Protein AF-A0ABD3PZ72-F1 (afdb_monomer_lite)

Secondary structure (DSSP, 8-state):
--HHHHTTS--EEEEEESPPTT-EEEETTEEEE---GGGTTS--TTTTS-EEEEEE--PPTTS-TTS--EEEEEEEPPP--------------PPPPEEEEEE--S-------S---S---EEEEEEETTTTEEEEEEPPHHHHHHHHHHHSTTSGGGGGEEEHHHHTT-------------------PPPPPPPHHHHSTT--HHHHHHHH---TTPEEPPPPTT-----GGG-----------S-BPPP--------TTS-HHHHTTSHHHHHHHHHS-HHHHHHHHH-----------S-------PPP--HHHHHHHHHHHHHS------S-----TT--TT-TTHHHHHHHHHHHHHHHHHHHHH--HHHHHHHHHHHHHHHHHT----SS--S----HHHHTHHHHHHHHHHHHHHHHHS-TTHHHH---STTS--HHHHHHHHHHHHHHHHHHHHHHHHHHHTTS-------SSHHHHHHHHHHHHHHHHHHHHHH----S---------------------------------------------------------------------HHHHHHHHHHHHHHTT-----SS-HHHHHHHHHH-HHHHHHPPTT--HHHHHHHHHHH---HHHHHHHHHHHHHHHHHHHHTT-

Foldseek 3Di:
DVVVVLPQQQAEKEKEAPAAAQKWKAKLRFTDGHHDPVVVPDPALPPRVIAMEDDHDDDPVPDDLQFAQWMKIKMFGGDPPPVPPDPDPPPDPGGFIKMFIAGFDPDPPPVDVPPPPNHTHYFYWYQDPVSRGTFLDHDDPVVVVVLVVQCDPPHPSVSNYDYPCVRNPPPPPPPPPDPDPDDDDDDPDQDDADDSRLLQSLPHQVLCCVQFVHHHSFMEDLDDPPPPPPPPVPPPDDPPPPDPDRGGYGDDQQQQQQDLVDAPVVSCVRSSNVVVLVPDDPVVNCCLNVVPPPPPPPVPPPDDDDPPPPDRDHNLQVSVVV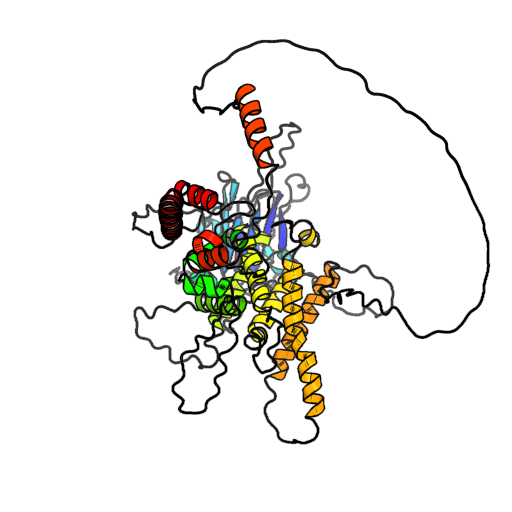QLVVQPPPPPPPDDPPPPPDDDPPCSSCRSLSSLVSLLSVLLVCCVRRVRVVSVSSNLSSLSSVLSQLCDPPPDDPDDDDRPCLVPLVSLLSVLSNVLSSLSSDDLCCLVPPPPDDPPHRSNLSSLLSSLCSLCVVVVVVVVVVVVVPPDDDDDDDPPSVVSSVSSNVSSVSSQCSCCVRRVDHSPPPPPCPPPVPDDDDDDDDDDDDDDDDDDDDDDDDDDDDDDDDDDDDDDDDDDDDDDDDPPPPPPPDDDPVVVVVVVVVVVVVVVVPPPPPPDPPVVVVVLCVVQVLLVSQDDVVRDSLNSLVVCCVVVPDVVNVVSSVVVVVVVVVVVVVVVD

pLDDT: mean 76.65, std 18.59, range [37.09, 98.06]

Organism: NCBI:txid2934178

InterPro domains:
  IPR007946 A1 cistron-splicing factor, AAR2 [PTHR12689] (10-577)
  IPR033648 AAR2, C-terminal domain [PF05282] (347-507)
  IPR033648 AAR2, C-terminal domain [cd13778] (353-456)
  IPR038514 AAR2, C-terminal domain superfamily [G3DSA:1.25.40.550] (339-580)

Sequence (661 aa):
MIAEANAGRGGGRIVLLDVPPGSAITLDGVTRLTPSSSSSSSMSSFDLGLCIIDGIPTPPRGGPSSTCDFHLLVVRPGTVDGGGDGGGDGGDRRALPVGFVLLSSSSSSSSSSYPADARGWTFARRYDRRTEEMSNESVDDLTLTNVLSASGAGKELSRFVVPYEIFVGGERPRRDEDVNDDDGGGEVVPRPPPPWRARTSMIDPDFLRVRHGLSHGCKLLPSSEGEKYDDGRRRRRLPKTATVVDGTSASYPPIPCIDRTIDARTLARHSGTRAYLSGLSPNERTRLLFGTGEKTDVVADDDDDDDDDAPAYHPGECVLEDILRGYDVRRDDDDDGVVVVGGTDDDDGAGGENHFLADVELSFLLFLHLECHASLEYWRDAVSMCSLATTTTMAGSGNGARGIVHRRSRFFRKLLCVLRYQLSCIETDFFREVEYSSGEGNFLIAALRRMCDACERRVNVDVSAASKRKRDVDDDDDDDDDGVIDGLTSASRGLRRLVRDRFGLDLSQTKDDRGVDDDDDDDDMETDALWSTTGDDYGDDEPDGAGHDNRKLADDGDDDDEDDDSEDEEDGPVIIPYDQIEASIARSALQSSQTLKPRGDWEQRQSHRDEYPLLYAAMSPGEDEVMACARILDEAKDVSLVREAAAYLEEVEVHRGVSLY

Structure (mmCIF, N/CA/C/O backbone):
data_AF-A0ABD3PZ72-F1
#
_entry.id   AF-A0ABD3PZ72-F1
#
loop_
_atom_site.group_PDB
_atom_site.id
_atom_site.type_symbol
_atom_site.label_atom_id
_atom_site.label_alt_id
_atom_site.label_comp_id
_atom_site.label_asym_id
_atom_site.label_entity_id
_atom_site.label_seq_id
_atom_site.pdbx_PDB_ins_code
_atom_site.Cartn_x
_atom_site.Cartn_y
_atom_site.Cartn_z
_atom_site.occupancy
_atom_site.B_iso_or_equiv
_atom_site.auth_seq_id
_atom_site.auth_comp_id
_atom_site.auth_asym_id
_atom_site.auth_atom_id
_atom_site.pdbx_PDB_model_num
ATOM 1 N N . MET A 1 1 ? -14.313 -19.647 30.721 1.00 44.28 1 MET A N 1
ATOM 2 C CA . MET A 1 1 ? -13.116 -20.454 31.049 1.00 44.28 1 MET A CA 1
ATOM 3 C C . MET A 1 1 ? -11.905 -20.181 30.151 1.00 44.28 1 MET A C 1
ATOM 5 O O . MET A 1 1 ? -10.817 -20.198 30.690 1.00 44.28 1 MET A O 1
ATOM 9 N N . ILE A 1 2 ? -12.023 -19.880 28.844 1.00 42.12 2 ILE A N 1
ATOM 10 C CA . ILE A 1 2 ? -10.835 -19.520 28.018 1.00 42.12 2 ILE A CA 1
ATOM 11 C C . ILE A 1 2 ? -10.420 -18.040 28.179 1.00 42.12 2 ILE A C 1
ATOM 13 O O . ILE A 1 2 ? -9.234 -17.736 28.148 1.00 42.12 2 ILE A O 1
ATOM 17 N N . ALA A 1 3 ? -11.362 -17.130 28.465 1.00 46.72 3 ALA A N 1
ATOM 18 C CA . ALA A 1 3 ? -11.061 -15.709 28.699 1.00 46.72 3 ALA A CA 1
ATOM 19 C C . ALA A 1 3 ? -10.122 -15.440 29.899 1.00 46.72 3 ALA A C 1
ATOM 21 O O . ALA A 1 3 ? -9.421 -14.436 29.907 1.00 46.72 3 ALA A O 1
ATOM 22 N N . GLU A 1 4 ? -10.055 -16.336 30.892 1.00 49.41 4 GLU A N 1
ATOM 23 C CA . GLU A 1 4 ? -9.172 -16.152 32.058 1.00 49.41 4 GLU A CA 1
ATOM 24 C C . GLU A 1 4 ? -7.717 -16.568 31.791 1.00 49.41 4 GLU A C 1
ATOM 26 O O . GLU A 1 4 ? -6.816 -16.052 32.445 1.00 49.41 4 GLU A O 1
ATOM 31 N N . ALA A 1 5 ? -7.456 -17.442 30.811 1.00 51.22 5 ALA A N 1
ATOM 32 C CA . ALA A 1 5 ? -6.097 -17.912 30.517 1.00 51.22 5 ALA A CA 1
ATOM 33 C C . ALA A 1 5 ? -5.260 -16.892 29.717 1.00 51.22 5 ALA A C 1
ATOM 35 O O . ALA A 1 5 ? -4.034 -16.898 29.815 1.00 51.22 5 ALA A O 1
ATOM 36 N N . ASN A 1 6 ? -5.908 -15.987 28.973 1.00 50.19 6 ASN A N 1
ATOM 37 C CA . ASN A 1 6 ? -5.225 -14.956 28.179 1.00 50.19 6 ASN A CA 1
ATOM 38 C C . ASN A 1 6 ? -5.024 -13.628 28.924 1.00 50.19 6 ASN A C 1
ATOM 40 O O . ASN A 1 6 ? -4.207 -12.820 28.493 1.00 50.19 6 ASN A O 1
ATOM 44 N N . ALA A 1 7 ? -5.676 -13.423 30.074 1.00 53.72 7 ALA A N 1
ATOM 45 C CA . ALA A 1 7 ? -5.603 -12.177 30.846 1.00 53.72 7 ALA A CA 1
ATOM 46 C C . ALA A 1 7 ? -4.195 -11.839 31.398 1.00 53.72 7 ALA A C 1
ATOM 48 O O . ALA A 1 7 ? -4.001 -10.764 31.961 1.00 53.72 7 ALA A O 1
ATOM 49 N N . GLY A 1 8 ? -3.216 -12.741 31.252 1.00 58.62 8 GLY A N 1
ATOM 50 C CA . GLY A 1 8 ? -1.829 -12.547 31.686 1.00 58.62 8 GLY A CA 1
ATOM 51 C C . GLY A 1 8 ? -0.813 -12.259 30.574 1.00 58.62 8 GLY A C 1
ATOM 52 O O . GLY A 1 8 ? 0.349 -12.009 30.890 1.00 58.62 8 GLY A O 1
ATOM 53 N N . ARG A 1 9 ? -1.189 -12.309 29.288 1.00 65.69 9 ARG A N 1
ATOM 54 C CA . ARG A 1 9 ? -0.265 -11.982 28.187 1.00 65.69 9 ARG A CA 1
ATOM 55 C C . ARG A 1 9 ? -0.405 -10.498 27.848 1.00 65.69 9 ARG A C 1
ATOM 57 O O . ARG A 1 9 ? -1.451 -10.079 27.374 1.00 65.69 9 ARG A O 1
ATOM 64 N N . GLY A 1 10 ? 0.631 -9.710 28.138 1.00 77.69 10 GLY A N 1
ATOM 65 C CA . GLY A 1 10 ? 0.673 -8.252 27.948 1.00 77.69 10 GLY A CA 1
ATOM 66 C C . GLY A 1 10 ? 0.638 -7.805 26.481 1.00 77.69 10 GLY A C 1
ATOM 67 O O . GLY A 1 10 ? 1.645 -7.331 25.956 1.00 77.69 10 GLY A O 1
ATOM 68 N N . GLY A 1 11 ? -0.513 -7.968 25.829 1.00 90.00 11 GLY A N 1
ATOM 69 C CA . GLY A 1 11 ? -0.791 -7.465 24.485 1.00 90.00 11 GLY A CA 1
ATOM 70 C C . GLY A 1 11 ? -1.131 -5.973 24.459 1.00 90.00 11 GLY A C 1
ATOM 71 O O . GLY A 1 11 ? -1.327 -5.341 25.501 1.00 90.00 11 GLY A O 1
ATOM 72 N N . GLY A 1 12 ? -1.189 -5.416 23.252 1.00 93.38 12 GLY A N 1
ATOM 73 C CA . GLY A 1 12 ? -1.670 -4.065 22.997 1.00 93.38 12 GLY A CA 1
ATOM 74 C C . GLY A 1 12 ? -3.180 -3.941 23.197 1.00 93.38 12 GLY A C 1
ATOM 75 O O . GLY A 1 12 ? -3.919 -4.928 23.115 1.00 93.38 12 GLY A O 1
ATOM 76 N N . ARG A 1 13 ? -3.645 -2.716 23.445 1.00 95.12 13 ARG A N 1
ATOM 77 C CA . ARG A 1 13 ? -5.064 -2.402 23.636 1.00 95.12 13 ARG A CA 1
ATOM 78 C C . ARG A 1 13 ? -5.459 -1.139 22.881 1.00 95.12 13 ARG A C 1
ATOM 80 O O . ARG A 1 13 ? -4.761 -0.134 22.965 1.00 95.12 13 ARG A O 1
ATOM 87 N N . ILE A 1 14 ? -6.602 -1.173 22.205 1.00 96.88 14 ILE A N 1
ATOM 88 C CA . ILE A 1 14 ? -7.227 -0.024 21.538 1.00 96.88 14 ILE A CA 1
ATOM 89 C C . ILE A 1 14 ? -8.493 0.363 22.304 1.00 96.88 14 ILE A C 1
ATOM 91 O O . ILE A 1 14 ? -9.290 -0.502 22.665 1.00 96.88 14 ILE A O 1
ATOM 95 N N . VAL A 1 15 ? -8.691 1.659 22.536 1.00 97.31 15 VAL A N 1
ATOM 96 C CA . VAL A 1 15 ? -9.888 2.238 23.157 1.00 97.31 15 VAL A CA 1
ATOM 97 C C . VAL A 1 15 ? -10.418 3.358 22.265 1.00 97.31 15 VAL A C 1
ATOM 99 O O . VAL A 1 15 ? -9.759 4.379 22.081 1.00 97.31 15 VAL A O 1
ATOM 102 N N . LEU A 1 16 ? -11.622 3.187 21.732 1.00 97.62 16 LEU A N 1
ATOM 103 C CA . LEU A 1 16 ? -12.305 4.200 20.930 1.00 97.62 16 LEU A CA 1
ATOM 104 C C . LEU A 1 16 ? -13.527 4.704 21.693 1.00 97.62 16 LEU A C 1
ATOM 106 O O . LEU A 1 16 ? -14.351 3.902 22.138 1.00 97.62 16 LEU A O 1
ATOM 110 N N . LEU A 1 17 ? -13.607 6.022 21.872 1.00 97.06 17 LEU A N 1
ATOM 111 C CA . LEU A 1 17 ? -14.673 6.700 22.608 1.00 97.06 17 LEU A CA 1
ATOM 112 C C . LEU A 1 17 ? -15.565 7.508 21.668 1.00 97.06 17 LEU A C 1
ATOM 114 O O . LEU A 1 17 ? -15.069 8.140 20.736 1.00 97.06 17 LEU A O 1
ATOM 118 N N . ASP A 1 18 ? -16.856 7.547 21.986 1.00 96.06 18 ASP A N 1
ATOM 119 C CA . ASP A 1 18 ? -17.884 8.331 21.298 1.00 96.06 18 ASP A CA 1
ATOM 120 C C . ASP A 1 18 ? -18.043 8.011 19.794 1.00 96.06 18 ASP A C 1
ATOM 122 O O . ASP A 1 18 ? -18.563 8.835 19.043 1.00 96.06 18 ASP A O 1
ATOM 126 N N . VAL A 1 19 ? -17.633 6.813 19.353 1.00 95.38 19 VAL A N 1
ATOM 127 C CA . VAL A 1 19 ? -17.735 6.367 17.951 1.00 95.38 19 VAL A CA 1
ATOM 128 C C . VAL A 1 19 ? -19.211 6.291 17.540 1.00 95.38 19 VAL A C 1
ATOM 130 O O . VAL A 1 19 ? -19.987 5.622 18.232 1.00 95.38 19 VAL A O 1
ATOM 133 N N . PRO A 1 20 ? -19.629 6.934 16.434 1.00 93.94 20 PRO A N 1
ATOM 134 C CA . PRO A 1 20 ? -21.028 6.916 16.036 1.00 93.94 20 PRO A CA 1
ATOM 135 C C . PRO A 1 20 ? -21.504 5.497 15.662 1.00 93.94 20 PRO A C 1
ATOM 137 O O . PRO A 1 20 ? -20.706 4.660 15.217 1.00 93.94 20 PRO A O 1
ATOM 140 N N . PRO A 1 21 ? -22.799 5.186 15.846 1.00 91.25 21 PRO A N 1
ATOM 141 C CA . PRO A 1 21 ? -23.374 3.925 15.379 1.00 91.25 21 PRO A CA 1
ATOM 142 C C . PRO A 1 21 ? -23.279 3.821 13.848 1.00 91.25 21 PRO A C 1
ATOM 144 O O . PRO A 1 21 ? -23.287 4.838 13.160 1.00 91.25 21 PRO A O 1
ATOM 147 N N . GLY A 1 22 ? -23.179 2.601 13.317 1.00 91.69 22 GLY A N 1
ATOM 148 C CA . GLY A 1 22 ? -22.971 2.357 11.885 1.00 91.69 22 GLY A CA 1
ATOM 149 C C . GLY A 1 22 ? -21.542 2.608 11.385 1.00 91.69 22 GLY A C 1
ATOM 150 O O . GLY A 1 22 ? -21.277 2.438 10.199 1.00 91.69 22 GLY A O 1
ATOM 151 N N . SER A 1 23 ? -20.607 2.993 12.259 1.00 94.75 23 SER A N 1
ATOM 152 C CA . SER A 1 23 ? -19.202 3.193 11.884 1.00 94.75 23 SER A CA 1
ATOM 153 C C . SER A 1 23 ? -18.519 1.883 11.522 1.00 94.75 23 SER A C 1
ATOM 155 O O . SER A 1 23 ? -18.700 0.868 12.195 1.00 94.75 23 SER A O 1
ATOM 157 N N . ALA A 1 24 ? -17.664 1.922 10.508 1.00 95.62 24 ALA A N 1
ATOM 158 C CA . ALA A 1 24 ? -16.793 0.818 10.149 1.00 95.62 24 ALA A CA 1
ATOM 159 C C . ALA A 1 24 ? -15.454 0.958 10.883 1.00 95.62 24 ALA A C 1
ATOM 161 O O . ALA A 1 24 ? -14.760 1.964 10.755 1.00 95.62 24 ALA A O 1
ATOM 162 N N . ILE A 1 25 ? -15.078 -0.053 11.659 1.00 97.06 25 ILE A N 1
ATOM 163 C CA . ILE A 1 25 ? -13.780 -0.139 12.328 1.00 97.06 25 ILE A CA 1
ATOM 164 C C . ILE A 1 25 ? -13.004 -1.260 11.647 1.00 97.06 25 ILE A C 1
ATOM 166 O O . ILE A 1 25 ? -13.378 -2.428 11.753 1.00 97.06 25 ILE A O 1
ATOM 170 N N . THR A 1 26 ? -11.931 -0.912 10.951 1.00 97.00 26 THR A N 1
ATOM 171 C CA . THR A 1 26 ? -11.025 -1.859 10.300 1.00 97.00 26 THR A CA 1
ATOM 172 C C . THR A 1 26 ? -9.755 -1.980 11.123 1.00 97.00 26 THR A C 1
ATOM 174 O O . THR A 1 26 ? -9.076 -0.987 11.359 1.00 97.00 26 THR A O 1
ATOM 177 N N . LEU A 1 27 ? -9.410 -3.190 11.548 1.00 97.44 27 LEU A N 1
ATOM 178 C CA . LEU A 1 27 ? -8.129 -3.484 12.188 1.00 97.44 27 LEU A CA 1
ATOM 179 C C . LEU A 1 27 ? -7.450 -4.597 11.403 1.00 97.44 27 LEU A C 1
ATOM 181 O O . LEU A 1 27 ? -8.035 -5.664 11.216 1.00 97.44 27 LEU A O 1
ATOM 185 N N . ASP A 1 28 ? -6.234 -4.338 10.927 1.00 96.19 28 ASP A N 1
ATOM 186 C CA . ASP A 1 28 ? -5.401 -5.312 10.209 1.00 96.19 28 ASP A CA 1
ATOM 187 C C . ASP A 1 28 ? -6.107 -5.935 8.984 1.00 96.19 28 ASP A C 1
ATOM 189 O O . ASP A 1 28 ? -5.996 -7.125 8.656 1.00 96.19 28 ASP A O 1
ATOM 193 N N . GLY A 1 29 ? -6.877 -5.088 8.299 1.00 93.69 29 GLY A N 1
ATOM 194 C CA . GLY A 1 29 ? -7.661 -5.419 7.114 1.00 93.69 29 GLY A CA 1
ATOM 195 C C . GLY A 1 29 ? -8.964 -6.175 7.376 1.00 93.69 29 GLY A C 1
ATOM 196 O O . GLY A 1 29 ? -9.589 -6.617 6.418 1.00 93.69 29 GLY A O 1
ATOM 197 N N . VAL A 1 30 ? -9.388 -6.322 8.635 1.00 94.44 30 VAL A N 1
ATOM 198 C CA . VAL A 1 30 ? -10.705 -6.873 8.983 1.00 94.44 30 VAL A CA 1
ATOM 199 C C . VAL A 1 30 ? -11.617 -5.765 9.475 1.00 94.44 30 VAL A C 1
ATOM 201 O O . VAL A 1 30 ? -11.341 -5.132 10.494 1.00 94.44 30 VAL A O 1
ATOM 204 N N . THR A 1 31 ? -12.723 -5.560 8.765 1.00 94.88 31 THR A N 1
ATOM 205 C CA . THR A 1 31 ? -13.713 -4.525 9.065 1.00 94.88 31 THR A CA 1
ATOM 206 C C . THR A 1 31 ? -14.879 -5.084 9.871 1.00 94.88 31 THR A C 1
ATOM 208 O O . THR A 1 31 ? -15.454 -6.123 9.545 1.00 94.88 31 THR A O 1
ATOM 211 N N . ARG A 1 32 ? -15.259 -4.372 10.932 1.00 94.44 32 ARG A N 1
ATOM 212 C CA . ARG A 1 32 ? -16.462 -4.620 11.729 1.00 94.44 32 ARG A CA 1
ATOM 213 C C . ARG A 1 32 ? -17.312 -3.359 11.750 1.00 94.44 32 ARG A C 1
ATOM 215 O O . ARG A 1 32 ? -16.788 -2.271 11.968 1.00 94.44 32 ARG A O 1
ATOM 222 N N . LEU A 1 33 ? -18.617 -3.512 11.554 1.00 93.12 33 LEU A N 1
ATOM 223 C CA . LEU A 1 33 ? -19.568 -2.411 11.682 1.00 93.12 33 LEU A CA 1
ATOM 224 C C . LEU A 1 33 ? -20.036 -2.297 13.132 1.00 93.12 33 LEU A C 1
ATOM 226 O O . LEU A 1 33 ? -20.358 -3.308 13.765 1.00 93.12 33 LEU A O 1
ATOM 230 N N . THR A 1 34 ? -20.099 -1.076 13.656 1.00 91.19 34 THR A N 1
ATOM 231 C CA . THR A 1 34 ? -20.809 -0.821 14.905 1.00 91.19 34 THR A CA 1
ATOM 232 C C . THR A 1 34 ? -22.321 -0.945 14.642 1.00 91.19 34 THR A C 1
ATOM 234 O O . THR A 1 34 ? -22.811 -0.438 13.633 1.00 91.19 34 THR A O 1
ATOM 237 N N . PRO A 1 35 ? -23.083 -1.645 15.501 1.00 87.38 35 PRO A N 1
ATOM 238 C CA . PRO A 1 35 ? -24.534 -1.760 15.422 1.00 87.38 35 PRO A CA 1
ATOM 239 C C . PRO A 1 35 ? -25.237 -0.428 15.159 1.00 87.38 35 PRO A C 1
ATOM 241 O O . PRO A 1 35 ? -24.967 0.577 15.821 1.00 87.38 35 PRO A O 1
ATOM 244 N N . SER A 1 36 ? -26.184 -0.440 14.222 1.00 82.56 36 SER A N 1
ATOM 245 C CA . SER A 1 36 ? -27.066 0.697 13.969 1.00 82.56 36 SER A CA 1
ATOM 246 C C . SER A 1 36 ? -28.023 0.898 15.147 1.00 82.56 36 SER A C 1
ATOM 248 O O . SER A 1 36 ? -28.542 -0.067 15.718 1.00 82.56 36 SER A O 1
ATOM 250 N N . SER A 1 37 ? -28.320 2.156 15.473 1.00 76.12 37 SER A N 1
ATOM 251 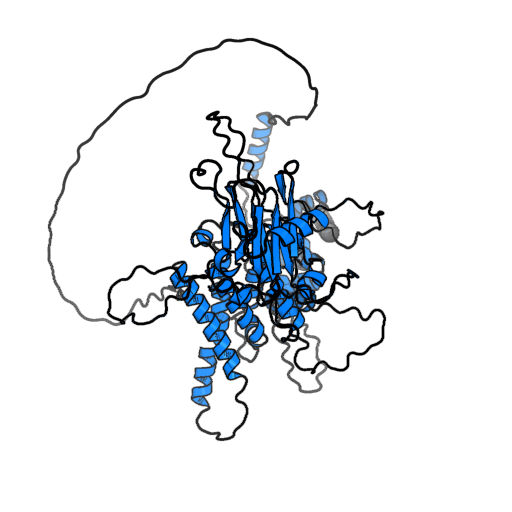C CA . SER A 1 37 ? -29.209 2.554 16.581 1.00 76.12 37 SER A CA 1
ATOM 252 C C . SER A 1 37 ? -30.617 1.930 16.511 1.00 76.12 37 SER A C 1
ATOM 254 O O . SER A 1 37 ? -31.267 1.727 17.541 1.00 76.12 37 SER A O 1
ATOM 256 N N . SER A 1 38 ? -31.074 1.569 15.308 1.00 71.00 38 SER A N 1
ATOM 257 C CA . SER A 1 38 ? -32.370 0.936 15.025 1.00 71.00 38 SER A CA 1
ATOM 258 C C . SER A 1 38 ? -32.481 -0.528 15.477 1.00 71.00 38 SER A C 1
ATOM 260 O O . SER A 1 38 ? -33.589 -1.037 15.629 1.00 71.00 38 SER A O 1
ATOM 262 N N . SER A 1 39 ? -31.363 -1.208 15.745 1.00 65.69 39 SER A N 1
ATOM 263 C CA . SER A 1 39 ? -31.331 -2.635 16.118 1.00 65.69 39 SER A CA 1
ATOM 264 C C . SER A 1 39 ? -31.450 -2.906 17.634 1.00 65.69 39 SER A C 1
ATOM 266 O O . SER A 1 39 ? -31.340 -4.047 18.085 1.00 65.69 39 SER A O 1
ATOM 268 N N . SER A 1 40 ? -31.741 -1.870 18.429 1.00 55.66 40 SER A N 1
ATOM 269 C CA . SER A 1 40 ? -31.608 -1.784 19.898 1.00 55.66 40 SER A CA 1
ATOM 270 C C . SER A 1 40 ? -32.597 -2.601 20.756 1.00 55.66 40 SER A C 1
ATOM 272 O O . SER A 1 40 ? -32.863 -2.266 21.910 1.00 55.66 40 SER A O 1
ATOM 274 N N . SER A 1 41 ? -33.109 -3.734 20.267 1.00 58.41 41 SER A N 1
ATOM 275 C CA . SER A 1 41 ? -33.941 -4.631 21.093 1.00 58.41 41 SER A CA 1
ATOM 276 C C . SER A 1 41 ? -33.139 -5.513 22.069 1.00 58.41 41 SER A C 1
ATOM 278 O O . SER A 1 41 ? -33.717 -6.111 22.977 1.00 58.41 41 SER A O 1
ATOM 280 N N . SER A 1 42 ? -31.805 -5.541 21.964 1.00 57.53 42 SER A N 1
ATOM 281 C CA . SER A 1 42 ? -30.912 -6.143 22.962 1.00 57.53 42 SER A CA 1
ATOM 282 C C . SER A 1 42 ? -29.704 -5.237 23.174 1.00 57.53 42 SER A C 1
ATOM 284 O O . SER A 1 42 ? -29.095 -4.853 22.182 1.00 57.53 42 SER A O 1
ATOM 286 N N . MET A 1 43 ? -29.374 -4.905 24.431 1.00 56.84 43 MET A N 1
ATOM 287 C CA . MET A 1 43 ? -28.249 -4.035 24.814 1.00 56.84 43 MET A CA 1
ATOM 288 C C . MET A 1 43 ? -26.942 -4.481 24.151 1.00 56.84 43 MET A C 1
ATOM 290 O O . MET A 1 43 ? -26.232 -5.341 24.683 1.00 56.84 43 MET A O 1
ATOM 294 N N . SER A 1 44 ? -26.635 -3.908 22.994 1.00 61.44 44 SER A N 1
ATOM 295 C CA . SER A 1 44 ? -25.406 -4.197 22.280 1.00 61.44 44 SER A CA 1
ATOM 296 C C . SER A 1 44 ? -24.290 -3.396 22.941 1.00 61.44 44 SER A C 1
ATOM 298 O O . SER A 1 44 ? -24.500 -2.284 23.431 1.00 61.44 44 SER A O 1
ATOM 300 N N . SER A 1 45 ? -23.075 -3.936 22.965 1.00 60.31 45 SER A N 1
ATOM 301 C CA . SER A 1 45 ? -21.917 -3.236 23.527 1.00 60.31 45 SER A CA 1
ATOM 302 C C . SER A 1 45 ? -21.534 -1.964 22.757 1.00 60.31 45 SER A C 1
ATOM 304 O O . SER A 1 45 ? -20.531 -1.359 23.074 1.00 60.31 45 SER A O 1
ATOM 306 N N . PHE A 1 46 ? -22.281 -1.515 21.753 1.00 64.69 46 PHE A N 1
ATOM 307 C CA . PHE A 1 46 ? -21.921 -0.330 20.973 1.00 64.69 46 PHE A CA 1
ATOM 308 C C . PHE A 1 46 ? -22.851 0.862 21.202 1.00 64.69 46 PHE A C 1
ATOM 310 O O . PHE A 1 46 ? -22.562 1.953 20.721 1.00 64.69 46 PHE A O 1
ATOM 317 N N . ASP A 1 47 ? -23.897 0.705 22.016 1.00 69.12 47 ASP A N 1
ATOM 318 C CA . ASP A 1 47 ? -24.903 1.753 22.246 1.00 69.12 47 ASP A CA 1
ATOM 319 C C . ASP A 1 47 ? -24.321 3.007 22.944 1.00 69.12 47 ASP A C 1
ATOM 321 O O . ASP A 1 47 ? -24.926 4.076 22.921 1.00 69.12 47 ASP A O 1
ATOM 325 N N . LEU A 1 48 ? -23.134 2.893 23.557 1.00 82.94 48 LEU A N 1
ATOM 326 C CA . LEU A 1 48 ? -22.412 4.000 24.204 1.00 82.94 48 LEU A CA 1
ATOM 327 C C . LEU A 1 48 ? -21.322 4.635 23.322 1.00 82.94 48 LEU A C 1
ATOM 329 O O . LEU A 1 48 ? -20.595 5.501 23.803 1.00 82.94 48 LEU A O 1
ATOM 333 N N . GLY A 1 49 ? -21.141 4.176 22.080 1.00 91.12 49 GLY A N 1
ATOM 334 C CA . GLY A 1 49 ? -20.017 4.596 21.233 1.00 91.12 49 GLY A CA 1
ATOM 335 C C . GLY A 1 49 ? -18.642 4.194 21.785 1.00 91.12 49 GLY A C 1
ATOM 336 O O . GLY A 1 49 ? -17.631 4.805 21.450 1.00 91.12 49 GLY A O 1
ATOM 337 N N . LEU A 1 50 ? -18.593 3.186 22.662 1.00 94.75 50 LEU A N 1
ATOM 338 C CA . LEU A 1 50 ? -17.369 2.667 23.269 1.00 94.75 50 LEU A CA 1
ATOM 339 C C . LEU A 1 50 ? -16.969 1.350 22.598 1.00 94.75 50 LEU A C 1
ATOM 341 O O . LEU A 1 50 ? -17.734 0.389 22.625 1.00 94.75 50 LEU A O 1
ATOM 345 N N . CYS A 1 51 ? -15.745 1.275 22.081 1.00 95.00 51 CYS A N 1
ATOM 346 C CA . CYS A 1 51 ? -15.154 0.035 21.581 1.00 95.00 51 CYS A CA 1
ATOM 347 C C . CYS A 1 51 ? -13.787 -0.190 22.232 1.00 95.00 51 CYS A C 1
ATOM 349 O O . CYS A 1 51 ? -12.925 0.690 22.184 1.00 95.00 51 CYS A O 1
ATOM 351 N N . ILE A 1 52 ? -13.583 -1.355 22.852 1.00 95.81 52 ILE A N 1
ATOM 352 C CA . ILE A 1 52 ? -12.294 -1.740 23.433 1.00 95.81 52 ILE A CA 1
ATOM 353 C C . ILE A 1 52 ? -11.826 -3.015 22.740 1.00 95.81 52 ILE A C 1
ATOM 355 O O . ILE A 1 52 ? -12.507 -4.032 22.820 1.00 95.81 52 ILE A O 1
ATOM 359 N N . ILE A 1 53 ? -10.663 -2.979 22.094 1.00 96.00 53 ILE A N 1
ATOM 360 C CA . ILE A 1 53 ? -10.033 -4.163 21.495 1.00 96.00 53 ILE A CA 1
ATOM 361 C C . ILE A 1 53 ? -8.806 -4.510 22.331 1.00 96.00 53 ILE A C 1
ATOM 363 O O . ILE A 1 53 ? -7.944 -3.657 22.536 1.00 96.00 53 ILE A O 1
ATOM 367 N N . ASP A 1 54 ? -8.738 -5.734 22.848 1.00 94.88 54 ASP A N 1
ATOM 368 C CA . ASP A 1 54 ? -7.693 -6.162 23.787 1.00 94.88 54 ASP A CA 1
ATOM 369 C C . ASP A 1 54 ? -6.923 -7.382 23.284 1.00 94.88 54 ASP A C 1
ATOM 371 O O . ASP A 1 54 ? -7.440 -8.168 22.492 1.00 94.88 54 ASP A O 1
ATOM 375 N N . GLY A 1 55 ? -5.697 -7.564 23.773 1.00 92.81 55 GLY A N 1
ATOM 376 C CA . GLY A 1 55 ? -4.865 -8.713 23.412 1.00 92.81 55 GLY A CA 1
ATOM 377 C C . GLY A 1 55 ? -4.236 -8.609 22.022 1.00 92.81 55 GLY A C 1
ATOM 378 O O . GLY A 1 55 ? -3.976 -9.633 21.396 1.00 92.81 55 GLY A O 1
ATOM 379 N N . ILE A 1 56 ? -3.983 -7.392 21.534 1.00 93.62 56 ILE A N 1
ATOM 380 C CA . ILE A 1 56 ? -3.294 -7.191 20.254 1.00 93.62 56 ILE A CA 1
ATOM 381 C C . ILE A 1 56 ? -1.885 -7.786 20.372 1.00 93.62 56 ILE A C 1
ATOM 383 O O . ILE A 1 56 ? -1.193 -7.484 21.353 1.00 93.62 56 ILE A O 1
ATOM 387 N N . PRO A 1 57 ? -1.456 -8.649 19.435 1.00 91.56 57 PRO A N 1
ATOM 388 C CA . PRO A 1 57 ? -0.165 -9.307 19.513 1.00 91.56 57 PRO A CA 1
ATOM 389 C C . PRO A 1 57 ? 0.971 -8.303 19.697 1.00 91.56 57 PRO A C 1
ATOM 391 O O . PRO A 1 57 ? 1.109 -7.345 18.948 1.00 91.56 57 PRO A O 1
ATOM 394 N N . THR A 1 58 ? 1.790 -8.540 20.713 1.00 87.81 58 THR A N 1
ATOM 395 C CA . THR A 1 58 ? 3.064 -7.853 20.907 1.00 87.81 58 THR A CA 1
ATOM 396 C C . THR A 1 58 ? 4.177 -8.875 20.705 1.00 87.81 58 THR A C 1
ATOM 398 O O . THR A 1 58 ? 4.023 -10.044 21.094 1.00 87.81 58 THR A O 1
ATOM 401 N N . PRO A 1 59 ? 5.297 -8.487 20.085 1.00 83.50 59 PRO A N 1
ATOM 402 C CA . PRO A 1 59 ? 6.428 -9.383 19.941 1.00 83.50 59 PRO A CA 1
ATOM 403 C C . PRO A 1 59 ? 6.947 -9.749 21.339 1.00 83.50 59 PRO A C 1
ATOM 405 O O . PRO A 1 59 ? 6.920 -8.930 22.269 1.00 83.50 59 PRO A O 1
ATOM 408 N N . PRO A 1 60 ? 7.433 -10.981 21.538 1.00 80.38 60 PRO A N 1
ATOM 409 C CA . PRO A 1 60 ? 8.075 -11.332 22.792 1.00 80.38 60 PRO A CA 1
ATOM 410 C C . PRO A 1 60 ? 9.304 -10.437 23.005 1.00 80.38 60 PRO A C 1
ATOM 412 O O . PRO A 1 60 ? 10.142 -10.296 22.115 1.00 80.38 60 PRO A O 1
ATOM 415 N N . ARG A 1 61 ? 9.440 -9.854 24.205 1.00 76.81 61 ARG A N 1
ATOM 416 C CA . ARG A 1 61 ? 10.646 -9.101 24.588 1.00 76.81 61 ARG A CA 1
ATOM 417 C C . ARG A 1 61 ? 11.881 -9.991 24.400 1.00 76.81 61 ARG A C 1
ATOM 419 O O . ARG A 1 61 ? 12.000 -11.010 25.075 1.00 76.81 61 ARG A O 1
ATOM 426 N N . GLY A 1 62 ? 12.784 -9.594 23.504 1.00 76.06 62 GLY A N 1
ATOM 427 C CA . GLY A 1 62 ? 14.010 -10.338 23.192 1.00 76.06 62 GLY A CA 1
ATOM 428 C C . GLY A 1 62 ? 13.873 -11.402 22.098 1.00 76.06 62 GLY A C 1
ATOM 429 O O . GLY A 1 62 ? 14.806 -12.178 21.905 1.00 76.06 62 GLY A O 1
ATOM 430 N N . GLY A 1 63 ? 12.741 -11.461 21.387 1.00 73.06 63 GLY A N 1
ATOM 431 C CA . GLY A 1 63 ? 12.667 -12.177 20.113 1.00 73.06 63 GLY A CA 1
ATOM 432 C C . GLY A 1 63 ? 13.555 -11.517 19.047 1.00 73.06 63 GLY A C 1
ATOM 433 O O . GLY A 1 63 ? 13.889 -10.338 19.186 1.00 73.06 63 GLY A O 1
ATOM 434 N N . PRO A 1 64 ? 13.960 -12.252 17.995 1.00 70.06 64 PRO A N 1
ATOM 435 C CA . PRO A 1 64 ? 14.673 -11.657 16.868 1.00 70.06 64 PRO A CA 1
ATOM 436 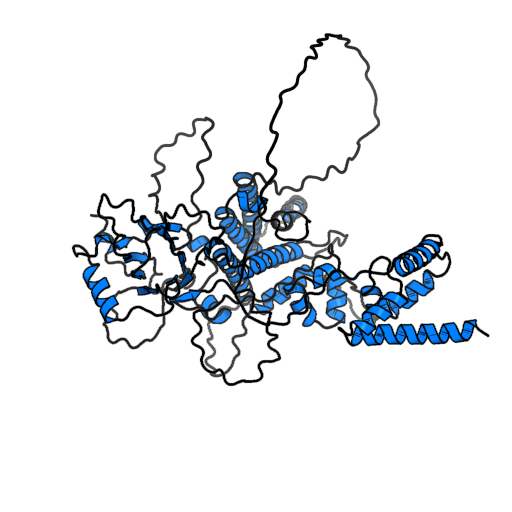C C . PRO A 1 64 ? 13.864 -10.476 16.316 1.00 70.06 64 PRO A C 1
ATOM 438 O O . PRO A 1 64 ? 12.644 -10.579 16.190 1.00 70.06 64 PRO A O 1
ATOM 441 N N . SER A 1 65 ? 14.541 -9.375 15.979 1.00 61.19 65 SER A N 1
ATOM 442 C CA . SER A 1 65 ? 13.940 -8.106 15.526 1.00 61.19 65 SER A CA 1
ATOM 443 C C . SER A 1 65 ? 13.115 -8.205 14.236 1.00 61.19 65 SER A C 1
ATOM 445 O O . SER A 1 65 ? 12.595 -7.202 13.767 1.00 61.19 65 SER A O 1
ATOM 447 N N . SER A 1 66 ? 12.987 -9.398 13.649 1.00 57.28 66 SER A N 1
ATOM 448 C CA . SER A 1 66 ? 12.308 -9.644 12.377 1.00 57.28 66 SER A CA 1
ATOM 449 C C . SER A 1 66 ? 10.803 -9.895 12.501 1.00 57.28 66 SER A C 1
ATOM 451 O O . SER A 1 66 ? 10.161 -10.301 11.531 1.00 57.28 66 SER A O 1
ATOM 453 N N . THR A 1 67 ? 10.205 -9.728 13.684 1.00 63.56 67 THR A N 1
ATOM 454 C CA . THR A 1 67 ? 8.751 -9.853 13.828 1.00 63.56 67 THR A CA 1
ATOM 455 C C . THR A 1 67 ? 8.082 -8.500 13.639 1.00 63.56 67 THR A C 1
ATOM 457 O O . THR A 1 67 ? 8.338 -7.581 14.404 1.00 63.56 67 THR A O 1
ATOM 460 N N . CYS A 1 68 ? 7.226 -8.396 12.623 1.00 69.75 68 CYS A N 1
ATOM 461 C CA . CYS A 1 68 ? 6.498 -7.177 12.290 1.00 69.75 68 CYS A CA 1
ATOM 462 C C . CYS A 1 68 ? 5.563 -6.765 13.426 1.00 69.75 68 CYS A C 1
ATOM 464 O O . CYS A 1 68 ? 4.640 -7.503 13.774 1.00 69.75 68 CYS A O 1
ATOM 466 N N . ASP A 1 69 ? 5.794 -5.563 13.944 1.00 88.75 69 ASP A N 1
ATOM 467 C CA . ASP A 1 69 ? 5.042 -4.952 15.046 1.00 88.75 69 ASP A CA 1
ATOM 468 C C . ASP A 1 69 ? 4.033 -3.910 14.565 1.00 88.75 69 ASP A C 1
ATOM 470 O O . ASP A 1 69 ? 3.517 -3.120 15.359 1.00 88.75 69 ASP A O 1
ATOM 474 N N . PHE A 1 70 ? 3.804 -3.867 13.257 1.00 94.81 70 PHE A N 1
ATOM 475 C CA . PHE A 1 70 ? 2.934 -2.907 12.611 1.00 94.81 70 PHE A CA 1
ATOM 476 C C . PHE A 1 70 ? 1.496 -3.415 12.580 1.00 94.81 70 PHE A C 1
ATOM 478 O O . PHE A 1 70 ? 1.216 -4.479 12.031 1.00 94.81 70 PHE A O 1
ATOM 485 N N . HIS A 1 71 ? 0.587 -2.612 13.122 1.00 96.81 71 HIS A N 1
ATOM 486 C CA . HIS A 1 71 ? -0.857 -2.768 13.020 1.00 96.81 71 HIS A CA 1
ATOM 487 C C . HIS A 1 71 ? -1.465 -1.499 12.420 1.00 96.81 71 HIS A C 1
ATOM 489 O O . HIS A 1 71 ? -0.982 -0.387 12.668 1.00 96.81 71 HIS A O 1
ATOM 495 N N . LEU A 1 72 ? -2.541 -1.663 11.652 1.00 97.56 72 LEU A N 1
ATOM 496 C CA . LEU A 1 72 ? -3.251 -0.554 11.016 1.00 97.56 72 LEU A CA 1
ATOM 497 C C . LEU A 1 72 ? -4.698 -0.532 11.501 1.00 97.56 72 LEU A C 1
ATOM 499 O O . LEU A 1 72 ? -5.464 -1.459 11.235 1.00 97.56 72 LEU A O 1
ATOM 503 N N . LEU A 1 73 ? -5.065 0.546 12.191 1.00 98.00 73 LEU A N 1
ATOM 504 C CA . LEU A 1 73 ? -6.442 0.826 12.579 1.00 98.00 73 LEU A CA 1
ATOM 505 C C . LEU A 1 73 ? -7.011 1.887 11.643 1.00 98.00 73 LEU A C 1
ATOM 507 O O . LEU A 1 73 ? -6.451 2.972 11.547 1.00 98.00 73 LEU A O 1
ATOM 511 N N . VAL A 1 74 ? -8.144 1.608 11.013 1.00 97.62 74 VAL A N 1
ATOM 512 C CA . VAL A 1 74 ? -8.907 2.580 10.231 1.00 97.62 74 VAL A CA 1
ATOM 513 C C . VAL A 1 74 ? -10.308 2.695 10.807 1.00 97.62 74 VAL A C 1
ATOM 515 O O . VAL A 1 74 ? -10.957 1.688 11.083 1.00 97.62 74 VAL A O 1
ATOM 518 N N . VAL A 1 75 ? -10.784 3.921 10.988 1.00 96.88 75 VAL A N 1
ATOM 519 C CA . VAL A 1 75 ? -12.149 4.200 11.432 1.00 96.88 75 VAL A CA 1
ATOM 520 C C . VAL A 1 75 ? -12.846 5.018 10.358 1.00 96.88 75 VAL A C 1
ATOM 522 O O . VAL A 1 75 ? -12.389 6.105 10.007 1.00 96.88 75 VAL A O 1
ATOM 525 N N . ARG A 1 76 ? -13.963 4.493 9.854 1.00 95.69 76 ARG A N 1
ATOM 526 C CA . ARG A 1 76 ? -14.881 5.201 8.968 1.00 95.69 76 ARG A CA 1
ATOM 527 C C . ARG A 1 76 ? -16.160 5.523 9.740 1.00 95.69 76 ARG A C 1
ATOM 529 O O . ARG A 1 76 ? -16.861 4.588 10.135 1.00 95.69 76 ARG A O 1
ATOM 536 N N . PRO A 1 77 ? -16.457 6.803 9.994 1.00 92.94 77 PRO A N 1
ATOM 537 C CA . PRO A 1 77 ? -17.686 7.195 10.668 1.00 92.94 77 PRO A CA 1
ATOM 538 C C . PRO A 1 77 ? -18.905 6.707 9.885 1.00 92.94 77 PRO A C 1
ATOM 540 O O . PRO A 1 77 ? -18.932 6.784 8.657 1.00 92.94 77 PRO A O 1
ATOM 543 N N . GLY A 1 78 ? -19.896 6.172 10.593 1.00 89.06 78 GLY A N 1
ATOM 544 C CA . GLY A 1 78 ? -21.159 5.782 9.979 1.00 89.06 78 GLY A CA 1
ATOM 545 C C . GLY A 1 78 ? -21.896 7.018 9.485 1.00 89.06 78 GLY A C 1
ATOM 546 O O . GLY A 1 78 ? -21.969 8.019 10.203 1.00 89.06 78 GLY A O 1
ATOM 547 N N . THR A 1 79 ? -22.467 6.949 8.284 1.00 82.12 79 THR A N 1
ATOM 548 C CA . THR A 1 79 ? -23.457 7.937 7.860 1.00 82.12 79 THR A CA 1
ATOM 549 C C . THR A 1 79 ? -24.640 7.807 8.806 1.00 82.12 79 THR A C 1
ATOM 551 O O . THR A 1 79 ? -25.227 6.733 8.952 1.00 82.12 79 THR A O 1
ATOM 554 N N . VAL A 1 80 ? -24.967 8.882 9.521 1.00 72.56 80 VAL A N 1
ATOM 555 C CA . VAL A 1 80 ? -26.227 8.922 10.256 1.00 72.56 80 VAL A CA 1
ATOM 556 C C . VAL A 1 80 ? -27.293 8.866 9.177 1.00 72.56 80 VAL A C 1
ATOM 558 O O . VAL A 1 80 ? -27.450 9.852 8.466 1.00 72.56 80 VAL A O 1
ATOM 561 N N . ASP A 1 81 ? -27.950 7.711 9.018 1.00 67.50 81 ASP A N 1
ATOM 562 C CA . ASP A 1 81 ? -29.094 7.532 8.123 1.00 67.50 81 ASP A CA 1
ATOM 563 C C . ASP A 1 81 ? -30.154 8.558 8.527 1.00 67.50 81 ASP A C 1
ATOM 565 O O . ASP A 1 81 ? -31.017 8.329 9.381 1.00 67.50 81 ASP A O 1
ATOM 569 N N . GLY A 1 82 ? -30.035 9.755 7.962 1.00 61.62 82 GLY A N 1
ATOM 570 C CA . GLY A 1 82 ? -31.037 10.781 8.035 1.00 61.62 82 GLY A CA 1
ATOM 571 C C . GLY A 1 82 ? -32.191 10.232 7.234 1.00 61.62 82 GLY A C 1
ATOM 572 O O . GLY A 1 82 ? -32.224 10.405 6.025 1.00 61.62 82 GLY A O 1
ATOM 573 N N . GLY A 1 83 ? -33.123 9.550 7.902 1.00 58.50 83 GLY A N 1
ATOM 574 C CA . GLY A 1 83 ? -34.375 9.043 7.334 1.00 58.50 83 GLY A CA 1
ATOM 575 C C . GLY A 1 83 ? -35.318 10.150 6.846 1.00 58.50 83 GLY A C 1
ATOM 576 O O . GLY A 1 83 ? -36.535 10.025 6.960 1.00 58.50 83 GLY A O 1
ATOM 577 N N . GLY A 1 84 ? -34.766 11.260 6.361 1.00 59.16 84 GLY A N 1
ATOM 578 C CA . GLY A 1 84 ? -35.460 12.269 5.603 1.00 59.16 84 GLY A CA 1
ATOM 579 C C . GLY A 1 84 ? -35.574 11.790 4.168 1.00 59.16 84 GLY A C 1
ATOM 580 O O . GLY A 1 84 ? -34.626 11.883 3.401 1.00 59.16 84 GLY A O 1
ATOM 581 N N . ASP A 1 85 ? -36.775 11.349 3.819 1.00 61.41 85 ASP A N 1
ATOM 582 C CA . ASP A 1 85 ? -37.311 11.101 2.472 1.00 61.41 85 ASP A CA 1
ATOM 583 C C . ASP A 1 85 ? -37.326 12.379 1.585 1.00 61.41 85 ASP A C 1
ATOM 585 O O . ASP A 1 85 ? -38.188 12.583 0.734 1.00 61.41 85 ASP A O 1
ATOM 589 N N . GLY A 1 86 ? -36.416 13.321 1.843 1.00 56.56 86 GLY A N 1
ATOM 590 C CA . GLY A 1 86 ? -36.292 14.581 1.132 1.00 56.56 86 GLY A CA 1
ATOM 591 C C . GLY A 1 86 ? -35.309 14.404 -0.008 1.00 56.56 86 GLY A C 1
ATOM 592 O O . GLY A 1 86 ? -34.108 14.482 0.221 1.00 56.56 86 GLY A O 1
ATOM 593 N N . GLY A 1 87 ? -35.830 14.174 -1.216 1.00 62.19 87 GLY A N 1
ATOM 594 C CA . GLY A 1 87 ? -35.088 14.008 -2.473 1.00 62.19 87 GLY A CA 1
ATOM 595 C C . GLY A 1 87 ? -34.314 15.245 -2.943 1.00 62.19 87 GLY A C 1
ATOM 596 O O . GLY A 1 87 ? -34.462 15.667 -4.086 1.00 62.19 87 GLY A O 1
ATOM 597 N N . GLY A 1 88 ? -33.511 15.841 -2.066 1.00 64.81 88 GLY A N 1
ATOM 598 C CA . GLY A 1 88 ? -32.504 16.820 -2.436 1.00 64.81 88 GLY A CA 1
ATOM 599 C C . GLY A 1 88 ? -31.260 16.095 -2.927 1.00 64.81 88 GLY A C 1
ATOM 600 O O . GLY A 1 88 ? -30.718 15.259 -2.210 1.00 64.81 88 GLY A O 1
ATOM 601 N N . ASP A 1 89 ? -30.814 16.451 -4.127 1.00 69.94 89 ASP A N 1
ATOM 602 C CA . ASP A 1 89 ? -29.566 16.058 -4.797 1.00 69.94 89 ASP A CA 1
ATOM 603 C C . ASP A 1 89 ? -28.312 16.582 -4.053 1.00 69.94 89 ASP A C 1
ATOM 605 O O . ASP A 1 89 ? -27.390 17.169 -4.615 1.00 69.94 89 ASP A O 1
ATOM 609 N N . GLY A 1 90 ? -28.313 16.466 -2.724 1.00 59.06 90 GLY A N 1
ATOM 610 C CA . GLY A 1 90 ? -27.203 16.825 -1.862 1.00 59.06 90 GLY A CA 1
ATOM 611 C C . GLY A 1 90 ? -26.181 15.707 -1.925 1.00 59.06 90 GLY A C 1
ATOM 612 O O . GLY A 1 90 ? -26.347 14.701 -1.241 1.00 59.06 90 GLY A O 1
ATOM 613 N N . GLY A 1 91 ? -25.159 15.888 -2.765 1.00 63.62 91 GLY A N 1
ATOM 614 C CA . GLY A 1 91 ? -24.082 14.924 -2.977 1.00 63.62 91 GLY A CA 1
ATOM 615 C C . GLY A 1 91 ? -23.634 14.252 -1.679 1.00 63.62 91 GLY A C 1
ATOM 616 O O . GLY A 1 91 ? -23.281 14.930 -0.712 1.00 63.62 91 GLY A O 1
ATOM 617 N N . ASP A 1 92 ? -23.691 12.919 -1.684 1.00 64.06 92 ASP A N 1
ATOM 618 C CA . ASP A 1 92 ? -23.329 12.010 -0.596 1.00 64.06 92 ASP A CA 1
ATOM 619 C C . ASP A 1 92 ? -21.910 12.331 -0.093 1.00 64.06 92 ASP A C 1
ATOM 621 O O . ASP A 1 92 ? -20.906 11.862 -0.637 1.00 64.06 92 ASP A O 1
ATOM 625 N N . ARG A 1 93 ? -21.808 13.207 0.917 1.00 67.12 93 ARG A N 1
ATOM 626 C CA . ARG A 1 93 ? -20.542 13.558 1.569 1.00 67.12 93 ARG A CA 1
ATOM 627 C C . ARG A 1 93 ? -20.110 12.376 2.422 1.00 67.12 93 ARG A C 1
ATOM 629 O O . ARG A 1 93 ? -20.320 12.349 3.632 1.00 67.12 93 ARG A O 1
ATOM 636 N N . ARG A 1 94 ? -19.510 11.381 1.777 1.00 76.31 94 ARG A N 1
ATOM 637 C CA . ARG A 1 94 ? -18.919 10.239 2.468 1.00 76.31 94 ARG A CA 1
ATOM 638 C C . ARG A 1 94 ? -17.801 10.732 3.376 1.00 76.31 94 ARG A C 1
ATOM 640 O O . ARG A 1 94 ? -16.828 11.318 2.903 1.00 76.31 94 ARG A O 1
ATOM 647 N N . ALA A 1 95 ? -17.934 10.467 4.674 1.00 83.62 95 ALA A N 1
ATOM 648 C CA . ALA A 1 95 ? -16.863 10.709 5.628 1.00 83.62 95 ALA A CA 1
ATOM 649 C C . ALA A 1 95 ? -15.602 9.953 5.180 1.00 83.62 95 ALA A C 1
ATOM 651 O O . ALA A 1 95 ? -15.654 8.755 4.854 1.00 83.62 95 ALA A O 1
ATOM 652 N N . LEU A 1 96 ? -14.479 10.670 5.140 1.00 88.19 96 LEU A N 1
ATOM 653 C CA . LEU A 1 96 ? -13.195 10.096 4.766 1.00 88.19 96 LEU A CA 1
ATOM 654 C C . LEU A 1 96 ? -12.718 9.137 5.869 1.00 88.19 96 LEU A C 1
ATOM 656 O O . LEU A 1 96 ? -12.897 9.418 7.059 1.00 88.19 96 LEU A O 1
ATOM 660 N N . PRO A 1 97 ? -12.127 7.990 5.506 1.00 93.69 97 PRO A N 1
ATOM 661 C CA . PRO A 1 97 ? -11.581 7.065 6.485 1.00 93.69 97 PRO A CA 1
ATOM 662 C C . PRO A 1 97 ? -10.349 7.678 7.168 1.00 93.69 97 PRO A C 1
ATOM 664 O O . PRO A 1 97 ? -9.475 8.243 6.512 1.00 93.69 97 PRO A O 1
ATOM 667 N N . VAL A 1 98 ? -10.250 7.524 8.491 1.00 95.31 98 VAL A N 1
ATOM 668 C CA . VAL A 1 98 ? -9.090 7.980 9.273 1.00 95.31 98 VAL A CA 1
ATOM 669 C C . VAL A 1 98 ? -8.270 6.790 9.741 1.00 95.31 98 VAL A C 1
ATOM 671 O O . VAL A 1 98 ? -8.798 5.891 10.399 1.00 95.31 98 VAL A O 1
ATOM 674 N N . GLY A 1 99 ? -6.973 6.799 9.431 1.00 97.06 99 GLY A N 1
ATOM 675 C CA . GLY A 1 99 ? -6.039 5.737 9.796 1.00 97.06 99 GLY A CA 1
ATOM 676 C C . GLY A 1 99 ? -5.173 6.078 11.002 1.00 97.06 99 GLY A C 1
ATOM 677 O O . GLY A 1 99 ? -4.880 7.240 11.258 1.00 97.06 99 GLY A O 1
ATOM 678 N N . PHE A 1 100 ? -4.700 5.059 11.712 1.00 97.56 100 PHE A N 1
ATOM 679 C CA . PHE A 1 100 ? -3.710 5.180 12.775 1.00 97.56 100 PHE A CA 1
ATOM 680 C C . PHE A 1 100 ? -2.680 4.059 12.677 1.00 97.56 100 PHE A C 1
ATOM 682 O O . PHE A 1 100 ? -3.028 2.879 12.582 1.00 97.56 100 PHE A O 1
ATOM 689 N N . VAL A 1 101 ? -1.405 4.441 12.751 1.00 97.06 101 VAL A N 1
ATOM 690 C CA . VAL A 1 101 ? -0.280 3.504 12.830 1.00 97.06 101 VAL A CA 1
ATOM 691 C C . VAL A 1 101 ? -0.129 3.031 14.267 1.00 97.06 101 VAL A C 1
ATOM 693 O O . VAL A 1 101 ? 0.063 3.840 15.171 1.00 97.06 101 VAL A O 1
ATOM 696 N N . LEU A 1 102 ? -0.177 1.725 14.503 1.00 96.44 102 LEU A N 1
ATOM 697 C CA . LEU A 1 102 ? -0.046 1.148 15.836 1.00 96.44 102 LEU A CA 1
ATOM 698 C C . LEU A 1 102 ? 1.190 0.254 15.877 1.00 96.44 102 LEU A C 1
ATOM 700 O O . LEU A 1 102 ? 1.238 -0.783 15.226 1.00 96.44 102 LEU A O 1
ATOM 704 N N . LEU A 1 103 ? 2.196 0.682 16.638 1.00 93.75 103 LEU A N 1
ATOM 705 C CA . LEU A 1 103 ? 3.459 -0.043 16.807 1.00 93.75 103 LEU A CA 1
ATOM 706 C C . LEU A 1 103 ? 3.589 -0.580 18.229 1.00 93.75 103 LEU A C 1
ATOM 708 O O . LEU A 1 103 ? 3.206 0.099 19.185 1.00 93.75 103 LEU A O 1
ATOM 712 N N . SER A 1 104 ? 4.188 -1.755 18.389 1.00 86.62 104 SER A N 1
ATOM 713 C CA . SER A 1 104 ? 4.600 -2.236 19.709 1.00 86.62 104 SER A CA 1
ATOM 714 C C . SER A 1 104 ? 5.844 -1.475 20.172 1.00 86.62 104 SER A C 1
ATOM 716 O O . SER A 1 104 ? 6.971 -1.885 19.928 1.00 86.62 104 SER A O 1
ATOM 718 N N . SER A 1 105 ? 5.649 -0.320 20.813 1.00 68.88 105 SER A N 1
ATOM 719 C CA . SER A 1 105 ? 6.740 0.556 21.258 1.00 68.88 105 SER A CA 1
ATOM 720 C C . SER A 1 105 ? 7.745 -0.183 22.150 1.00 68.88 105 SER A C 1
ATOM 722 O O . SER A 1 105 ? 7.438 -0.525 23.292 1.00 68.88 105 SER A O 1
ATOM 724 N N . SER A 1 106 ? 8.968 -0.386 21.661 1.00 58.12 106 SER A N 1
ATOM 725 C CA . SER A 1 106 ? 10.073 -0.948 22.446 1.00 58.12 106 SER A CA 1
ATOM 726 C C . SER A 1 106 ? 10.877 0.117 23.207 1.00 58.12 106 SER A C 1
ATOM 728 O O . SER A 1 106 ? 11.631 -0.238 24.112 1.00 58.12 106 SER A O 1
ATOM 730 N N . SER A 1 107 ? 10.716 1.414 22.901 1.00 51.88 107 SER A N 1
ATOM 731 C CA . SER A 1 107 ? 11.730 2.408 23.294 1.00 51.88 107 SER A CA 1
ATOM 732 C C . SER A 1 107 ? 11.260 3.837 23.590 1.00 51.88 107 SER A C 1
ATOM 734 O O . SER A 1 107 ? 12.112 4.700 23.803 1.00 51.88 107 SER A O 1
ATOM 736 N N . SER A 1 108 ? 9.959 4.140 23.680 1.00 50.00 108 SER A N 1
ATOM 737 C CA . SER A 1 108 ? 9.554 5.487 24.110 1.00 50.00 108 SER A CA 1
ATOM 738 C C . SER A 1 108 ? 9.814 5.657 25.610 1.00 50.00 108 SER A C 1
ATOM 740 O O . SER A 1 108 ? 9.020 5.252 26.457 1.00 50.00 108 SER A O 1
ATOM 742 N N . SER A 1 109 ? 10.960 6.257 25.908 1.00 46.69 109 SER A N 1
ATOM 743 C CA . SER A 1 109 ? 11.506 6.686 27.195 1.00 46.69 109 SER A CA 1
ATOM 744 C C . SER A 1 109 ? 10.691 7.804 27.863 1.00 46.69 109 SER A C 1
ATOM 746 O O . SER A 1 109 ? 11.241 8.729 28.460 1.00 46.69 109 SER A O 1
ATOM 748 N N . SER A 1 110 ? 9.363 7.742 27.794 1.00 50.97 110 SER A N 1
ATOM 749 C CA . SER A 1 110 ? 8.504 8.606 28.591 1.00 50.97 110 SER A CA 1
ATOM 750 C C . SER A 1 110 ? 8.579 8.135 30.042 1.00 50.97 110 SER A C 1
ATOM 752 O O . SER A 1 110 ? 8.144 7.041 30.394 1.00 50.97 110 SER A O 1
ATOM 754 N N . SER A 1 111 ? 9.186 8.980 30.876 1.00 48.94 111 SER A N 1
ATOM 755 C CA . SER A 1 111 ? 9.477 8.840 32.309 1.00 48.94 111 SER A CA 1
ATOM 756 C C . SER A 1 111 ? 8.220 8.767 33.190 1.00 48.94 111 SER A C 1
ATOM 758 O O . SER A 1 111 ? 8.073 9.500 34.169 1.00 48.94 111 SER A O 1
ATOM 760 N N . SER A 1 112 ? 7.275 7.919 32.812 1.00 51.69 112 SER A N 1
ATOM 761 C CA . SER A 1 112 ? 6.063 7.633 33.550 1.00 51.69 112 SER A CA 1
ATOM 762 C C . SER A 1 112 ? 6.437 6.742 34.731 1.00 51.69 112 SER A C 1
ATOM 764 O O . SER A 1 112 ? 6.880 5.611 34.558 1.00 51.69 112 SER A O 1
ATOM 766 N N . SER A 1 113 ? 6.311 7.270 35.948 1.00 51.81 113 SER A N 1
ATOM 767 C CA . SER A 1 113 ? 6.717 6.632 37.210 1.00 51.81 113 SER A CA 1
ATOM 768 C C . SER A 1 113 ? 5.849 5.437 37.625 1.00 51.81 113 SER A C 1
ATOM 770 O O . SER A 1 113 ? 5.960 4.954 38.756 1.00 51.81 113 SER A O 1
ATOM 772 N N . TYR A 1 114 ? 4.985 4.944 36.737 1.00 56.59 114 TYR A N 1
ATOM 773 C CA . TYR A 1 114 ? 4.226 3.732 36.991 1.00 56.59 114 TYR A CA 1
ATOM 774 C C . TYR A 1 114 ? 5.148 2.512 36.880 1.00 56.59 114 TYR A C 1
ATOM 776 O O . TYR A 1 114 ? 5.974 2.443 35.968 1.00 56.59 114 TYR A O 1
ATOM 784 N N . PRO A 1 115 ? 5.040 1.545 37.808 1.00 55.03 115 PRO A N 1
ATOM 785 C CA . PRO A 1 115 ? 5.858 0.343 37.775 1.00 55.03 115 PRO A CA 1
ATOM 786 C C . PRO A 1 115 ? 5.687 -0.340 36.416 1.00 55.03 115 PRO A C 1
ATOM 788 O O . PRO A 1 115 ? 4.563 -0.615 35.994 1.00 55.03 115 PRO A O 1
ATOM 791 N N . ALA A 1 116 ? 6.811 -0.580 35.735 1.00 54.59 116 ALA A N 1
ATOM 792 C CA . ALA A 1 116 ? 6.933 -1.141 34.386 1.00 54.59 116 ALA A CA 1
ATOM 793 C C . ALA A 1 116 ? 6.499 -2.623 34.282 1.00 54.59 116 ALA A C 1
ATOM 795 O O . ALA A 1 116 ? 7.001 -3.385 33.449 1.00 54.59 116 ALA A O 1
ATOM 796 N N . ASP A 1 117 ? 5.575 -3.040 35.144 1.00 50.19 117 ASP A N 1
ATOM 797 C CA . ASP A 1 117 ? 5.112 -4.405 35.291 1.00 50.19 117 ASP A CA 1
ATOM 798 C C . ASP A 1 117 ? 4.144 -4.745 34.157 1.00 50.19 117 ASP A C 1
ATOM 800 O O . ASP A 1 117 ? 2.970 -4.383 34.177 1.00 50.19 117 ASP A O 1
ATOM 804 N N . ALA A 1 118 ? 4.674 -5.462 33.163 1.00 58.66 118 ALA A N 1
ATOM 805 C CA . ALA A 1 118 ? 3.980 -6.349 32.222 1.00 58.66 118 ALA A CA 1
ATOM 806 C C . ALA A 1 118 ? 2.822 -5.785 31.367 1.00 58.66 118 ALA A C 1
ATOM 808 O O . ALA A 1 118 ? 2.227 -6.542 30.599 1.00 58.66 118 ALA A O 1
ATOM 809 N N . ARG A 1 119 ? 2.483 -4.497 31.459 1.00 62.84 119 ARG A N 1
ATOM 810 C CA . ARG A 1 119 ? 1.402 -3.903 30.663 1.00 62.84 119 ARG A CA 1
ATOM 811 C C . ARG A 1 119 ? 1.901 -3.613 29.248 1.00 62.84 119 ARG A C 1
ATOM 813 O O . ARG A 1 119 ? 2.916 -2.943 29.079 1.00 62.84 119 ARG A O 1
ATOM 820 N N . GLY A 1 120 ? 1.201 -4.154 28.251 1.00 84.38 120 GLY A N 1
ATOM 821 C CA . GLY A 1 120 ? 1.413 -3.808 26.847 1.00 84.38 120 GLY A CA 1
ATOM 822 C C . GLY A 1 120 ? 1.053 -2.347 26.557 1.00 84.38 120 GLY A C 1
ATOM 823 O O . GLY A 1 120 ? 0.699 -1.580 27.456 1.00 84.38 120 GLY A O 1
ATOM 824 N N . TRP A 1 121 ? 1.162 -1.940 25.294 1.00 91.44 121 TRP A N 1
ATOM 825 C CA . TRP A 1 121 ? 0.839 -0.575 24.877 1.00 91.44 121 TRP A CA 1
ATOM 826 C C . TRP A 1 121 ? -0.677 -0.329 24.883 1.00 91.44 121 TRP A C 1
ATOM 828 O O . TRP A 1 121 ? -1.479 -1.250 24.746 1.00 91.44 121 TRP A O 1
ATOM 838 N N . THR A 1 122 ? -1.093 0.925 25.062 1.00 93.38 122 THR A N 1
ATOM 839 C CA . THR A 1 122 ? -2.505 1.320 24.976 1.00 93.38 122 THR A CA 1
ATOM 840 C C . THR A 1 122 ? -2.644 2.511 24.046 1.00 93.38 122 THR A C 1
ATOM 842 O O . THR A 1 122 ? -1.995 3.533 24.243 1.00 93.38 122 THR A O 1
ATOM 845 N N . PHE A 1 123 ? -3.521 2.379 23.061 1.00 96.06 123 PHE A N 1
ATOM 846 C CA . PHE A 1 123 ? -3.917 3.435 22.148 1.00 96.06 123 PHE A CA 1
ATOM 847 C C . PHE A 1 123 ? -5.353 3.847 22.462 1.00 96.06 123 PHE A C 1
ATOM 849 O O . PHE A 1 123 ? -6.239 2.997 22.545 1.00 96.06 123 PHE A O 1
ATOM 856 N N . ALA A 1 124 ? -5.593 5.144 22.642 1.00 96.94 124 ALA A N 1
ATOM 857 C CA . ALA A 1 124 ? -6.923 5.661 22.926 1.00 96.94 124 ALA A CA 1
ATOM 858 C C . ALA A 1 124 ? -7.204 6.947 22.151 1.00 96.94 124 ALA A C 1
ATOM 860 O O . ALA A 1 124 ? -6.387 7.875 22.186 1.00 96.94 124 ALA A O 1
ATOM 861 N N . ARG A 1 125 ? -8.361 7.007 21.485 1.00 97.81 125 ARG A N 1
ATOM 862 C CA . ARG A 1 125 ? -8.850 8.184 20.749 1.00 97.81 125 ARG A CA 1
ATOM 863 C C . ARG A 1 125 ? -10.341 8.396 20.973 1.00 97.81 125 ARG A C 1
ATOM 865 O O . ARG A 1 125 ? -11.080 7.456 21.272 1.00 97.81 125 ARG A O 1
ATOM 872 N N . ARG A 1 126 ? -10.771 9.645 20.821 1.00 97.25 126 ARG A N 1
ATOM 873 C CA . ARG A 1 126 ? -12.173 10.061 20.906 1.00 97.25 126 ARG A CA 1
ATOM 874 C C . ARG A 1 126 ? -12.630 10.573 19.546 1.00 97.25 126 ARG A C 1
ATOM 876 O O . ARG A 1 126 ? -11.875 11.268 18.872 1.00 97.25 126 ARG A O 1
ATOM 883 N N . TYR A 1 127 ? -13.848 10.230 19.160 1.00 96.69 127 TYR A N 1
ATOM 884 C CA . TYR A 1 127 ? -14.503 10.821 18.003 1.00 96.69 127 TYR A CA 1
ATOM 885 C C . TYR A 1 127 ? -14.858 12.287 18.284 1.00 96.69 127 TYR A C 1
ATOM 887 O O . TYR A 1 127 ? -15.516 12.585 19.286 1.00 96.69 127 TYR A O 1
ATOM 895 N N . ASP A 1 128 ? -14.429 13.203 17.417 1.00 95.50 128 ASP A N 1
ATOM 896 C CA . ASP A 1 128 ? -14.824 14.606 17.486 1.00 95.50 128 ASP A CA 1
ATOM 897 C C . ASP A 1 128 ? -16.011 14.852 16.552 1.00 95.50 128 ASP A C 1
ATOM 899 O O . ASP A 1 128 ? -15.913 14.821 15.328 1.00 95.50 128 ASP A O 1
ATOM 903 N N . ARG A 1 129 ? -17.168 15.136 17.155 1.00 92.81 129 ARG A N 1
ATOM 904 C CA . ARG A 1 129 ? -18.404 15.427 16.420 1.00 92.81 129 ARG A CA 1
ATOM 905 C C . ARG A 1 129 ? -18.337 16.714 15.599 1.00 92.81 129 ARG A C 1
ATOM 907 O O . ARG A 1 129 ? -19.215 16.918 14.775 1.00 92.81 129 ARG A O 1
ATOM 914 N N . ARG A 1 130 ? -17.382 17.609 15.866 1.00 92.12 130 ARG A N 1
ATOM 915 C CA . ARG A 1 130 ? -17.249 18.880 15.140 1.00 92.12 130 ARG A CA 1
ATOM 916 C C . ARG A 1 130 ? -16.545 18.707 13.805 1.00 92.12 130 ARG A C 1
ATOM 918 O O . ARG A 1 130 ? -16.920 19.374 12.851 1.00 92.12 130 ARG A O 1
ATOM 925 N N . THR A 1 131 ? -15.522 17.860 13.772 1.00 91.69 131 THR A N 1
ATOM 926 C CA . THR A 1 131 ? -14.773 17.536 12.554 1.00 91.69 131 THR A CA 1
ATOM 927 C C . THR A 1 131 ? -15.316 16.286 11.860 1.00 91.69 131 THR A C 1
ATOM 929 O O . THR A 1 131 ? -14.934 16.013 10.731 1.00 91.69 131 THR A O 1
ATOM 932 N N . GLU A 1 132 ? -16.234 15.566 12.516 1.00 92.69 132 GLU A N 1
ATOM 933 C CA . GLU A 1 132 ? -16.842 14.318 12.040 1.00 92.69 132 GLU A CA 1
ATOM 934 C C . GLU A 1 132 ? -15.813 13.210 11.786 1.00 92.69 132 GLU A C 1
ATOM 936 O O . GLU A 1 132 ? -15.940 12.390 10.883 1.00 92.69 132 GLU A O 1
ATOM 941 N N . GLU A 1 133 ? -14.781 13.159 12.626 1.00 94.00 133 GLU A N 1
ATOM 942 C CA . GLU A 1 133 ? -13.674 12.219 12.490 1.00 94.00 133 GLU A CA 1
ATOM 943 C C . GLU A 1 133 ? -13.093 11.813 13.849 1.00 94.00 133 GLU A C 1
ATOM 945 O O . GLU A 1 133 ? -13.385 12.387 14.902 1.00 94.00 133 GLU A O 1
ATOM 950 N N . MET A 1 134 ? -12.236 10.791 13.845 1.00 96.00 134 MET A N 1
ATOM 951 C CA . MET A 1 134 ? -11.455 10.451 15.030 1.00 96.00 134 MET A CA 1
ATOM 952 C C . MET A 1 134 ? -10.393 11.525 15.279 1.00 96.00 134 MET A C 1
ATOM 954 O O . MET A 1 134 ? -9.568 11.807 14.409 1.00 96.00 134 MET A O 1
ATOM 958 N N . SER A 1 135 ? -10.391 12.088 16.489 1.00 95.12 135 SER A N 1
ATOM 959 C CA . SER A 1 135 ? -9.422 13.108 16.888 1.00 95.12 135 SER A CA 1
ATOM 960 C C . SER A 1 135 ? -7.989 12.579 16.800 1.00 95.12 135 SER A C 1
ATOM 962 O O . SER A 1 135 ? -7.726 11.407 17.084 1.00 95.12 135 SER A O 1
ATOM 964 N N . ASN A 1 136 ? -7.047 13.454 16.443 1.00 94.75 136 ASN A N 1
ATOM 965 C CA . ASN A 1 136 ? -5.618 13.165 16.546 1.00 94.75 136 ASN A CA 1
ATOM 966 C C . ASN A 1 136 ? -5.142 13.134 18.015 1.00 94.75 136 ASN A C 1
ATOM 968 O O . ASN A 1 136 ? -4.188 12.428 18.351 1.00 94.75 136 ASN A O 1
ATOM 972 N N . GLU A 1 137 ? -5.824 13.856 18.909 1.00 94.75 137 GLU A N 1
ATOM 973 C CA . GLU A 1 137 ? -5.450 13.971 20.318 1.00 94.75 137 GLU A CA 1
ATOM 974 C C . GLU A 1 137 ? -5.738 12.678 21.093 1.00 94.75 137 GLU A C 1
ATOM 976 O O . GLU A 1 137 ? -6.785 12.035 20.958 1.00 94.75 137 GLU A O 1
ATOM 981 N N . SER A 1 138 ? -4.796 12.284 21.952 1.00 94.62 138 SER A N 1
ATOM 982 C CA . SER A 1 138 ? -5.004 11.174 22.878 1.00 94.62 138 SER A CA 1
ATOM 983 C C . SER A 1 138 ? -6.049 11.520 23.935 1.00 94.62 138 SER A C 1
ATOM 985 O O . SER A 1 138 ? -6.117 12.649 24.415 1.00 94.62 138 SER A O 1
ATOM 987 N N . VAL A 1 139 ? -6.809 10.513 24.364 1.00 95.44 139 VAL A N 1
ATOM 988 C CA . VAL A 1 139 ? -7.703 10.632 25.525 1.00 95.44 139 VAL A CA 1
ATOM 989 C C . VAL A 1 139 ? -6.893 10.987 26.777 1.00 95.44 139 VAL A C 1
ATOM 991 O O . VAL A 1 139 ? -5.799 10.460 26.969 1.00 95.44 139 VAL A O 1
ATOM 994 N N . ASP A 1 140 ? -7.436 11.853 27.636 1.00 96.00 140 ASP A N 1
ATOM 995 C CA . ASP A 1 140 ? -6.784 12.248 28.884 1.00 96.00 140 ASP A CA 1
ATOM 996 C C . ASP A 1 140 ? -6.553 11.054 29.833 1.00 96.00 140 ASP A C 1
ATOM 998 O O . ASP A 1 140 ? -7.355 10.116 29.905 1.00 96.00 140 ASP A O 1
ATOM 1002 N N . ASP A 1 141 ? -5.461 11.110 30.601 1.00 93.81 141 ASP A N 1
ATOM 1003 C CA . ASP A 1 141 ? -5.012 10.011 31.465 1.00 93.81 141 ASP A CA 1
ATOM 1004 C C . ASP A 1 141 ? -6.062 9.573 32.494 1.00 93.81 141 ASP A C 1
ATOM 1006 O O . ASP A 1 141 ? -6.138 8.390 32.838 1.00 93.81 141 ASP A O 1
ATOM 1010 N N . LEU A 1 142 ? -6.876 10.505 33.003 1.00 95.31 142 LEU A N 1
ATOM 1011 C CA . LEU A 1 142 ? -7.899 10.205 34.002 1.00 95.31 142 LEU A CA 1
ATOM 1012 C C . LEU A 1 142 ? -9.031 9.389 33.375 1.00 95.31 142 LEU A C 1
ATOM 1014 O O . LEU A 1 142 ? -9.397 8.337 33.907 1.00 95.31 142 LEU A O 1
ATOM 1018 N N . THR A 1 143 ? -9.556 9.838 32.234 1.00 95.81 143 THR A N 1
ATOM 1019 C CA . THR A 1 143 ? -10.560 9.096 31.466 1.00 95.81 143 THR A CA 1
ATOM 1020 C C . THR A 1 143 ? -10.025 7.724 31.075 1.00 95.81 143 THR A C 1
ATOM 1022 O O . THR A 1 143 ? -10.694 6.718 31.322 1.00 95.81 143 THR A O 1
ATOM 1025 N N . LEU A 1 144 ? -8.801 7.653 30.546 1.00 94.50 144 LEU A N 1
ATOM 1026 C CA . LEU A 1 144 ? -8.187 6.386 30.159 1.00 94.50 144 LEU A CA 1
ATOM 1027 C C . LEU A 1 144 ? -8.034 5.442 31.359 1.00 94.50 144 LEU A C 1
ATOM 1029 O O . LEU A 1 144 ? -8.435 4.281 31.291 1.00 94.50 144 LEU A O 1
ATOM 1033 N N . THR A 1 145 ? -7.530 5.937 32.491 1.00 93.44 145 THR A N 1
ATOM 1034 C CA . THR A 1 145 ? -7.381 5.150 33.725 1.00 93.44 145 THR A CA 1
ATOM 1035 C C . THR A 1 145 ? -8.721 4.615 34.218 1.00 93.44 145 THR A C 1
ATOM 1037 O O . THR A 1 145 ? -8.801 3.451 34.623 1.00 93.44 145 THR A O 1
ATOM 1040 N N . ASN A 1 146 ? -9.780 5.425 34.161 1.00 94.94 146 ASN A N 1
ATOM 1041 C CA . ASN A 1 146 ? -11.126 5.017 34.555 1.00 94.94 146 ASN A CA 1
ATOM 1042 C C . ASN A 1 146 ? -11.681 3.927 33.629 1.00 94.94 146 ASN A C 1
ATOM 1044 O O . ASN A 1 146 ? -12.166 2.905 34.119 1.00 94.94 146 ASN A O 1
ATOM 1048 N N . VAL A 1 147 ? -11.543 4.092 32.309 1.00 94.56 147 VAL A N 1
ATOM 1049 C CA . VAL A 1 147 ? -11.981 3.097 31.316 1.00 94.56 147 VAL A CA 1
ATOM 1050 C C . VAL A 1 147 ? -11.218 1.785 31.493 1.00 94.56 147 VAL A C 1
ATOM 1052 O O . VAL A 1 147 ? -11.829 0.724 31.633 1.00 94.56 147 VAL A O 1
ATOM 1055 N N . LEU A 1 148 ? -9.886 1.836 31.577 1.00 92.38 148 LEU A N 1
ATOM 1056 C CA . LEU A 1 148 ? -9.058 0.647 31.774 1.00 92.38 148 LEU A CA 1
ATOM 1057 C C . LEU A 1 148 ? -9.384 -0.045 33.099 1.00 92.38 148 LEU A C 1
ATOM 1059 O O . LEU A 1 148 ? -9.543 -1.267 33.136 1.00 92.38 148 LEU A O 1
ATOM 1063 N N . SER A 1 149 ? -9.564 0.726 34.172 1.00 91.94 149 SER A N 1
ATOM 1064 C CA . SER A 1 149 ? -9.957 0.192 35.473 1.00 91.94 149 SER A CA 1
ATOM 1065 C C . SER A 1 149 ? -11.317 -0.486 35.415 1.00 91.94 149 SER A C 1
ATOM 1067 O O . SER A 1 149 ? -11.458 -1.537 36.030 1.00 91.94 149 SER A O 1
ATOM 1069 N N . ALA A 1 150 ? -12.291 0.051 34.681 1.00 93.94 150 ALA A N 1
ATOM 1070 C CA . ALA A 1 150 ? -13.634 -0.514 34.557 1.00 93.94 150 ALA A CA 1
ATOM 1071 C C . ALA A 1 150 ? -13.755 -1.633 33.500 1.00 93.94 150 ALA A C 1
ATOM 1073 O O . ALA A 1 150 ? -14.740 -2.368 33.520 1.00 93.94 150 ALA A O 1
ATOM 1074 N N . SER A 1 151 ? -12.760 -1.805 32.622 1.00 92.31 151 SER A N 1
ATOM 1075 C CA . SER A 1 151 ? -12.715 -2.858 31.585 1.00 92.31 151 SER A CA 1
ATOM 1076 C C . SER A 1 151 ? -12.265 -4.238 32.084 1.00 92.31 151 SER A C 1
ATOM 1078 O O . SER A 1 151 ? -12.409 -5.229 31.374 1.00 92.31 151 SER A O 1
ATOM 1080 N N . GLY A 1 152 ? -11.720 -4.323 33.303 1.00 88.88 152 GLY A N 1
ATOM 1081 C CA . GLY A 1 152 ? -11.219 -5.582 33.867 1.00 88.88 152 GLY A CA 1
ATOM 1082 C C . GLY A 1 152 ? -12.294 -6.669 34.014 1.00 88.88 152 GLY A C 1
ATOM 1083 O O . GLY A 1 152 ? -13.486 -6.378 34.097 1.00 88.88 152 GLY A O 1
ATOM 1084 N N . ALA A 1 153 ? -11.868 -7.933 34.090 1.00 85.75 153 ALA A N 1
ATOM 1085 C CA . ALA A 1 153 ? -12.770 -9.079 34.219 1.00 85.75 153 ALA A CA 1
ATOM 1086 C C . ALA A 1 153 ? -13.786 -8.898 35.366 1.00 85.75 153 ALA A C 1
ATOM 1088 O O . ALA A 1 153 ? -13.421 -8.540 36.487 1.00 85.75 153 ALA A O 1
ATOM 1089 N N . GLY A 1 154 ? -15.070 -9.130 35.065 1.00 87.56 154 GLY A N 1
ATOM 1090 C CA . GLY A 1 154 ? -16.174 -9.002 36.023 1.00 87.56 154 GLY A CA 1
ATOM 1091 C C . GLY A 1 154 ? -16.629 -7.567 36.315 1.00 87.56 154 GLY A C 1
ATOM 1092 O O . GLY A 1 154 ? -17.489 -7.374 37.172 1.00 87.56 154 GLY A O 1
ATOM 1093 N N . LYS A 1 155 ? -16.075 -6.561 35.629 1.00 92.50 155 LYS A N 1
ATOM 1094 C CA . LYS A 1 155 ? -16.464 -5.153 35.786 1.00 92.50 155 LYS A CA 1
ATOM 1095 C C . LYS A 1 155 ? -17.431 -4.698 34.695 1.00 92.50 155 LYS A C 1
ATOM 1097 O O . LYS A 1 155 ? -17.630 -5.384 33.694 1.00 92.50 155 LYS A O 1
ATOM 1102 N N . GLU A 1 156 ? -18.022 -3.523 34.897 1.00 91.81 156 GLU A N 1
ATOM 1103 C CA . GLU A 1 156 ? -19.089 -2.971 34.054 1.00 91.81 156 GLU A CA 1
ATOM 1104 C C . GLU A 1 156 ? -18.710 -2.872 32.571 1.00 91.81 156 GLU A C 1
ATOM 1106 O O . GLU A 1 156 ? -19.526 -3.202 31.707 1.00 91.81 156 GLU A O 1
ATOM 1111 N N . LEU A 1 157 ? -17.464 -2.489 32.260 1.00 92.81 157 LEU A N 1
ATOM 1112 C CA . LEU A 1 157 ? -17.034 -2.327 30.872 1.00 92.81 157 LEU A CA 1
ATOM 1113 C C . LEU A 1 157 ? -16.495 -3.617 30.235 1.00 92.81 157 LEU A C 1
ATOM 1115 O O . LEU A 1 157 ? -16.162 -3.612 29.055 1.00 92.81 157 LEU A O 1
ATOM 1119 N N . SER A 1 158 ? -16.440 -4.739 30.961 1.00 92.50 158 SER A N 1
ATOM 1120 C CA . SER A 1 158 ? -15.900 -6.001 30.421 1.00 92.50 158 SER A CA 1
ATOM 1121 C C . SER A 1 158 ? -16.680 -6.532 29.211 1.00 92.50 158 SER A C 1
ATOM 1123 O O . SER A 1 158 ? -16.101 -7.192 28.356 1.00 92.50 158 SER A O 1
ATOM 1125 N N . ARG A 1 159 ? -17.969 -6.186 29.080 1.00 89.06 159 ARG A N 1
ATOM 1126 C CA . ARG A 1 159 ? -18.792 -6.527 27.904 1.00 89.06 159 ARG A CA 1
ATOM 1127 C C . ARG A 1 159 ? -18.408 -5.770 26.626 1.00 89.06 159 ARG A C 1
ATOM 1129 O O . ARG A 1 159 ? -18.791 -6.196 25.542 1.00 89.06 159 ARG A O 1
ATOM 1136 N N . PHE A 1 160 ? -17.694 -4.651 26.753 1.00 90.50 160 PHE A N 1
ATOM 1137 C CA . PHE A 1 160 ? -17.233 -3.815 25.636 1.00 90.50 160 PHE A CA 1
ATOM 1138 C C . PHE A 1 160 ? -15.849 -4.230 25.131 1.00 90.50 160 PHE A C 1
ATOM 1140 O O . PHE A 1 160 ? -15.373 -3.688 24.136 1.00 90.50 160 PHE A O 1
ATOM 1147 N N . VAL A 1 161 ? -15.201 -5.167 25.828 1.00 93.44 161 VAL A N 1
ATOM 1148 C CA . VAL A 1 161 ? -13.886 -5.683 25.467 1.00 93.44 161 VAL A CA 1
ATOM 1149 C C . VAL A 1 161 ? -14.052 -6.801 24.447 1.00 93.44 161 VAL A C 1
ATOM 1151 O O . VAL A 1 161 ? -14.565 -7.876 24.757 1.00 93.44 161 VAL A O 1
ATOM 1154 N N . VAL A 1 162 ? -13.591 -6.546 23.229 1.00 93.88 162 VAL A N 1
ATOM 1155 C CA . VAL A 1 162 ? -13.504 -7.514 22.141 1.00 93.88 162 VAL A CA 1
ATOM 1156 C C . VAL A 1 162 ? -12.060 -8.020 22.071 1.00 93.88 162 VAL A C 1
ATOM 1158 O O . VAL A 1 162 ? -11.154 -7.239 21.784 1.00 93.88 162 VAL A O 1
ATOM 1161 N N . PRO A 1 163 ? -11.798 -9.310 22.332 1.00 94.25 163 PRO A N 1
ATOM 1162 C CA . PRO A 1 163 ? -10.475 -9.882 22.107 1.00 94.25 163 PRO A CA 1
ATOM 1163 C C . PRO A 1 163 ? -10.062 -9.735 20.640 1.00 94.25 163 PRO A C 1
ATOM 1165 O O . PRO A 1 163 ? -10.881 -9.970 19.747 1.00 94.25 163 PRO A O 1
ATOM 1168 N N . TYR A 1 164 ? -8.804 -9.387 20.387 1.00 93.69 164 TYR A N 1
ATOM 1169 C CA . TYR A 1 164 ? -8.252 -9.189 19.047 1.00 93.69 164 TYR A CA 1
ATOM 1170 C C . TYR A 1 164 ? -8.508 -10.392 18.133 1.00 93.69 164 TYR A C 1
ATOM 1172 O O . TYR A 1 164 ? -8.941 -10.225 16.995 1.00 93.69 164 TYR A O 1
ATOM 1180 N N . GLU A 1 165 ? -8.343 -11.615 18.642 1.00 91.56 165 GLU A N 1
ATOM 1181 C CA . GLU A 1 165 ? -8.560 -12.837 17.864 1.00 91.56 165 GLU A CA 1
ATOM 1182 C C . GLU A 1 165 ? -10.025 -13.005 17.454 1.00 91.56 165 GLU A C 1
ATOM 1184 O O . GLU A 1 165 ? -10.317 -13.558 16.399 1.00 91.56 165 GLU A O 1
ATOM 1189 N N . ILE A 1 166 ? -10.962 -12.510 18.265 1.00 92.12 166 ILE A N 1
ATOM 1190 C CA . ILE A 1 166 ? -12.386 -12.493 17.914 1.00 92.12 166 ILE A CA 1
ATOM 1191 C C . ILE A 1 166 ? -12.654 -11.374 16.904 1.00 92.12 166 ILE A C 1
ATOM 1193 O O . ILE A 1 166 ? -13.372 -11.592 15.927 1.00 92.12 166 ILE A O 1
ATOM 1197 N N . PHE A 1 167 ? -12.053 -10.198 17.105 1.00 93.31 167 PHE A N 1
ATOM 1198 C CA . PHE A 1 167 ? -12.220 -9.049 16.218 1.00 93.31 167 PHE A CA 1
ATOM 1199 C C . PHE A 1 167 ? -11.773 -9.375 14.789 1.00 93.31 167 PHE A C 1
ATOM 1201 O O . PHE A 1 167 ? -12.586 -9.302 13.866 1.00 93.31 167 PHE A O 1
ATOM 1208 N N . VAL A 1 168 ? -10.528 -9.830 14.626 1.00 90.81 168 VAL A N 1
ATOM 1209 C CA . VAL A 1 168 ? -9.912 -10.176 13.330 1.00 90.81 168 VAL A CA 1
ATOM 1210 C C . VAL A 1 168 ? -10.491 -11.475 12.749 1.00 90.81 168 VAL A C 1
ATOM 1212 O O . VAL A 1 168 ? -10.181 -11.863 11.631 1.00 90.81 168 VAL A O 1
ATOM 1215 N N . GLY A 1 169 ? -11.415 -12.127 13.458 1.00 81.38 169 GLY A N 1
ATOM 1216 C CA . GLY A 1 169 ? -12.147 -13.263 12.916 1.00 81.38 169 GLY A CA 1
ATOM 1217 C C . GLY A 1 169 ? -11.276 -14.503 12.841 1.00 81.38 169 GLY A C 1
ATOM 1218 O O . GLY A 1 169 ? -11.229 -15.157 11.807 1.00 81.38 169 GLY A O 1
ATOM 1219 N N . GLY A 1 170 ? -10.620 -14.847 13.951 1.00 66.31 170 GLY A N 1
ATOM 1220 C CA . GLY A 1 170 ? -10.095 -16.182 14.181 1.00 66.31 170 GLY A CA 1
ATOM 1221 C C . GLY A 1 170 ? -11.239 -17.187 14.124 1.00 66.31 170 GLY A C 1
ATOM 1222 O O . GLY A 1 170 ? -11.740 -17.636 15.158 1.00 66.31 170 GLY A O 1
ATOM 1223 N N . GLU A 1 171 ? -11.667 -17.541 12.911 1.00 51.88 171 GLU A N 1
ATOM 1224 C CA . GLU A 1 171 ? -12.297 -18.816 12.658 1.00 51.88 171 GLU A CA 1
ATOM 1225 C C . GLU A 1 171 ? -11.331 -19.820 13.250 1.00 51.88 171 GLU A C 1
ATOM 1227 O O . GLU A 1 171 ? -10.179 -19.948 12.825 1.00 51.88 171 GLU A O 1
ATOM 1232 N N . ARG A 1 172 ? -11.764 -20.458 14.340 1.00 56.28 172 ARG A N 1
ATOM 1233 C CA . ARG A 1 172 ? -11.024 -21.595 14.859 1.00 56.28 172 ARG A CA 1
ATOM 1234 C C . ARG A 1 172 ? -10.802 -22.489 13.653 1.00 56.28 172 ARG A C 1
ATOM 1236 O O . ARG A 1 172 ? -11.821 -22.805 13.032 1.00 56.28 172 ARG A O 1
ATOM 1243 N N . PRO A 1 173 ? -9.551 -22.862 13.324 1.00 56.88 173 PRO A N 1
ATOM 1244 C CA . PRO A 1 173 ? -9.321 -23.844 12.284 1.00 56.88 173 PRO A CA 1
ATOM 1245 C C . PRO A 1 173 ? -10.262 -24.990 12.617 1.00 56.88 173 PRO A C 1
ATOM 1247 O O . PRO A 1 173 ? -10.170 -25.577 13.704 1.00 56.88 173 PRO A O 1
ATOM 1250 N N . ARG A 1 174 ? -11.285 -25.177 11.773 1.00 57.22 174 ARG A N 1
ATOM 1251 C CA . ARG A 1 174 ? -12.137 -26.351 11.870 1.00 57.22 174 ARG A CA 1
ATOM 1252 C C . ARG A 1 174 ? -11.124 -27.464 11.746 1.00 57.22 174 ARG A C 1
ATOM 1254 O O . ARG A 1 174 ? -10.422 -27.507 10.748 1.00 57.22 174 ARG A O 1
ATOM 1261 N N . ARG A 1 175 ? -10.909 -28.210 12.833 1.00 62.59 175 ARG A N 1
ATOM 1262 C CA . ARG A 1 175 ? -9.956 -29.313 12.815 1.00 62.59 175 ARG A CA 1
ATOM 1263 C C . ARG A 1 175 ? -10.304 -30.115 11.574 1.00 62.59 175 ARG A C 1
ATOM 1265 O O . ARG A 1 175 ? -11.449 -30.550 11.478 1.00 62.59 175 ARG A O 1
ATOM 1272 N N . ASP A 1 176 ? -9.349 -30.229 10.658 1.00 55.06 176 ASP A N 1
ATOM 1273 C CA . ASP A 1 176 ? -9.436 -30.998 9.415 1.00 55.06 176 ASP A CA 1
ATOM 1274 C C . ASP A 1 176 ? -9.508 -32.511 9.717 1.00 55.06 176 ASP A C 1
ATOM 1276 O O . ASP A 1 176 ? -8.842 -33.334 9.097 1.00 55.06 176 ASP A O 1
ATOM 1280 N N . GLU A 1 177 ? -10.272 -32.888 10.741 1.00 61.69 177 GLU A N 1
ATOM 1281 C CA . GLU A 1 177 ? -10.632 -34.256 11.053 1.00 61.69 177 GLU A CA 1
ATOM 1282 C C . GLU A 1 177 ? -11.787 -34.609 10.093 1.00 61.69 177 GLU A C 1
ATOM 1284 O O . GLU A 1 177 ? -12.932 -34.209 10.293 1.00 61.69 177 GLU A O 1
ATOM 1289 N N . ASP A 1 178 ? -11.433 -35.328 9.022 1.00 53.97 178 ASP A N 1
ATOM 1290 C CA . ASP A 1 178 ? -12.300 -36.211 8.224 1.00 53.97 178 ASP A CA 1
ATOM 1291 C C . ASP A 1 178 ? -13.072 -35.635 7.016 1.00 53.97 178 ASP A C 1
ATOM 1293 O O . ASP A 1 178 ? -14.221 -36.017 6.774 1.00 53.97 178 ASP A O 1
ATOM 1297 N N . VAL A 1 179 ? -12.452 -34.803 6.167 1.00 60.56 179 VAL A N 1
ATOM 1298 C CA . VAL A 1 179 ? -12.955 -34.647 4.784 1.00 60.56 179 VAL A CA 1
ATOM 1299 C C . VAL A 1 179 ? -12.321 -35.728 3.912 1.00 60.56 179 VAL A C 1
ATOM 1301 O O . VAL A 1 179 ? -11.192 -35.598 3.453 1.00 60.56 179 VAL A O 1
ATOM 1304 N N . ASN A 1 180 ? -13.050 -36.832 3.742 1.00 57.38 180 ASN A N 1
ATOM 1305 C CA . ASN A 1 180 ? -12.745 -37.858 2.750 1.00 57.38 180 ASN A CA 1
ATOM 1306 C C . ASN A 1 180 ? -12.772 -37.236 1.343 1.00 57.38 180 ASN A C 1
ATOM 1308 O O . ASN A 1 180 ? -13.757 -36.593 0.981 1.00 57.38 180 ASN A O 1
ATOM 1312 N N . ASP A 1 181 ? -11.708 -37.465 0.570 1.00 56.03 181 ASP A N 1
ATOM 1313 C CA . ASP A 1 181 ? -11.485 -37.017 -0.814 1.00 56.03 181 ASP A CA 1
ATOM 1314 C C . ASP A 1 181 ? -12.430 -37.679 -1.851 1.00 56.03 181 ASP A C 1
ATOM 1316 O O . ASP A 1 181 ? -11.975 -38.130 -2.901 1.00 56.03 181 ASP A O 1
ATOM 1320 N N . ASP A 1 182 ? -13.737 -37.783 -1.583 1.00 55.91 182 ASP A N 1
ATOM 1321 C CA . ASP A 1 182 ? -14.689 -38.395 -2.526 1.00 55.91 182 ASP A CA 1
ATOM 1322 C C . ASP A 1 182 ? -15.490 -37.325 -3.289 1.00 55.91 182 ASP A C 1
ATOM 1324 O O . ASP A 1 182 ? -16.563 -36.878 -2.888 1.00 55.91 182 ASP A O 1
ATOM 1328 N N . ASP A 1 183 ? -14.838 -36.855 -4.352 1.00 61.56 183 ASP A N 1
ATOM 1329 C CA . ASP A 1 183 ? -15.361 -36.518 -5.681 1.00 61.56 183 ASP A CA 1
ATOM 1330 C C . ASP A 1 183 ? -16.796 -35.943 -5.773 1.00 61.56 183 ASP A C 1
ATOM 1332 O O . ASP A 1 183 ? -17.796 -36.662 -5.770 1.00 61.56 183 ASP A O 1
ATOM 1336 N N . GLY A 1 184 ? -16.915 -34.620 -5.955 1.00 53.94 184 GLY A N 1
ATOM 1337 C CA . GLY A 1 184 ? -18.189 -34.034 -6.382 1.00 53.94 184 GLY A CA 1
ATOM 1338 C C . GLY A 1 184 ? -18.322 -32.520 -6.250 1.00 53.94 184 GLY A C 1
ATOM 1339 O O . GLY A 1 184 ? -18.974 -32.045 -5.330 1.00 53.94 184 GLY A O 1
ATOM 1340 N N . GLY A 1 185 ? -17.764 -31.761 -7.203 1.00 59.12 185 GLY A N 1
ATOM 1341 C CA . GLY A 1 185 ? -18.288 -30.444 -7.621 1.00 59.12 185 GLY A CA 1
ATOM 1342 C C . GLY A 1 185 ? -18.519 -29.372 -6.545 1.00 59.12 185 GLY A C 1
ATOM 1343 O O . GLY A 1 185 ? -19.372 -28.508 -6.741 1.00 59.12 185 GLY A O 1
ATOM 1344 N N . GLY A 1 186 ? -17.804 -29.432 -5.420 1.00 58.69 186 GLY A N 1
ATOM 1345 C CA . GLY A 1 186 ? -17.982 -28.507 -4.306 1.00 58.69 186 GLY A CA 1
ATOM 1346 C C . GLY A 1 186 ? -17.672 -27.067 -4.707 1.00 58.69 186 GLY A C 1
ATOM 1347 O O . GLY A 1 186 ? -16.594 -26.778 -5.226 1.00 58.69 186 GLY A O 1
ATOM 1348 N N . GLU A 1 187 ? -18.629 -26.179 -4.447 1.00 68.94 187 GLU A N 1
ATOM 1349 C CA . GLU A 1 187 ? -18.480 -24.727 -4.498 1.00 68.94 187 GLU A CA 1
ATOM 1350 C C . GLU A 1 187 ? -17.144 -24.319 -3.859 1.00 68.94 187 GLU A C 1
ATOM 1352 O O . GLU A 1 187 ? -16.834 -24.723 -2.734 1.00 68.94 187 GLU A O 1
ATOM 1357 N N . VAL A 1 188 ? -16.317 -23.576 -4.603 1.00 67.88 188 VAL A N 1
ATOM 1358 C CA . VAL A 1 188 ? -14.981 -23.162 -4.159 1.00 67.88 188 VAL A CA 1
ATOM 1359 C C . VAL A 1 188 ? -15.150 -22.213 -2.978 1.00 67.88 188 VAL A C 1
ATOM 1361 O O . VAL A 1 188 ? -15.333 -21.011 -3.153 1.00 67.88 188 VAL A O 1
ATOM 1364 N N . VAL A 1 189 ? -15.106 -22.759 -1.761 1.00 72.56 189 VAL A N 1
ATOM 1365 C CA . VAL A 1 189 ? -15.143 -21.955 -0.539 1.00 72.56 189 VAL A CA 1
ATOM 1366 C C . VAL A 1 189 ? -13.948 -20.992 -0.582 1.00 72.56 189 VAL A C 1
ATOM 1368 O O . VAL A 1 189 ? -12.810 -21.453 -0.745 1.00 72.56 189 VAL A O 1
ATOM 1371 N N . PRO A 1 190 ? -14.170 -19.668 -0.460 1.00 68.75 190 PRO A N 1
ATOM 1372 C CA . PRO A 1 190 ? -13.094 -18.691 -0.506 1.00 68.75 190 PRO A CA 1
ATOM 1373 C C . PRO A 1 190 ? -12.052 -19.019 0.562 1.00 68.75 190 PRO A C 1
ATOM 1375 O O . PRO A 1 190 ? -12.381 -19.188 1.737 1.00 68.75 190 PRO A O 1
ATOM 1378 N N . ARG A 1 191 ? -10.780 -19.125 0.164 1.00 73.69 191 ARG A N 1
ATOM 1379 C CA . ARG A 1 191 ? -9.695 -19.314 1.133 1.00 73.69 191 ARG A CA 1
ATOM 1380 C C . ARG A 1 191 ? -9.604 -18.080 2.035 1.00 73.69 191 ARG A C 1
ATOM 1382 O O . ARG A 1 191 ? -9.690 -16.966 1.513 1.00 73.69 191 ARG A O 1
ATOM 1389 N N . PRO A 1 192 ? -9.391 -18.252 3.352 1.00 76.31 192 PRO A N 1
ATOM 1390 C CA . PRO A 1 192 ? -9.213 -17.119 4.245 1.00 76.31 192 PRO A CA 1
ATOM 1391 C C . PRO A 1 192 ? -7.997 -16.288 3.808 1.00 76.31 192 PRO A C 1
ATOM 1393 O O . PRO A 1 192 ? -7.019 -16.850 3.294 1.00 76.31 192 PRO A O 1
ATOM 1396 N N . PRO A 1 193 ? -8.037 -14.958 4.001 1.00 76.56 193 PRO A N 1
ATOM 1397 C CA . PRO A 1 193 ? -6.926 -14.096 3.638 1.00 76.56 193 PRO A CA 1
ATOM 1398 C C . PRO A 1 193 ? -5.665 -14.473 4.437 1.00 76.56 193 PRO A C 1
ATOM 1400 O O . PRO A 1 193 ? -5.763 -14.974 5.563 1.00 76.56 193 PRO A O 1
ATOM 1403 N N . PRO A 1 194 ? -4.464 -14.216 3.890 1.00 82.44 194 PRO A N 1
ATOM 1404 C CA . PRO A 1 194 ? -3.216 -14.434 4.601 1.00 82.44 194 PRO A CA 1
ATOM 1405 C C . PRO A 1 194 ? -3.198 -13.689 5.941 1.00 82.44 194 PRO A C 1
ATOM 1407 O O . PRO A 1 194 ? -3.728 -12.572 6.045 1.00 82.44 194 PRO A O 1
ATOM 1410 N N . PRO A 1 195 ? -2.540 -14.258 6.967 1.00 90.25 195 PRO A N 1
ATOM 1411 C CA . PRO A 1 195 ? -2.416 -13.593 8.255 1.00 90.25 195 PRO A CA 1
ATOM 1412 C C . PRO A 1 195 ? -1.763 -12.222 8.070 1.00 90.25 195 PRO A C 1
ATOM 1414 O O . PRO A 1 195 ? -0.880 -12.062 7.228 1.00 90.25 195 PRO A O 1
ATOM 1417 N N . TRP A 1 196 ? -2.176 -11.238 8.873 1.00 93.06 196 TRP A N 1
ATOM 1418 C CA . TRP A 1 196 ? -1.680 -9.857 8.785 1.00 93.06 196 TRP A CA 1
ATOM 1419 C C . TRP A 1 196 ? -0.152 -9.775 8.722 1.00 93.06 196 TRP A C 1
ATOM 1421 O O . TRP A 1 196 ? 0.397 -9.137 7.835 1.00 93.06 196 TRP A O 1
ATOM 1431 N N . ARG A 1 197 ? 0.533 -10.560 9.559 1.00 91.44 197 ARG A N 1
ATOM 1432 C CA . ARG A 1 197 ? 1.998 -10.654 9.593 1.00 91.44 197 ARG A CA 1
ATOM 1433 C C . ARG A 1 197 ? 2.648 -11.025 8.252 1.00 91.44 197 ARG A C 1
ATOM 1435 O O . ARG A 1 197 ? 3.780 -10.638 8.006 1.00 91.44 197 ARG A O 1
ATOM 1442 N N . ALA A 1 198 ? 1.975 -11.803 7.404 1.00 91.81 198 ALA A N 1
ATOM 1443 C CA . ALA A 1 198 ? 2.498 -12.138 6.079 1.00 91.81 198 ALA A CA 1
ATOM 1444 C C . ALA A 1 198 ? 2.354 -10.975 5.083 1.00 91.81 198 ALA A C 1
ATOM 1446 O O . ALA A 1 198 ? 3.098 -10.918 4.113 1.00 91.81 198 ALA A O 1
ATOM 1447 N N . ARG A 1 199 ? 1.396 -10.070 5.324 1.00 94.00 199 ARG A N 1
ATOM 1448 C CA . ARG A 1 199 ? 1.094 -8.897 4.488 1.00 94.00 199 ARG A CA 1
ATOM 1449 C C . ARG A 1 199 ? 1.922 -7.667 4.855 1.00 94.00 199 ARG A C 1
ATOM 1451 O O . ARG A 1 199 ? 2.000 -6.740 4.062 1.00 94.00 199 ARG A O 1
ATOM 1458 N N . THR A 1 200 ? 2.481 -7.664 6.061 1.00 95.44 200 THR A N 1
ATOM 1459 C CA . THR A 1 200 ? 3.294 -6.580 6.624 1.00 95.44 200 THR A CA 1
ATOM 1460 C C . THR A 1 200 ? 4.718 -7.038 6.910 1.00 95.44 200 THR A C 1
ATOM 1462 O O . THR A 1 200 ? 5.392 -6.471 7.766 1.00 95.44 200 THR A O 1
ATOM 1465 N N . SER A 1 201 ? 5.156 -8.103 6.231 1.00 93.75 201 SER A N 1
ATOM 1466 C CA . SER A 1 201 ? 6.388 -8.838 6.521 1.00 93.75 201 SER A CA 1
ATOM 1467 C C . SER A 1 201 ? 7.662 -7.999 6.386 1.00 93.75 201 SER A C 1
ATOM 1469 O O . SER A 1 201 ? 8.672 -8.325 7.007 1.00 93.75 201 SER A O 1
ATOM 1471 N N . MET A 1 202 ? 7.597 -6.927 5.598 1.00 95.12 202 MET A N 1
ATOM 1472 C CA . MET A 1 202 ? 8.696 -6.008 5.318 1.00 95.12 202 MET A CA 1
ATOM 1473 C C . MET A 1 202 ? 8.546 -4.677 6.064 1.00 95.12 202 MET A C 1
ATOM 1475 O O . MET A 1 202 ? 9.509 -3.926 6.150 1.00 95.12 202 MET A O 1
ATOM 1479 N N . ILE A 1 203 ? 7.366 -4.372 6.618 1.00 94.81 203 ILE A N 1
ATOM 1480 C CA . ILE A 1 203 ? 7.112 -3.110 7.325 1.00 94.81 203 ILE A CA 1
ATOM 1481 C C . ILE A 1 203 ? 7.635 -3.202 8.760 1.00 94.81 203 ILE A C 1
ATOM 1483 O O . ILE A 1 203 ? 6.965 -3.731 9.655 1.00 94.81 203 ILE A O 1
ATOM 1487 N N . ASP A 1 204 ? 8.814 -2.632 8.996 1.00 90.69 204 ASP A N 1
ATOM 1488 C CA . ASP A 1 204 ? 9.375 -2.494 10.335 1.00 90.69 204 ASP A CA 1
ATOM 1489 C C . ASP A 1 204 ? 9.121 -1.091 10.951 1.00 90.69 204 ASP A C 1
ATOM 1491 O O . ASP A 1 204 ? 8.952 -0.092 10.239 1.00 90.69 204 ASP A O 1
ATOM 1495 N N . PRO A 1 205 ? 9.055 -0.981 12.294 1.00 91.38 205 PRO A N 1
ATOM 1496 C CA . PRO A 1 205 ? 8.847 0.296 12.982 1.00 91.38 205 PRO A CA 1
ATOM 1497 C C . PRO A 1 205 ? 9.906 1.371 12.702 1.00 91.38 205 PRO A C 1
ATOM 1499 O O . PRO A 1 205 ? 9.593 2.564 12.768 1.00 91.38 205 PRO A O 1
ATOM 1502 N N . ASP A 1 206 ? 11.155 0.978 12.445 1.00 90.06 206 ASP A N 1
ATOM 1503 C CA . ASP A 1 206 ? 12.241 1.920 12.189 1.00 90.06 206 ASP A CA 1
ATOM 1504 C C . ASP A 1 206 ? 12.130 2.486 10.772 1.00 90.06 206 ASP A C 1
ATOM 1506 O O . ASP A 1 206 ? 12.243 3.702 10.616 1.00 90.06 206 ASP A O 1
ATOM 1510 N N . PHE A 1 207 ? 11.798 1.659 9.779 1.00 92.50 207 PHE A N 1
ATOM 1511 C CA . PHE A 1 207 ? 11.437 2.082 8.429 1.00 92.50 207 PHE A CA 1
ATOM 1512 C C . PHE A 1 207 ? 10.309 3.116 8.461 1.00 92.50 207 PHE A C 1
ATOM 1514 O O . PHE A 1 207 ? 10.478 4.216 7.940 1.00 92.50 207 PHE A O 1
ATOM 1521 N N . LEU A 1 208 ? 9.198 2.836 9.152 1.00 94.00 208 LEU A N 1
ATOM 1522 C CA . LEU A 1 208 ? 8.078 3.782 9.260 1.00 94.00 208 LEU A CA 1
ATOM 1523 C C . LEU A 1 208 ? 8.504 5.131 9.856 1.00 94.00 208 LEU A C 1
ATOM 1525 O O . LEU A 1 208 ? 8.144 6.190 9.328 1.00 94.00 208 LEU A O 1
ATOM 1529 N N . ARG A 1 209 ? 9.307 5.101 10.925 1.00 91.94 209 ARG A N 1
ATOM 1530 C CA . ARG A 1 209 ? 9.778 6.306 11.617 1.00 91.94 209 ARG A CA 1
ATOM 1531 C C . ARG A 1 209 ? 10.765 7.107 10.775 1.00 91.94 209 ARG A C 1
ATOM 1533 O O . ARG A 1 209 ? 10.634 8.324 10.690 1.00 91.94 209 ARG A O 1
ATOM 1540 N N . VAL A 1 210 ? 11.760 6.444 10.193 1.00 90.19 210 VAL A N 1
ATOM 1541 C CA . VAL A 1 210 ? 12.849 7.090 9.450 1.00 90.19 210 VAL A CA 1
ATOM 1542 C C . VAL A 1 210 ? 12.366 7.561 8.083 1.00 90.19 210 VAL A C 1
ATOM 1544 O O . VAL A 1 210 ? 12.665 8.686 7.692 1.00 90.19 210 VAL A O 1
ATOM 1547 N N . ARG A 1 211 ? 11.602 6.730 7.363 1.00 91.31 211 ARG A N 1
ATOM 1548 C CA . ARG A 1 211 ? 11.193 7.012 5.983 1.00 91.31 211 ARG A CA 1
ATOM 1549 C C . ARG A 1 211 ? 9.985 7.932 5.897 1.00 91.31 211 ARG A C 1
ATOM 1551 O O . ARG A 1 211 ? 10.003 8.878 5.115 1.00 91.31 211 ARG A O 1
ATOM 1558 N N . HIS A 1 212 ? 8.957 7.669 6.697 1.00 93.25 212 HIS A N 1
ATOM 1559 C CA . HIS A 1 212 ? 7.677 8.374 6.595 1.00 93.25 212 HIS A CA 1
ATOM 1560 C C . HIS A 1 212 ? 7.394 9.300 7.780 1.00 93.25 212 HIS A C 1
ATOM 1562 O O . HIS A 1 212 ? 6.371 9.979 7.789 1.00 93.25 212 HIS A O 1
ATOM 1568 N N . GLY A 1 213 ? 8.258 9.331 8.801 1.00 92.75 213 GLY A N 1
ATOM 1569 C CA . GLY A 1 213 ? 7.974 10.073 10.033 1.00 92.75 213 GLY A CA 1
ATOM 1570 C C . GLY A 1 213 ? 6.790 9.500 10.818 1.00 92.75 213 GLY A C 1
ATOM 1571 O O . GLY A 1 213 ? 6.208 10.197 11.647 1.00 92.75 213 GLY A O 1
ATOM 1572 N N . LEU A 1 214 ? 6.415 8.244 10.556 1.00 93.69 214 LEU A N 1
ATOM 1573 C CA . LEU A 1 214 ? 5.267 7.591 11.170 1.00 93.69 214 LEU A CA 1
ATOM 1574 C C . LEU A 1 214 ? 5.687 6.883 12.456 1.00 93.69 214 LEU A C 1
ATOM 1576 O O . LEU A 1 214 ? 6.665 6.140 12.499 1.00 93.69 214 LEU A O 1
ATOM 1580 N N . SER A 1 215 ? 4.928 7.104 13.523 1.00 94.31 215 SER A N 1
ATOM 1581 C CA . SER A 1 215 ? 5.178 6.513 14.838 1.00 94.31 215 SER A CA 1
ATOM 1582 C C . SER A 1 215 ? 3.886 5.984 15.462 1.00 94.31 215 SER A C 1
ATOM 1584 O O . SER A 1 215 ? 2.798 6.156 14.908 1.00 94.31 215 SER A O 1
ATOM 1586 N N . HIS A 1 216 ? 3.996 5.306 16.608 1.00 94.75 216 HIS A N 1
ATOM 1587 C CA . HIS A 1 216 ? 2.834 4.766 17.310 1.00 94.75 216 HIS A CA 1
ATOM 1588 C C . HIS A 1 216 ? 1.804 5.868 17.608 1.00 94.75 216 HIS A C 1
ATOM 1590 O O . HIS A 1 216 ? 2.097 6.853 18.281 1.00 94.75 216 HIS A O 1
ATOM 1596 N N . GLY A 1 217 ? 0.574 5.657 17.153 1.00 95.19 217 GLY A N 1
ATOM 1597 C CA . GLY A 1 217 ? -0.559 6.548 17.339 1.00 95.19 217 GLY A CA 1
ATOM 1598 C C . GLY A 1 217 ? -0.620 7.732 16.373 1.00 95.19 217 GLY A C 1
ATOM 1599 O O . GLY A 1 217 ? -1.529 8.549 16.521 1.00 95.19 217 GLY A O 1
ATOM 1600 N N . CYS A 1 218 ? 0.290 7.842 15.399 1.00 95.31 218 CYS A N 1
ATOM 1601 C CA . CYS A 1 218 ? 0.189 8.854 14.345 1.00 95.31 218 CYS A CA 1
ATOM 1602 C C . CYS A 1 218 ? -1.114 8.674 13.553 1.00 95.31 218 CYS A C 1
ATOM 1604 O O . CYS A 1 218 ? -1.363 7.583 13.033 1.00 95.31 218 CYS A O 1
ATOM 1606 N N . LYS A 1 219 ? -1.912 9.747 13.448 1.00 96.38 219 LYS A N 1
ATOM 1607 C CA . LYS A 1 219 ? -3.055 9.833 12.531 1.00 96.38 219 LYS A CA 1
ATOM 1608 C C . LYS A 1 219 ? -2.536 9.911 11.095 1.00 96.38 219 LYS A C 1
ATOM 1610 O O . LYS A 1 219 ? -1.729 10.783 10.779 1.00 96.38 219 LYS A O 1
ATOM 1615 N N . LEU A 1 220 ? -2.982 8.991 10.251 1.00 95.25 220 LEU A N 1
ATOM 1616 C CA . LEU A 1 220 ? -2.719 8.967 8.819 1.00 95.25 220 LEU A CA 1
ATOM 1617 C C . LEU A 1 220 ? -3.815 9.737 8.100 1.00 95.25 220 LEU A C 1
ATOM 1619 O O . LEU A 1 220 ? -4.999 9.446 8.283 1.00 95.25 220 LEU A O 1
ATOM 1623 N N . LEU A 1 221 ? -3.404 10.685 7.266 1.00 87.88 221 LEU A N 1
ATOM 1624 C CA . LEU A 1 221 ? -4.303 11.372 6.351 1.00 87.88 221 LEU A CA 1
ATOM 1625 C C . LEU A 1 221 ? -4.207 10.681 4.984 1.00 87.88 221 LEU A C 1
ATOM 1627 O O . LEU A 1 221 ? -3.086 10.481 4.505 1.00 87.88 221 LEU A O 1
ATOM 1631 N N . PRO A 1 222 ? -5.333 10.311 4.347 1.00 84.38 222 PRO A N 1
ATOM 1632 C CA . PRO A 1 222 ? -5.333 10.035 2.916 1.00 84.38 222 PRO A CA 1
ATOM 1633 C C . PRO A 1 222 ? -4.796 11.302 2.244 1.00 84.38 222 PRO A C 1
ATOM 1635 O O . PRO A 1 222 ? -5.375 12.370 2.448 1.00 84.38 222 PRO A O 1
ATOM 1638 N N . SER A 1 223 ? -3.643 11.227 1.568 1.00 67.00 223 SER A N 1
ATOM 1639 C CA . SER A 1 223 ? -2.972 12.417 1.029 1.00 67.00 223 SER A CA 1
ATOM 1640 C C . SER A 1 223 ? -3.972 13.268 0.254 1.00 67.00 223 SER A C 1
ATOM 1642 O O . SER A 1 223 ? -4.536 12.811 -0.739 1.00 67.00 223 SER A O 1
ATOM 1644 N N . SER A 1 224 ? -4.207 14.495 0.717 1.00 53.69 224 SER A N 1
ATOM 1645 C CA . SER A 1 224 ? -5.002 15.456 -0.033 1.00 53.69 224 SER A CA 1
ATOM 1646 C C . SER A 1 224 ? -4.246 15.803 -1.315 1.00 53.69 224 SER A C 1
ATOM 1648 O O . SER A 1 224 ? -3.020 15.933 -1.304 1.00 53.69 224 SER A O 1
ATOM 1650 N N . GLU A 1 225 ? -4.970 15.952 -2.424 1.00 50.94 225 GLU A N 1
ATOM 1651 C CA . GLU A 1 225 ? -4.473 16.199 -3.794 1.00 50.94 225 GLU A CA 1
ATOM 1652 C C . GLU A 1 225 ? -3.580 17.460 -3.966 1.00 50.94 225 GLU A C 1
ATOM 1654 O O . GLU A 1 225 ? -3.269 17.878 -5.082 1.00 50.94 225 GLU A O 1
ATOM 1659 N N . GLY A 1 226 ? -3.157 18.108 -2.877 1.00 53.09 226 GLY A N 1
ATOM 1660 C CA . GLY A 1 226 ? -2.472 19.396 -2.861 1.00 53.09 226 GLY A CA 1
ATOM 1661 C C . GLY A 1 226 ? -0.958 19.363 -2.643 1.00 53.09 226 GLY A C 1
ATOM 1662 O O . GLY A 1 226 ? -0.312 20.368 -2.943 1.00 53.09 226 GLY A O 1
ATOM 1663 N N . GLU A 1 227 ? -0.354 18.265 -2.174 1.00 53.53 227 GLU A N 1
ATOM 1664 C CA . GLU A 1 227 ? 1.112 18.184 -2.022 1.00 53.53 227 GLU A CA 1
ATOM 1665 C C . GLU A 1 227 ? 1.786 17.886 -3.371 1.00 53.53 227 GLU A C 1
ATOM 1667 O O . GLU A 1 227 ? 2.449 16.871 -3.576 1.00 53.53 227 GLU A O 1
ATOM 1672 N N . LYS A 1 228 ? 1.616 18.797 -4.335 1.00 54.50 228 LYS A N 1
ATOM 1673 C CA . LYS A 1 228 ? 2.449 18.836 -5.538 1.00 54.50 228 LYS A CA 1
ATOM 1674 C C . LYS A 1 228 ? 3.895 18.911 -5.075 1.00 54.50 228 LYS A C 1
ATOM 1676 O O . LYS A 1 228 ? 4.246 19.918 -4.473 1.00 54.50 228 LYS A O 1
ATOM 1681 N N . TYR A 1 229 ? 4.671 17.856 -5.354 1.00 55.66 229 TYR A N 1
ATOM 1682 C CA . TYR A 1 229 ? 6.113 17.714 -5.126 1.00 55.66 229 TYR A CA 1
ATOM 1683 C C . TYR A 1 229 ? 6.796 19.069 -4.943 1.00 55.66 229 TYR A C 1
ATOM 1685 O O . TYR A 1 229 ? 7.201 19.706 -5.918 1.00 55.66 229 TYR A O 1
ATOM 1693 N N . ASP A 1 230 ? 6.857 19.533 -3.695 1.00 51.94 230 ASP A N 1
ATOM 1694 C CA . ASP A 1 230 ? 7.505 20.793 -3.374 1.00 51.94 230 ASP A CA 1
ATOM 1695 C C . ASP A 1 230 ? 8.996 20.511 -3.535 1.00 51.94 230 ASP A C 1
ATOM 1697 O O . ASP A 1 230 ? 9.618 19.868 -2.686 1.00 51.94 230 ASP A O 1
ATOM 1701 N N . ASP A 1 231 ? 9.514 20.846 -4.721 1.00 52.50 231 ASP A N 1
ATOM 1702 C CA . ASP A 1 231 ? 10.881 20.596 -5.157 1.00 52.50 231 ASP A CA 1
ATOM 1703 C C . ASP A 1 231 ? 11.819 21.054 -4.036 1.00 52.50 231 ASP A C 1
ATOM 1705 O O . ASP A 1 231 ? 11.984 22.253 -3.768 1.00 52.50 231 ASP A O 1
ATOM 1709 N N . GLY A 1 232 ? 12.395 20.076 -3.325 1.00 54.78 232 GLY A N 1
ATOM 1710 C CA . GLY A 1 232 ? 13.117 20.252 -2.062 1.00 54.78 232 GLY A CA 1
ATOM 1711 C C . GLY A 1 232 ? 14.288 21.239 -2.134 1.00 54.78 232 GLY A C 1
ATOM 1712 O O . GLY A 1 232 ? 14.879 21.588 -1.112 1.00 54.78 232 GLY A O 1
ATOM 1713 N N . ARG A 1 233 ? 14.595 21.755 -3.327 1.00 53.09 233 ARG A N 1
ATOM 1714 C CA . ARG A 1 233 ? 15.562 22.815 -3.600 1.00 53.09 233 ARG A CA 1
ATOM 1715 C C . ARG A 1 233 ? 15.120 24.219 -3.171 1.00 53.09 233 ARG A C 1
ATOM 1717 O O . ARG A 1 233 ? 15.970 25.109 -3.126 1.00 53.09 233 ARG A O 1
ATOM 1724 N N . ARG A 1 234 ? 13.853 24.458 -2.800 1.00 49.78 234 ARG A N 1
ATOM 1725 C CA . ARG A 1 234 ? 13.388 25.775 -2.302 1.00 49.78 234 ARG A CA 1
ATOM 1726 C C . ARG A 1 234 ? 12.846 25.787 -0.872 1.00 49.78 234 ARG A C 1
ATOM 1728 O O . ARG A 1 234 ? 12.069 26.673 -0.525 1.00 49.78 234 ARG A O 1
ATOM 1735 N N . ARG A 1 235 ? 13.386 24.959 0.031 1.00 46.59 235 ARG A N 1
ATOM 1736 C CA . ARG A 1 235 ? 13.266 25.193 1.488 1.00 46.59 235 ARG A CA 1
ATOM 1737 C C . ARG A 1 235 ? 14.076 26.422 1.940 1.00 46.59 235 ARG A C 1
ATOM 1739 O O . ARG A 1 235 ? 14.970 26.343 2.783 1.00 46.59 235 ARG A O 1
ATOM 1746 N N . ARG A 1 236 ? 13.755 27.607 1.407 1.00 47.47 236 ARG A N 1
ATOM 1747 C CA . ARG A 1 236 ? 14.071 28.870 2.078 1.00 47.47 236 ARG A CA 1
ATOM 1748 C C . ARG A 1 236 ? 13.277 28.859 3.374 1.00 47.47 236 ARG A C 1
ATOM 1750 O O . ARG A 1 236 ? 12.054 28.824 3.346 1.00 47.47 236 ARG A O 1
ATOM 1757 N N . ARG A 1 237 ? 14.014 28.837 4.485 1.00 47.12 237 ARG A N 1
ATOM 1758 C CA . ARG A 1 237 ? 13.567 28.842 5.882 1.00 47.12 237 ARG A CA 1
ATOM 1759 C C . ARG A 1 237 ? 12.585 29.987 6.170 1.00 47.12 237 ARG A C 1
ATOM 1761 O O . ARG A 1 237 ? 12.951 30.969 6.808 1.00 47.12 237 ARG A O 1
ATOM 1768 N N . LEU A 1 238 ? 11.346 29.884 5.704 1.00 55.09 238 LEU A N 1
ATOM 1769 C CA . LEU A 1 238 ? 10.251 30.626 6.301 1.00 55.09 238 LEU A CA 1
ATOM 1770 C C . LEU A 1 238 ? 10.026 30.025 7.694 1.00 55.09 238 LEU A C 1
ATOM 1772 O O . LEU A 1 238 ? 10.010 28.797 7.830 1.00 55.09 238 LEU A O 1
ATOM 1776 N N . PRO A 1 239 ? 9.949 30.855 8.746 1.00 54.34 239 PRO A N 1
ATOM 1777 C CA . PRO A 1 239 ? 9.731 30.369 10.097 1.00 54.34 239 PRO A CA 1
ATOM 1778 C C . PRO A 1 239 ? 8.396 29.626 10.128 1.00 54.34 239 PRO A C 1
ATOM 1780 O O . PRO A 1 239 ? 7.346 30.238 9.955 1.00 54.34 239 PRO A O 1
ATOM 1783 N N . LYS A 1 240 ? 8.461 28.301 10.320 1.00 59.97 240 LYS A N 1
ATOM 1784 C CA . LYS A 1 240 ? 7.315 27.444 10.634 1.00 59.97 240 LYS A CA 1
ATOM 1785 C C . LYS A 1 240 ? 6.627 28.033 11.864 1.00 59.97 240 LYS A C 1
ATOM 1787 O O . LYS A 1 240 ? 7.041 27.772 12.992 1.00 59.97 240 LYS A O 1
ATOM 1792 N N . THR A 1 241 ? 5.592 28.838 11.666 1.00 63.78 241 THR A N 1
ATOM 1793 C CA . THR A 1 241 ? 4.554 28.957 12.680 1.00 63.78 241 THR A CA 1
ATOM 1794 C C . THR A 1 241 ? 3.979 27.553 12.806 1.00 63.78 241 THR A C 1
ATOM 1796 O O . THR A 1 241 ? 3.610 26.949 11.803 1.00 63.78 241 THR A O 1
ATOM 1799 N N . ALA A 1 242 ? 4.048 26.975 14.005 1.00 65.31 242 ALA A N 1
ATOM 1800 C CA . ALA A 1 242 ? 3.604 25.613 14.264 1.00 65.31 242 ALA A CA 1
ATOM 1801 C C . ALA A 1 242 ? 2.080 25.545 14.108 1.00 65.31 242 ALA A C 1
ATOM 1803 O O . ALA A 1 242 ? 1.338 25.640 15.083 1.00 65.31 242 ALA A O 1
ATOM 1804 N N . THR A 1 243 ? 1.603 25.455 12.870 1.00 73.81 243 THR A N 1
ATOM 1805 C CA . THR A 1 243 ? 0.247 25.015 12.592 1.00 73.81 243 THR A CA 1
ATOM 1806 C C . THR A 1 243 ? 0.166 23.582 13.093 1.00 73.81 243 THR A C 1
ATOM 1808 O O . THR A 1 243 ? 1.002 22.743 12.754 1.00 73.81 243 THR A O 1
ATOM 1811 N N . VAL A 1 244 ? -0.776 23.331 13.999 1.00 77.00 244 VAL A N 1
ATOM 1812 C CA . VAL A 1 244 ? -1.055 21.987 14.499 1.00 77.00 244 VAL A CA 1
ATOM 1813 C C . VAL A 1 244 ? -1.507 21.176 13.290 1.00 77.00 244 VAL A C 1
ATOM 1815 O O . VAL A 1 244 ? -2.591 21.407 12.763 1.00 77.00 244 VAL A O 1
ATOM 1818 N N . VAL A 1 245 ? -0.627 20.315 12.782 1.00 82.38 245 VAL A N 1
ATOM 1819 C CA . VAL A 1 245 ? -0.946 19.445 11.652 1.00 82.38 245 VAL A CA 1
ATOM 1820 C C . VAL A 1 245 ? -1.806 18.310 12.198 1.00 82.38 245 VAL A C 1
ATOM 1822 O O . VAL A 1 245 ? -1.404 17.624 13.137 1.00 82.38 245 VAL A O 1
ATOM 1825 N N . ASP A 1 246 ? -3.003 18.150 11.641 1.00 87.81 246 ASP A N 1
ATOM 1826 C CA . ASP A 1 246 ? -3.997 17.177 12.101 1.00 87.81 246 ASP A CA 1
ATOM 1827 C C . ASP A 1 246 ? -3.541 15.714 11.911 1.00 87.81 246 ASP A C 1
ATOM 1829 O O . ASP A 1 246 ? -3.928 14.835 12.671 1.00 87.81 246 ASP A O 1
ATOM 1833 N N . GLY A 1 247 ? -2.615 15.439 10.994 1.00 91.94 247 GLY A N 1
ATOM 1834 C CA . GLY A 1 247 ? -2.029 14.109 10.841 1.00 91.94 247 GLY A CA 1
ATOM 1835 C C . GLY A 1 247 ? -0.752 14.105 10.010 1.00 91.94 247 GLY A C 1
ATOM 1836 O O . GLY A 1 247 ? -0.131 15.139 9.776 1.00 91.94 247 GLY A O 1
ATOM 1837 N N . THR A 1 248 ? -0.311 12.918 9.606 1.00 93.06 248 THR A N 1
ATOM 1838 C CA . THR A 1 248 ? 0.894 12.707 8.796 1.00 93.06 248 THR A CA 1
ATOM 1839 C C . THR A 1 248 ? 0.529 11.898 7.559 1.00 93.06 248 THR A C 1
ATOM 1841 O O . THR A 1 248 ? -0.005 10.796 7.672 1.00 93.06 248 THR A O 1
ATOM 1844 N N . SER A 1 249 ? 0.809 12.447 6.382 1.00 91.88 249 SER A N 1
ATOM 1845 C CA . SER A 1 249 ? 0.651 11.742 5.111 1.00 91.88 249 SER A CA 1
ATOM 1846 C C . SER A 1 249 ? 1.834 10.803 4.875 1.00 91.88 249 SER A C 1
ATOM 1848 O O . SER A 1 249 ? 2.971 11.119 5.232 1.00 91.88 249 SER A O 1
ATOM 1850 N N . ALA A 1 250 ? 1.588 9.654 4.245 1.00 92.94 250 ALA A N 1
ATOM 1851 C CA . ALA A 1 250 ? 2.672 8.799 3.776 1.00 92.94 250 ALA A CA 1
ATOM 1852 C C . ALA A 1 250 ? 3.356 9.460 2.570 1.00 92.94 250 ALA A C 1
ATOM 1854 O O . ALA A 1 250 ? 2.712 9.760 1.566 1.00 92.94 250 ALA A O 1
ATOM 1855 N N . SER A 1 251 ? 4.663 9.700 2.678 1.00 91.56 251 SER A N 1
ATOM 1856 C CA . SER A 1 251 ? 5.470 10.254 1.588 1.00 91.56 251 SER A CA 1
ATOM 1857 C C . SER A 1 251 ? 6.247 9.145 0.890 1.00 91.56 251 SER A C 1
ATOM 1859 O O . SER A 1 251 ? 6.958 8.393 1.555 1.00 91.56 251 SER A O 1
ATOM 1861 N N . TYR A 1 252 ? 6.130 9.069 -0.433 1.00 93.12 252 TYR A N 1
ATOM 1862 C CA . TYR A 1 252 ? 6.829 8.094 -1.264 1.00 93.12 252 TYR A CA 1
ATOM 1863 C C . TYR A 1 252 ? 7.849 8.780 -2.175 1.00 93.12 252 TYR A C 1
ATOM 1865 O O . TYR A 1 252 ? 7.601 9.904 -2.630 1.00 93.12 252 TYR A O 1
ATOM 1873 N N . PRO A 1 253 ? 8.985 8.136 -2.496 1.00 92.31 253 PRO A N 1
ATOM 1874 C CA . PRO A 1 253 ? 9.833 8.642 -3.562 1.00 92.31 253 PRO A CA 1
ATOM 1875 C C . PRO A 1 253 ? 9.129 8.494 -4.920 1.00 92.31 253 PRO A C 1
ATOM 1877 O O . PRO A 1 253 ? 8.321 7.582 -5.110 1.00 92.31 253 PRO A O 1
ATOM 1880 N N . PRO A 1 254 ? 9.450 9.357 -5.895 1.00 91.19 254 PRO A N 1
ATOM 1881 C CA . PRO A 1 254 ? 8.946 9.199 -7.251 1.00 91.19 254 PRO A CA 1
ATOM 1882 C C . PRO A 1 254 ? 9.474 7.898 -7.868 1.00 91.19 254 PRO A C 1
ATOM 1884 O O . PRO A 1 254 ? 10.687 7.681 -7.901 1.00 91.19 254 PRO A O 1
ATOM 1887 N N . ILE A 1 255 ? 8.576 7.066 -8.403 1.00 95.25 255 ILE A N 1
ATOM 1888 C CA . ILE A 1 255 ? 8.953 5.872 -9.162 1.00 95.25 255 ILE A CA 1
ATOM 1889 C C . ILE A 1 255 ? 8.851 6.167 -10.663 1.00 95.25 255 ILE A C 1
ATOM 1891 O O . ILE A 1 255 ? 7.752 6.343 -11.192 1.00 95.25 255 ILE A O 1
ATOM 1895 N N . PRO A 1 256 ? 9.975 6.253 -11.388 1.00 93.75 256 PRO A N 1
ATOM 1896 C CA . PRO A 1 256 ? 9.944 6.354 -12.840 1.00 93.75 256 PRO A CA 1
ATOM 1897 C C . PRO A 1 256 ? 9.442 5.055 -13.484 1.00 93.75 256 PRO A C 1
ATOM 1899 O O . PRO A 1 256 ? 9.951 3.968 -13.223 1.00 93.75 256 PRO A O 1
ATOM 1902 N N . CYS A 1 257 ? 8.495 5.187 -14.407 1.00 90.00 257 CYS A N 1
ATOM 1903 C CA . CYS A 1 257 ? 8.063 4.114 -15.297 1.00 90.00 257 CYS A CA 1
ATOM 1904 C C . CYS A 1 257 ? 8.594 4.425 -16.695 1.00 90.00 257 CYS A C 1
ATOM 1906 O O . CYS A 1 257 ? 8.009 5.241 -17.405 1.00 90.00 257 CYS A O 1
ATOM 1908 N N . ILE A 1 258 ? 9.737 3.843 -17.062 1.00 88.31 258 ILE A N 1
ATOM 1909 C CA . ILE A 1 258 ? 10.381 4.069 -18.364 1.00 88.31 258 ILE A CA 1
ATOM 1910 C C . ILE A 1 258 ? 10.131 2.852 -19.242 1.00 88.31 258 ILE A C 1
ATOM 1912 O O . ILE A 1 258 ? 10.890 1.884 -19.211 1.00 88.31 258 ILE A O 1
ATOM 1916 N N . ASP A 1 259 ? 9.043 2.907 -20.004 1.00 86.06 259 ASP A N 1
ATOM 1917 C CA . ASP A 1 259 ? 8.729 1.906 -21.017 1.00 86.06 259 ASP A CA 1
ATOM 1918 C C . ASP A 1 259 ? 9.117 2.431 -22.401 1.00 86.06 259 ASP A C 1
ATOM 1920 O O . ASP A 1 259 ? 8.570 3.423 -22.875 1.00 86.06 259 ASP A O 1
ATOM 1924 N N . ARG A 1 260 ? 10.064 1.760 -23.062 1.00 83.44 260 ARG A N 1
ATOM 1925 C CA . ARG A 1 260 ? 10.523 2.135 -24.408 1.00 83.44 260 ARG A CA 1
ATOM 1926 C C . ARG A 1 260 ? 9.458 1.935 -25.482 1.00 83.44 260 ARG A C 1
ATOM 1928 O O . ARG A 1 260 ? 9.629 2.442 -26.586 1.00 83.44 260 ARG A O 1
ATOM 1935 N N . THR A 1 261 ? 8.397 1.180 -25.199 1.00 82.12 261 THR A N 1
ATOM 1936 C CA . THR A 1 261 ? 7.280 1.044 -26.139 1.00 82.12 261 THR A CA 1
ATOM 1937 C C . THR A 1 261 ? 6.379 2.274 -26.141 1.00 82.12 261 THR A C 1
ATOM 1939 O O . THR A 1 261 ? 5.602 2.449 -27.075 1.00 82.12 261 THR A O 1
ATOM 1942 N N . ILE A 1 262 ? 6.473 3.117 -25.109 1.00 82.38 262 ILE A N 1
ATOM 1943 C CA . ILE A 1 262 ? 5.667 4.321 -24.948 1.00 82.38 262 ILE A CA 1
ATOM 1944 C C . ILE A 1 262 ? 6.456 5.525 -25.469 1.00 82.38 262 ILE A C 1
ATOM 1946 O O . ILE A 1 262 ? 7.649 5.678 -25.208 1.00 82.38 262 ILE A O 1
ATOM 1950 N N . ASP A 1 263 ? 5.770 6.410 -26.192 1.00 82.81 263 ASP A N 1
ATOM 1951 C CA . ASP A 1 263 ? 6.355 7.657 -26.678 1.00 82.81 263 ASP A CA 1
ATOM 1952 C C . ASP A 1 263 ? 6.907 8.528 -25.530 1.00 82.81 263 ASP A C 1
ATOM 1954 O O . ASP A 1 263 ? 6.295 8.668 -24.465 1.00 82.81 263 ASP A O 1
ATOM 1958 N N . ALA A 1 264 ? 8.056 9.168 -25.766 1.00 80.06 264 ALA A N 1
ATOM 1959 C CA . ALA A 1 264 ? 8.758 9.969 -24.765 1.00 80.06 264 ALA A CA 1
ATOM 1960 C C . ALA A 1 264 ? 7.905 11.119 -24.198 1.00 80.06 264 ALA A C 1
ATOM 1962 O O . ALA A 1 264 ? 8.031 11.457 -23.016 1.00 80.06 264 ALA A O 1
ATOM 1963 N N . ARG A 1 265 ? 6.996 11.704 -24.993 1.00 79.50 265 ARG A N 1
ATOM 1964 C CA . ARG A 1 265 ? 6.080 12.755 -24.531 1.00 79.50 265 ARG A CA 1
ATOM 1965 C C . ARG A 1 265 ? 5.069 12.204 -23.535 1.00 79.50 265 ARG A C 1
ATOM 1967 O O . ARG A 1 265 ? 4.761 12.876 -22.551 1.00 79.50 265 ARG A O 1
ATOM 1974 N N . THR A 1 266 ? 4.567 10.996 -23.773 1.00 83.25 266 THR A N 1
ATOM 1975 C CA . THR A 1 266 ? 3.653 10.308 -22.853 1.00 83.25 266 THR A CA 1
ATOM 1976 C C . THR A 1 266 ? 4.384 9.914 -21.572 1.00 83.25 266 THR A C 1
ATOM 1978 O O . THR A 1 266 ? 3.879 10.188 -20.485 1.00 83.25 266 THR A O 1
ATOM 1981 N N . LEU A 1 267 ? 5.617 9.405 -21.674 1.00 82.69 267 LEU A N 1
ATOM 1982 C CA . LEU A 1 267 ? 6.462 9.124 -20.507 1.00 82.69 267 LEU A CA 1
ATOM 1983 C C . LEU A 1 267 ? 6.703 10.375 -19.647 1.00 82.69 267 LEU A C 1
ATOM 1985 O O . LEU A 1 267 ? 6.622 10.311 -18.423 1.00 82.69 267 LEU A O 1
ATOM 1989 N N . ALA A 1 268 ? 6.945 11.534 -20.266 1.00 83.88 268 ALA A N 1
ATOM 1990 C CA . ALA A 1 268 ? 7.181 12.793 -19.556 1.00 83.88 268 ALA A CA 1
ATOM 1991 C C . ALA A 1 268 ? 5.931 13.376 -18.863 1.00 83.88 268 ALA A C 1
ATOM 1993 O O . ALA A 1 268 ? 6.059 14.284 -18.037 1.00 83.88 268 ALA A O 1
ATOM 1994 N N . ARG A 1 269 ? 4.724 12.874 -19.170 1.00 87.25 269 ARG A N 1
ATOM 1995 C CA . ARG A 1 269 ? 3.495 13.228 -18.433 1.00 87.25 269 ARG A CA 1
ATOM 1996 C C . ARG A 1 269 ? 3.414 12.527 -17.082 1.00 87.25 269 ARG A C 1
ATOM 1998 O O . ARG A 1 269 ? 2.788 13.060 -16.171 1.00 87.25 269 ARG A O 1
ATOM 2005 N N . HIS A 1 270 ? 4.063 11.373 -16.946 1.00 89.31 270 HIS A N 1
ATOM 2006 C CA . HIS A 1 270 ? 4.114 10.637 -15.694 1.00 89.31 270 HIS A CA 1
ATOM 2007 C C . HIS A 1 270 ? 4.946 11.407 -14.657 1.00 89.31 270 HIS A C 1
ATOM 2009 O O . HIS A 1 270 ? 6.121 11.709 -14.888 1.00 89.31 270 HIS A O 1
ATOM 2015 N N . SER A 1 271 ? 4.343 11.746 -13.515 1.00 88.75 271 SER A N 1
ATOM 2016 C CA . SER A 1 271 ? 4.944 12.611 -12.488 1.00 88.75 271 SER A CA 1
ATOM 2017 C C . SER A 1 271 ? 6.268 12.047 -11.964 1.00 88.75 271 SER A C 1
ATOM 2019 O O . SER A 1 271 ? 7.268 12.771 -11.945 1.00 88.75 271 SER A O 1
ATOM 2021 N N . GLY A 1 272 ? 6.297 10.752 -11.634 1.00 90.00 272 GLY A N 1
ATOM 2022 C CA . GLY A 1 272 ? 7.490 10.057 -11.152 1.00 90.00 272 GLY A CA 1
ATOM 2023 C C . GLY A 1 272 ? 8.611 10.013 -12.191 1.00 90.00 272 GLY A C 1
ATOM 2024 O O . GLY A 1 272 ? 9.770 10.284 -11.876 1.00 90.00 272 GLY A O 1
ATOM 2025 N N . THR A 1 273 ? 8.262 9.781 -13.459 1.00 92.19 273 THR A N 1
ATOM 2026 C CA . THR A 1 273 ? 9.232 9.746 -14.565 1.00 92.19 273 THR A CA 1
ATOM 2027 C C . THR A 1 273 ? 9.804 11.133 -14.825 1.00 92.19 273 THR A C 1
ATOM 2029 O O . THR A 1 273 ? 11.016 11.293 -14.916 1.00 92.19 273 THR A O 1
ATOM 2032 N N . ARG A 1 274 ? 8.956 12.164 -14.872 1.00 92.50 274 ARG A N 1
ATOM 2033 C CA . ARG A 1 274 ? 9.387 13.554 -15.045 1.00 92.50 274 ARG A CA 1
ATOM 2034 C C . ARG A 1 274 ? 10.319 14.008 -13.921 1.00 92.50 274 ARG A C 1
ATOM 2036 O O . ARG A 1 274 ? 11.345 14.622 -14.205 1.00 92.50 274 ARG A O 1
ATOM 2043 N N . ALA A 1 275 ? 9.975 13.702 -12.668 1.00 90.81 275 ALA A N 1
ATOM 2044 C CA . ALA A 1 275 ? 10.799 14.032 -11.509 1.00 90.81 275 ALA A CA 1
ATOM 2045 C C . ALA A 1 275 ? 12.171 13.346 -11.586 1.00 90.81 275 ALA A C 1
ATOM 2047 O O . ALA A 1 275 ? 13.194 14.019 -11.466 1.00 90.81 275 ALA A O 1
ATOM 2048 N N . TYR A 1 276 ? 12.204 12.043 -11.878 1.00 92.12 276 TYR A N 1
ATOM 2049 C CA . TYR A 1 276 ? 13.451 11.294 -12.040 1.00 92.12 276 TYR A CA 1
ATOM 2050 C C . TYR A 1 276 ? 14.311 11.840 -13.190 1.00 92.12 276 TYR A C 1
ATOM 2052 O O . TYR A 1 276 ? 15.473 12.180 -12.982 1.00 92.12 276 TYR A O 1
ATOM 2060 N N . LEU A 1 277 ? 13.729 12.032 -14.381 1.00 91.12 277 LEU A N 1
ATOM 2061 C CA . LEU A 1 277 ? 14.447 12.569 -15.541 1.00 91.12 277 LEU A CA 1
ATOM 2062 C C . LEU A 1 277 ? 15.004 13.973 -15.272 1.00 91.12 277 LEU A C 1
ATOM 2064 O O . LEU A 1 277 ? 16.090 14.290 -15.743 1.00 91.12 277 LEU A O 1
ATOM 2068 N N . SER A 1 278 ? 14.308 14.810 -14.497 1.00 91.06 278 SER A N 1
ATOM 2069 C CA . SER A 1 278 ? 14.801 16.151 -14.147 1.00 91.06 278 SER A CA 1
ATOM 2070 C C . SER A 1 278 ? 16.080 16.138 -13.298 1.00 91.06 278 SER A C 1
ATOM 2072 O O . SER A 1 278 ? 16.817 17.124 -13.287 1.00 91.06 278 SER A O 1
ATOM 2074 N N . GLY A 1 279 ? 16.352 15.026 -12.605 1.00 89.50 279 GLY A N 1
ATOM 2075 C CA . GLY A 1 279 ? 17.576 14.818 -11.835 1.00 89.50 279 GLY A CA 1
ATOM 2076 C C . GLY A 1 279 ? 18.769 14.350 -12.671 1.00 89.50 279 GLY A C 1
ATOM 2077 O O . GLY A 1 279 ? 19.896 14.433 -12.188 1.00 89.50 279 GLY A O 1
ATOM 2078 N N . LEU A 1 280 ? 18.537 13.890 -13.904 1.00 90.44 280 LEU A N 1
ATOM 2079 C CA . LEU A 1 280 ? 19.564 13.339 -14.787 1.00 90.44 280 LEU A CA 1
ATOM 2080 C C . LEU A 1 280 ? 20.165 14.401 -15.716 1.00 90.44 280 LEU A C 1
ATOM 2082 O O . LEU A 1 280 ? 19.494 15.339 -16.161 1.00 90.44 280 LEU A O 1
ATOM 2086 N N . SER A 1 281 ? 21.433 14.220 -16.087 1.00 91.44 281 SER A N 1
ATOM 2087 C CA . SER A 1 281 ? 22.066 15.019 -17.139 1.00 91.44 281 SER A CA 1
ATOM 2088 C C . SER A 1 281 ? 21.395 14.776 -18.505 1.00 91.44 281 SER A C 1
ATOM 2090 O O . SER A 1 281 ? 20.791 13.723 -18.730 1.00 91.44 281 SER A O 1
ATOM 2092 N N . PRO A 1 282 ? 21.484 15.721 -19.465 1.00 89.00 282 PRO A N 1
ATOM 2093 C CA . PRO A 1 282 ? 20.961 15.513 -20.818 1.00 89.00 282 PRO A CA 1
ATOM 2094 C C . PRO A 1 282 ? 21.450 14.210 -21.470 1.00 89.00 282 PRO A C 1
ATOM 2096 O O . PRO A 1 282 ? 20.641 13.482 -22.035 1.00 89.00 282 PRO A O 1
ATOM 2099 N N . ASN A 1 283 ? 22.733 13.868 -21.312 1.00 86.19 283 ASN A N 1
ATOM 2100 C CA . ASN A 1 283 ? 23.310 12.649 -21.887 1.00 86.19 283 ASN A CA 1
ATOM 2101 C C . ASN A 1 283 ? 22.736 11.374 -21.254 1.00 86.19 283 ASN A C 1
ATOM 2103 O O . ASN A 1 283 ? 22.417 10.426 -21.970 1.00 86.19 283 ASN A O 1
ATOM 2107 N N . GLU A 1 284 ? 22.557 11.349 -19.931 1.00 89.31 284 GLU A N 1
ATOM 2108 C CA . GLU A 1 284 ? 21.927 10.218 -19.238 1.00 89.31 284 GLU A CA 1
ATOM 2109 C C . GLU A 1 284 ? 20.471 10.046 -19.673 1.00 89.31 284 GLU A C 1
ATOM 2111 O O . GLU A 1 284 ? 20.057 8.926 -19.967 1.00 89.31 284 GLU A O 1
ATOM 2116 N N . ARG A 1 285 ? 19.713 11.145 -19.805 1.00 90.06 285 ARG A N 1
ATOM 2117 C CA . ARG A 1 285 ? 18.333 11.107 -20.317 1.00 90.06 285 ARG A CA 1
ATOM 2118 C C . ARG A 1 285 ? 18.265 10.529 -21.727 1.00 90.06 285 ARG A C 1
ATOM 2120 O O . ARG A 1 285 ? 17.462 9.630 -21.970 1.00 90.06 285 ARG A O 1
ATOM 2127 N N . THR A 1 286 ? 19.113 11.008 -22.639 1.00 86.62 286 THR A N 1
ATOM 2128 C CA . THR A 1 286 ? 19.164 10.514 -24.023 1.00 86.62 286 THR A CA 1
ATOM 2129 C C . THR A 1 286 ? 19.525 9.030 -24.060 1.00 86.62 286 THR A C 1
ATOM 2131 O O . THR A 1 286 ? 18.829 8.245 -24.703 1.00 86.62 286 THR A O 1
ATOM 2134 N N . ARG A 1 287 ? 20.547 8.611 -23.302 1.00 84.62 287 ARG A N 1
ATOM 2135 C CA . ARG A 1 287 ? 20.959 7.202 -23.212 1.00 84.62 287 ARG A CA 1
ATOM 2136 C C . ARG A 1 287 ? 19.838 6.312 -22.676 1.00 84.62 287 ARG A C 1
ATOM 2138 O O . ARG A 1 287 ? 19.628 5.209 -23.182 1.00 84.62 287 ARG A O 1
ATOM 2145 N N . LEU A 1 288 ? 19.108 6.787 -21.673 1.00 87.69 288 LEU A N 1
ATOM 2146 C CA . LEU A 1 288 ? 18.025 6.047 -21.039 1.00 87.69 288 LEU A CA 1
ATOM 2147 C C . LEU A 1 288 ? 16.820 5.877 -21.976 1.00 87.69 288 LEU A C 1
ATOM 2149 O O . LEU A 1 288 ? 16.325 4.759 -22.139 1.00 87.69 288 LEU A O 1
ATOM 2153 N N . LEU A 1 289 ? 16.396 6.962 -22.632 1.00 86.31 289 LEU A N 1
ATOM 2154 C CA . LEU A 1 289 ? 15.221 6.987 -23.508 1.00 86.31 289 LEU A CA 1
ATOM 2155 C C . LEU A 1 289 ? 15.480 6.315 -24.860 1.00 86.31 289 LEU A C 1
ATOM 2157 O O . LEU A 1 289 ? 14.687 5.480 -25.289 1.00 86.31 289 LEU A O 1
ATOM 2161 N N . PHE A 1 290 ? 16.599 6.630 -25.512 1.00 83.06 290 PHE A N 1
ATOM 2162 C CA . PHE A 1 290 ? 16.871 6.184 -26.882 1.00 83.06 290 PHE A CA 1
ATOM 2163 C C . PHE A 1 290 ? 17.787 4.967 -26.956 1.00 83.06 290 PHE A C 1
ATOM 2165 O O . PHE A 1 290 ? 17.895 4.343 -28.007 1.00 83.06 290 PHE A O 1
ATOM 2172 N N . GLY A 1 291 ? 18.445 4.595 -25.853 1.00 73.38 291 GLY A N 1
ATOM 2173 C CA . GLY A 1 291 ? 19.344 3.446 -25.854 1.00 73.38 291 GLY A CA 1
ATOM 2174 C C . GLY A 1 291 ? 20.533 3.605 -26.789 1.00 73.38 291 GLY A C 1
ATOM 2175 O O . GLY A 1 291 ? 21.078 2.593 -27.219 1.00 73.38 291 GLY A O 1
ATOM 2176 N N . THR A 1 292 ? 20.931 4.845 -27.093 1.00 65.06 292 THR A N 1
ATOM 2177 C CA . THR A 1 292 ? 22.124 5.183 -27.875 1.00 65.06 292 THR A CA 1
ATOM 2178 C C . THR A 1 292 ? 23.366 4.853 -27.052 1.00 65.06 292 THR A C 1
ATOM 2180 O O . THR A 1 292 ? 24.067 5.719 -26.535 1.00 65.06 292 THR A O 1
ATOM 2183 N N . GLY A 1 293 ? 23.608 3.561 -26.856 1.00 56.28 293 GLY A N 1
ATOM 2184 C CA . GLY A 1 293 ? 24.932 3.049 -26.575 1.00 56.28 293 GLY A CA 1
ATOM 2185 C C . GLY A 1 293 ? 25.705 3.105 -27.877 1.00 56.28 293 GLY A C 1
ATOM 2186 O O . GLY A 1 293 ? 25.906 2.074 -28.510 1.00 56.28 293 GLY A O 1
ATOM 2187 N N . GLU A 1 294 ? 26.111 4.301 -28.301 1.00 53.34 294 GLU A N 1
ATOM 2188 C CA . GLU A 1 294 ? 27.321 4.354 -29.104 1.00 53.34 294 GLU A CA 1
ATOM 2189 C C . GLU A 1 294 ? 28.386 3.703 -28.225 1.00 53.34 294 GLU A C 1
ATOM 2191 O O . GLU A 1 294 ? 28.716 4.212 -27.149 1.00 53.34 294 GLU A O 1
ATOM 2196 N N . LYS A 1 295 ? 28.861 2.519 -28.636 1.00 55.25 295 LYS A N 1
ATOM 2197 C CA . LYS A 1 295 ? 30.221 2.115 -28.303 1.00 55.25 295 LYS A CA 1
ATOM 2198 C C . LYS A 1 295 ? 31.040 3.306 -28.760 1.00 55.25 295 LYS A C 1
ATOM 2200 O O . LYS A 1 295 ? 31.219 3.508 -29.955 1.00 55.25 295 LYS A O 1
ATOM 2205 N N . THR A 1 296 ? 31.412 4.174 -27.828 1.00 52.06 296 THR A N 1
ATOM 2206 C CA . THR A 1 296 ? 32.480 5.112 -28.092 1.00 52.06 296 THR A CA 1
ATOM 2207 C C . THR A 1 296 ? 33.637 4.204 -28.442 1.00 52.06 296 THR A C 1
ATOM 2209 O O . THR A 1 296 ? 34.185 3.557 -27.547 1.00 52.06 296 THR A O 1
ATOM 2212 N N . ASP A 1 297 ? 33.929 4.094 -29.736 1.00 49.19 297 ASP A N 1
ATOM 2213 C CA . ASP A 1 297 ? 35.178 3.581 -30.274 1.00 49.19 297 ASP A CA 1
ATOM 2214 C C . ASP A 1 297 ? 36.266 4.550 -29.793 1.00 49.19 297 ASP A C 1
ATOM 2216 O O . ASP A 1 297 ? 36.852 5.328 -30.545 1.00 49.19 297 ASP A O 1
ATOM 2220 N N . VAL A 1 298 ? 36.472 4.590 -28.475 1.00 51.66 298 VAL A N 1
ATOM 2221 C CA . VAL A 1 298 ? 37.695 5.081 -27.884 1.00 51.66 298 VAL A CA 1
ATOM 2222 C C . VAL A 1 298 ? 38.698 4.093 -28.422 1.00 51.66 298 VAL A C 1
ATOM 2224 O O . VAL A 1 298 ? 38.713 2.942 -27.999 1.00 51.66 298 VAL A O 1
ATOM 2227 N N . VAL A 1 299 ? 39.406 4.534 -29.459 1.00 52.88 299 VAL A N 1
ATOM 2228 C CA . VAL A 1 299 ? 40.554 3.871 -30.057 1.00 52.88 299 VAL A CA 1
ATOM 2229 C C . VAL A 1 299 ? 41.423 3.416 -28.892 1.00 52.88 299 VAL A C 1
ATOM 2231 O O . VAL A 1 299 ? 42.107 4.228 -28.271 1.00 52.88 299 VAL A O 1
ATOM 2234 N N . ALA A 1 300 ? 41.267 2.148 -28.520 1.00 51.72 300 ALA A N 1
ATOM 2235 C CA . ALA A 1 300 ? 42.105 1.505 -27.542 1.00 51.72 300 ALA A CA 1
ATOM 2236 C C . ALA A 1 300 ? 43.475 1.438 -28.205 1.00 51.72 300 ALA A C 1
ATOM 2238 O O . ALA A 1 300 ? 43.628 0.821 -29.259 1.00 51.72 300 ALA A O 1
ATOM 2239 N N . ASP A 1 301 ? 44.431 2.171 -27.644 1.00 54.56 301 ASP A N 1
ATOM 2240 C CA . ASP A 1 301 ? 45.833 1.917 -27.918 1.00 54.56 301 ASP A CA 1
ATOM 2241 C C . ASP A 1 301 ? 46.091 0.443 -27.540 1.00 54.56 301 ASP A C 1
ATOM 2243 O O . ASP A 1 301 ? 45.940 0.059 -26.384 1.00 54.56 301 ASP A O 1
ATOM 2247 N N . ASP A 1 302 ? 46.369 -0.333 -28.588 1.00 59.38 302 ASP A N 1
ATOM 2248 C CA . ASP A 1 302 ? 46.575 -1.778 -28.816 1.00 59.38 302 ASP A CA 1
ATOM 2249 C C . ASP A 1 302 ? 47.250 -2.684 -27.751 1.00 59.38 302 ASP A C 1
ATOM 2251 O O . ASP A 1 302 ? 47.675 -3.782 -28.106 1.00 59.38 302 ASP A O 1
ATOM 2255 N N . ASP A 1 303 ? 47.350 -2.330 -26.471 1.00 57.56 303 ASP A N 1
ATOM 2256 C CA . ASP A 1 303 ? 48.131 -3.133 -25.517 1.00 57.56 303 ASP A CA 1
ATOM 2257 C C . ASP A 1 303 ? 47.265 -3.796 -24.412 1.00 57.56 303 ASP A C 1
ATOM 2259 O O . ASP A 1 303 ? 46.942 -3.186 -23.392 1.00 57.56 303 ASP A O 1
ATOM 2263 N N . ASP A 1 304 ? 46.981 -5.091 -24.648 1.00 56.56 304 ASP A N 1
ATOM 2264 C CA . ASP A 1 304 ? 46.740 -6.208 -23.702 1.00 56.56 304 ASP A CA 1
ATOM 2265 C C . ASP A 1 304 ? 45.292 -6.563 -23.228 1.00 56.56 304 ASP A C 1
ATOM 2267 O O . ASP A 1 304 ? 44.853 -6.214 -22.136 1.00 56.56 304 ASP A O 1
ATOM 2271 N N . ASP A 1 305 ? 44.589 -7.359 -24.054 1.00 57.31 305 ASP A N 1
ATOM 2272 C CA . ASP A 1 305 ? 44.056 -8.726 -23.792 1.00 57.31 305 ASP A CA 1
ATOM 2273 C C . ASP A 1 305 ? 43.126 -9.092 -22.601 1.00 57.31 305 ASP A C 1
ATOM 2275 O O . ASP A 1 305 ? 42.952 -10.284 -22.340 1.00 57.31 305 ASP A O 1
ATOM 2279 N N . ASP A 1 306 ? 42.419 -8.168 -21.947 1.00 59.78 306 ASP A N 1
ATOM 2280 C CA . ASP A 1 306 ? 41.276 -8.550 -21.091 1.00 59.78 306 ASP A CA 1
ATOM 2281 C C . ASP A 1 306 ? 39.944 -8.070 -21.702 1.00 59.78 306 ASP A C 1
ATOM 2283 O O . ASP A 1 306 ? 39.566 -6.902 -21.598 1.00 59.78 306 ASP A O 1
ATOM 2287 N N . ASP A 1 307 ? 39.247 -9.001 -22.373 1.00 56.88 307 ASP A N 1
ATOM 2288 C CA . ASP A 1 307 ? 37.907 -8.886 -22.975 1.00 56.88 307 ASP A CA 1
ATOM 2289 C C . ASP A 1 307 ? 36.816 -8.547 -21.927 1.00 56.88 307 ASP A C 1
ATOM 2291 O O . ASP A 1 307 ? 35.913 -9.339 -21.639 1.00 56.88 307 ASP A O 1
ATOM 2295 N N . ASP A 1 308 ? 36.874 -7.351 -21.342 1.00 57.59 308 ASP A N 1
ATOM 2296 C CA . ASP A 1 308 ? 35.809 -6.785 -20.516 1.00 57.59 308 ASP A CA 1
ATOM 2297 C C . ASP A 1 308 ? 34.654 -6.337 -21.427 1.00 57.59 308 ASP A C 1
ATOM 2299 O O . ASP A 1 308 ? 34.468 -5.156 -21.743 1.00 57.59 308 ASP A O 1
ATOM 2303 N N . ASP A 1 309 ? 33.857 -7.313 -21.871 1.00 63.06 309 ASP A N 1
ATOM 2304 C CA . ASP A 1 309 ? 32.566 -7.105 -22.521 1.00 63.06 309 ASP A CA 1
ATOM 2305 C C . ASP A 1 309 ? 31.659 -6.280 -21.594 1.00 63.06 309 ASP A C 1
ATOM 2307 O O . ASP A 1 309 ? 30.926 -6.806 -20.750 1.00 63.06 309 ASP A O 1
ATOM 2311 N N . ALA A 1 310 ? 31.708 -4.954 -21.745 1.00 61.91 310 ALA A N 1
ATOM 2312 C CA . ALA A 1 310 ? 30.873 -4.038 -20.987 1.00 61.91 310 ALA A CA 1
ATOM 2313 C C . ALA A 1 310 ? 29.395 -4.451 -21.153 1.00 61.91 310 ALA A C 1
ATOM 2315 O O . ALA A 1 310 ? 28.879 -4.463 -22.278 1.00 61.91 310 ALA A O 1
ATOM 2316 N N . PRO A 1 311 ? 28.693 -4.807 -20.061 1.00 63.00 311 PRO A N 1
ATOM 2317 C CA . PRO A 1 311 ? 27.370 -5.403 -20.151 1.00 63.00 311 PRO A CA 1
ATOM 2318 C C . PRO A 1 311 ? 26.392 -4.440 -20.826 1.00 63.00 311 PRO A C 1
ATOM 2320 O O . PRO A 1 311 ? 26.339 -3.247 -20.510 1.00 63.00 311 PRO A O 1
ATOM 2323 N N . ALA A 1 312 ? 25.601 -4.970 -21.761 1.00 65.75 312 ALA A N 1
ATOM 2324 C CA . ALA A 1 312 ? 24.573 -4.212 -22.461 1.00 65.75 312 ALA A CA 1
ATOM 2325 C C . ALA A 1 312 ? 23.627 -3.539 -21.449 1.00 65.75 312 ALA A C 1
ATOM 2327 O O . ALA A 1 312 ? 22.941 -4.197 -20.668 1.00 65.75 312 ALA A O 1
ATOM 2328 N N . TYR A 1 313 ? 23.619 -2.208 -21.464 1.00 69.31 313 TYR A N 1
ATOM 2329 C CA . TYR A 1 313 ? 22.951 -1.374 -20.468 1.00 69.31 313 TYR A CA 1
ATOM 2330 C C . TYR A 1 313 ? 21.433 -1.356 -20.719 1.00 69.31 313 TYR A C 1
ATOM 2332 O O . TYR A 1 313 ? 20.979 -0.792 -21.720 1.00 69.31 313 TYR A O 1
ATOM 2340 N N . HIS A 1 314 ? 20.634 -1.969 -19.837 1.00 83.56 314 HIS A N 1
ATOM 2341 C CA . HIS A 1 314 ? 19.173 -1.959 -19.958 1.00 83.56 314 HIS A CA 1
ATOM 2342 C C . HIS A 1 314 ? 18.551 -0.865 -19.070 1.00 83.56 314 HIS A C 1
ATOM 2344 O O . HIS A 1 314 ? 18.701 -0.935 -17.852 1.00 83.56 314 HIS A O 1
ATOM 2350 N N . PRO A 1 315 ? 17.804 0.117 -19.616 1.00 86.44 315 PRO A N 1
ATOM 2351 C CA . PRO A 1 315 ? 17.281 1.247 -18.840 1.00 86.44 315 PRO A CA 1
ATOM 2352 C C . PRO A 1 315 ? 16.485 0.854 -17.611 1.00 86.44 315 PRO A C 1
ATOM 2354 O O . PRO A 1 315 ? 16.726 1.399 -16.544 1.00 86.44 315 PRO A O 1
ATOM 2357 N N . GLY A 1 316 ? 15.560 -0.103 -17.751 1.00 89.31 316 GLY A N 1
ATOM 2358 C CA . GLY A 1 316 ? 14.715 -0.531 -16.636 1.00 89.31 316 GLY A CA 1
ATOM 2359 C C . GLY A 1 316 ? 15.526 -1.123 -15.484 1.00 89.31 316 GLY A C 1
ATOM 2360 O O . GLY A 1 316 ? 15.186 -0.926 -14.325 1.00 89.31 316 GLY A O 1
ATOM 2361 N N . GLU A 1 317 ? 16.633 -1.797 -15.794 1.00 90.50 317 GLU A N 1
ATOM 2362 C CA . GLU A 1 317 ? 17.543 -2.326 -14.783 1.00 90.50 317 GLU A CA 1
ATOM 2363 C C . GLU A 1 317 ? 18.308 -1.201 -14.088 1.00 90.50 317 GLU A C 1
ATOM 2365 O O . GLU A 1 317 ? 18.322 -1.153 -12.866 1.00 90.50 317 GLU A O 1
ATOM 2370 N N . CYS A 1 318 ? 18.882 -0.267 -14.844 1.00 89.50 318 CYS A N 1
ATOM 2371 C CA . CYS A 1 318 ? 19.642 0.848 -14.276 1.00 89.50 318 CYS A CA 1
ATOM 2372 C C . CYS A 1 318 ? 18.763 1.744 -13.400 1.00 89.50 318 CYS A C 1
ATOM 2374 O O . CYS A 1 318 ? 19.173 2.168 -12.326 1.00 89.50 318 CYS A O 1
ATOM 2376 N N . VAL A 1 319 ? 17.521 1.958 -13.830 1.00 93.19 319 VAL A N 1
ATOM 2377 C CA . VAL A 1 319 ? 16.512 2.690 -13.068 1.00 93.19 319 VAL A CA 1
ATOM 2378 C C . VAL A 1 319 ? 16.154 1.955 -11.780 1.00 93.19 319 VAL A C 1
ATOM 2380 O O . VAL A 1 319 ? 16.119 2.589 -10.729 1.00 93.19 319 VAL A O 1
ATOM 2383 N N . LEU A 1 320 ? 15.924 0.634 -11.824 1.00 94.69 320 LEU A N 1
ATOM 2384 C CA . LEU A 1 320 ? 15.666 -0.141 -10.605 1.00 94.69 320 LEU A CA 1
ATOM 2385 C C . LEU A 1 320 ? 16.859 -0.063 -9.646 1.00 94.69 320 LEU A C 1
ATOM 2387 O O . LEU A 1 320 ? 16.667 0.173 -8.460 1.00 94.69 320 LEU A O 1
ATOM 2391 N N . GLU A 1 321 ? 18.080 -0.224 -10.150 1.00 93.31 321 GLU A N 1
ATOM 2392 C CA . GLU A 1 321 ? 19.314 -0.123 -9.364 1.00 93.31 321 GLU A CA 1
ATOM 2393 C C . GLU A 1 321 ? 19.453 1.244 -8.681 1.00 93.31 321 GLU A C 1
ATOM 2395 O O . GLU A 1 321 ? 19.752 1.315 -7.488 1.00 93.31 321 GLU A O 1
ATOM 2400 N N . ASP A 1 322 ? 19.184 2.332 -9.403 1.00 93.38 322 ASP A N 1
ATOM 2401 C CA . ASP A 1 322 ? 19.219 3.685 -8.847 1.00 93.38 322 ASP A CA 1
ATOM 2402 C C . ASP A 1 322 ? 18.129 3.909 -7.793 1.00 93.38 322 ASP A C 1
ATOM 2404 O O . ASP A 1 322 ? 18.398 4.517 -6.754 1.00 93.38 322 ASP A O 1
ATOM 2408 N N . ILE A 1 323 ? 16.914 3.395 -8.027 1.00 94.56 323 ILE A N 1
ATOM 2409 C CA . ILE A 1 323 ? 15.820 3.448 -7.049 1.00 94.56 323 ILE A CA 1
ATOM 2410 C C . ILE A 1 323 ? 16.234 2.710 -5.780 1.00 94.56 323 ILE A C 1
ATOM 2412 O O . ILE A 1 323 ? 16.188 3.299 -4.704 1.00 94.56 323 ILE A O 1
ATOM 2416 N N . LEU A 1 324 ? 16.676 1.454 -5.897 1.00 94.19 324 LEU A N 1
ATOM 2417 C CA . LEU A 1 324 ? 17.077 0.627 -4.757 1.00 94.19 324 LEU A CA 1
ATOM 2418 C C . LEU A 1 324 ? 18.234 1.266 -3.980 1.00 94.19 324 LEU A C 1
ATOM 2420 O O . LEU A 1 324 ? 18.191 1.311 -2.754 1.00 94.19 324 LEU A O 1
ATOM 2424 N N . ARG A 1 325 ? 19.203 1.870 -4.675 1.00 92.50 325 ARG A N 1
ATOM 2425 C CA . ARG A 1 325 ? 20.282 2.640 -4.039 1.00 92.50 325 ARG A CA 1
ATOM 2426 C C . ARG A 1 325 ? 19.762 3.877 -3.297 1.00 92.50 325 ARG A C 1
ATOM 2428 O O . ARG A 1 325 ? 20.326 4.263 -2.281 1.00 92.50 325 ARG A O 1
ATOM 2435 N N . GLY A 1 326 ? 18.685 4.503 -3.770 1.00 91.31 326 GLY A N 1
ATOM 2436 C CA . GLY A 1 326 ? 18.012 5.604 -3.072 1.00 91.31 326 GLY A CA 1
ATOM 2437 C C . GLY A 1 326 ? 17.290 5.186 -1.782 1.00 91.31 326 GLY A C 1
ATOM 2438 O O . GLY A 1 326 ? 16.961 6.048 -0.962 1.00 91.31 326 GLY A O 1
ATOM 2439 N N . TYR A 1 327 ? 17.041 3.886 -1.599 1.00 92.06 327 TYR A N 1
ATOM 2440 C CA . TYR A 1 327 ? 16.463 3.303 -0.384 1.00 92.06 327 TYR A CA 1
ATOM 2441 C C . TYR A 1 327 ? 17.497 2.884 0.659 1.00 92.06 327 TYR A C 1
ATOM 2443 O O . TYR A 1 327 ? 17.140 2.727 1.834 1.00 92.06 327 TYR A O 1
ATOM 2451 N N . ASP A 1 328 ? 18.762 2.751 0.260 1.00 88.56 328 ASP A N 1
ATOM 2452 C CA . ASP A 1 328 ? 19.879 2.658 1.191 1.00 88.56 328 ASP A CA 1
ATOM 2453 C C . ASP A 1 328 ? 20.049 4.027 1.851 1.00 88.56 328 ASP A C 1
ATOM 2455 O O . ASP A 1 328 ? 20.781 4.905 1.388 1.00 88.56 328 ASP A O 1
ATOM 2459 N N . VAL A 1 329 ? 19.294 4.238 2.933 1.00 68.56 329 VAL A N 1
ATOM 2460 C CA . VAL A 1 329 ? 19.442 5.403 3.799 1.00 68.56 329 VAL A CA 1
ATOM 2461 C C . VAL A 1 329 ? 20.869 5.350 4.320 1.00 68.56 329 VAL A C 1
ATOM 2463 O O . VAL A 1 329 ? 21.169 4.592 5.243 1.00 68.56 329 VAL A O 1
ATOM 2466 N N . ARG A 1 330 ? 21.760 6.151 3.724 1.00 63.00 330 ARG A N 1
ATOM 2467 C CA . ARG A 1 330 ? 23.029 6.492 4.354 1.00 63.00 330 ARG A CA 1
ATOM 2468 C C . ARG A 1 330 ? 22.648 7.042 5.717 1.00 63.00 330 ARG A C 1
ATOM 2470 O O . ARG A 1 330 ? 22.021 8.093 5.810 1.00 63.00 330 ARG A O 1
ATOM 2477 N N . ARG A 1 331 ? 22.917 6.270 6.772 1.00 62.88 331 ARG A N 1
ATOM 2478 C CA . ARG A 1 331 ? 22.993 6.822 8.119 1.00 62.88 331 ARG A CA 1
ATOM 2479 C C . ARG A 1 331 ? 24.126 7.816 8.010 1.00 62.88 331 ARG A C 1
ATOM 2481 O O . ARG A 1 331 ? 25.276 7.403 8.023 1.00 62.88 331 ARG A O 1
ATOM 2488 N N . ASP A 1 332 ? 23.780 9.065 7.720 1.00 55.75 332 ASP A N 1
ATOM 2489 C CA . ASP A 1 332 ? 24.753 10.136 7.640 1.00 55.75 332 ASP A CA 1
ATOM 2490 C C . ASP A 1 332 ? 25.564 10.042 8.935 1.00 55.75 332 ASP A C 1
ATOM 2492 O O . ASP A 1 332 ? 24.990 10.084 10.027 1.00 55.75 332 ASP A O 1
ATOM 2496 N N . ASP A 1 333 ? 26.867 9.785 8.795 1.00 57.09 333 ASP A N 1
ATOM 2497 C CA . ASP A 1 333 ? 27.845 9.513 9.861 1.00 57.09 333 ASP A CA 1
ATOM 2498 C C . ASP A 1 333 ? 28.086 10.735 10.776 1.00 57.09 333 ASP A C 1
ATOM 2500 O O . ASP A 1 333 ? 29.158 10.918 11.362 1.00 57.09 333 ASP A O 1
ATOM 2504 N N . ASP A 1 334 ? 27.090 11.607 10.887 1.00 60.38 334 ASP A N 1
ATOM 2505 C CA . ASP A 1 334 ? 27.114 12.809 11.683 1.00 60.38 334 ASP A CA 1
ATOM 2506 C C . ASP A 1 334 ? 26.943 12.438 13.165 1.00 60.38 334 ASP A C 1
ATOM 2508 O O . ASP A 1 334 ? 25.842 12.300 13.698 1.00 60.38 334 ASP A O 1
ATOM 2512 N N . ASP A 1 335 ? 28.103 12.376 13.821 1.00 56.59 335 ASP A N 1
ATOM 2513 C CA . ASP A 1 335 ? 28.322 12.842 15.195 1.00 56.59 335 ASP A CA 1
ATOM 2514 C C . ASP A 1 335 ? 28.065 11.825 16.324 1.00 56.59 335 ASP A C 1
ATOM 2516 O O . ASP A 1 335 ? 27.203 11.997 17.177 1.00 56.59 335 ASP A O 1
ATOM 2520 N N . ASP A 1 336 ? 28.846 10.743 16.330 1.00 55.06 336 ASP A N 1
ATOM 2521 C CA . ASP A 1 336 ? 29.586 10.249 17.506 1.00 55.06 336 ASP A CA 1
ATOM 2522 C C . ASP A 1 336 ? 30.260 8.931 17.110 1.00 55.06 336 ASP A C 1
ATOM 2524 O O . ASP A 1 336 ? 29.582 7.950 16.825 1.00 55.06 336 ASP A O 1
ATOM 2528 N N . GLY A 1 337 ? 31.597 8.889 17.073 1.00 53.03 337 GLY A N 1
ATOM 2529 C CA . GLY A 1 337 ? 32.421 7.766 16.590 1.00 53.03 337 GLY A CA 1
ATOM 2530 C C . GLY A 1 337 ? 32.333 6.450 17.384 1.00 53.03 337 GLY A C 1
ATOM 2531 O O . GLY A 1 337 ? 33.357 5.837 17.688 1.00 53.03 337 GLY A O 1
ATOM 2532 N N . VAL A 1 338 ? 31.132 5.989 17.727 1.00 59.53 338 VAL A N 1
ATOM 2533 C CA . VAL A 1 338 ? 30.856 4.644 18.213 1.00 59.53 338 VAL A CA 1
ATOM 2534 C C . VAL A 1 338 ? 30.709 3.752 16.991 1.00 59.53 338 VAL A C 1
ATOM 2536 O O . VAL A 1 338 ? 29.615 3.489 16.500 1.00 59.53 338 VAL A O 1
ATOM 2539 N N . VAL A 1 339 ? 31.854 3.286 16.497 1.00 46.44 339 VAL A N 1
ATOM 2540 C CA . VAL A 1 339 ? 31.915 2.196 15.526 1.00 46.44 339 VAL A CA 1
ATOM 2541 C C . VAL A 1 339 ? 31.201 1.001 16.157 1.00 46.44 339 VAL A C 1
ATOM 2543 O O . VAL A 1 339 ? 31.737 0.349 17.057 1.00 46.44 339 VAL A O 1
ATOM 2546 N N . VAL A 1 340 ? 29.972 0.723 15.724 1.00 48.62 340 VAL A N 1
ATOM 2547 C CA . VAL A 1 340 ? 29.289 -0.532 16.045 1.00 48.62 340 VAL A CA 1
ATOM 2548 C C . VAL A 1 340 ? 29.973 -1.617 15.212 1.00 48.62 340 VAL A C 1
ATOM 2550 O O . VAL A 1 340 ? 29.508 -2.006 14.148 1.00 48.62 340 VAL A O 1
ATOM 2553 N N . VAL A 1 341 ? 31.143 -2.058 15.680 1.00 43.16 341 VAL A N 1
ATOM 2554 C CA . VAL A 1 341 ? 31.866 -3.218 15.150 1.00 43.16 341 VAL A CA 1
ATOM 2555 C C . VAL A 1 341 ? 31.040 -4.450 15.516 1.00 43.16 341 VAL A C 1
ATOM 2557 O O . VAL A 1 341 ? 31.115 -4.928 16.648 1.00 43.16 341 VAL A O 1
ATOM 2560 N N . GLY A 1 342 ? 30.195 -4.933 14.606 1.00 42.47 342 GLY A N 1
ATOM 2561 C CA . GLY A 1 342 ? 29.412 -6.143 14.874 1.00 42.47 342 GLY A CA 1
ATOM 2562 C C . GLY A 1 342 ? 28.404 -6.604 13.821 1.00 42.47 342 GLY A C 1
ATOM 2563 O O . GLY A 1 342 ? 27.683 -7.554 14.109 1.00 42.47 342 GLY A O 1
ATOM 2564 N N . GLY A 1 343 ? 28.323 -5.977 12.645 1.00 44.88 343 GLY A N 1
ATOM 2565 C CA . GLY A 1 343 ? 27.569 -6.523 11.511 1.00 44.88 343 GLY A CA 1
ATOM 2566 C C . GLY A 1 343 ? 28.478 -7.427 10.685 1.00 44.88 343 GLY A C 1
ATOM 2567 O O . GLY A 1 343 ? 29.567 -7.009 10.320 1.00 44.88 343 GLY A O 1
ATOM 2568 N N . THR A 1 344 ? 28.080 -8.675 10.467 1.00 49.09 344 THR A N 1
ATOM 2569 C CA . THR A 1 344 ? 28.737 -9.599 9.534 1.00 49.09 344 THR A CA 1
ATOM 2570 C C . THR A 1 344 ? 28.589 -9.068 8.108 1.00 49.09 344 THR A C 1
ATOM 2572 O O . THR A 1 344 ? 27.458 -8.805 7.703 1.00 49.09 344 THR A O 1
ATOM 2575 N N . ASP A 1 345 ? 29.696 -8.953 7.373 1.00 51.31 345 ASP A N 1
ATOM 2576 C CA . ASP A 1 345 ? 29.853 -8.306 6.051 1.00 51.31 345 ASP A CA 1
ATOM 2577 C C . ASP A 1 345 ? 29.015 -8.911 4.884 1.00 51.31 345 ASP A C 1
ATOM 2579 O O . ASP A 1 345 ? 29.238 -8.584 3.722 1.00 51.31 345 ASP A O 1
ATOM 2583 N N . ASP A 1 346 ? 28.039 -9.786 5.156 1.00 56.44 346 ASP A N 1
ATOM 2584 C CA . ASP A 1 346 ? 27.310 -10.563 4.139 1.00 56.44 346 ASP A CA 1
ATOM 2585 C C . ASP A 1 346 ? 25.885 -10.048 3.817 1.00 56.44 346 ASP A C 1
ATOM 2587 O O . ASP A 1 346 ? 25.215 -10.631 2.961 1.00 56.44 346 ASP A O 1
ATOM 2591 N N . ASP A 1 347 ? 25.388 -8.981 4.466 1.00 58.28 347 ASP A N 1
ATOM 2592 C CA . ASP A 1 347 ? 23.995 -8.497 4.278 1.00 58.28 347 ASP A CA 1
ATOM 2593 C C . ASP A 1 347 ? 23.870 -7.018 3.847 1.00 58.28 347 ASP A C 1
ATOM 2595 O O . ASP A 1 347 ? 22.767 -6.469 3.783 1.00 58.28 347 ASP A O 1
ATOM 2599 N N . ASP A 1 348 ? 24.983 -6.366 3.492 1.00 57.41 348 ASP A N 1
ATOM 2600 C CA . ASP A 1 348 ? 25.047 -4.907 3.286 1.00 57.41 348 ASP A CA 1
ATOM 2601 C C . ASP A 1 348 ? 24.198 -4.374 2.113 1.00 57.41 348 ASP A C 1
ATOM 2603 O O . ASP A 1 348 ? 23.921 -3.179 2.045 1.00 57.41 348 ASP A O 1
ATOM 2607 N N . GLY A 1 349 ? 23.728 -5.237 1.206 1.00 65.31 349 GLY A N 1
ATOM 2608 C CA . GLY A 1 349 ? 22.858 -4.849 0.085 1.00 65.31 349 GLY A CA 1
ATOM 2609 C C . GLY A 1 349 ? 21.354 -5.059 0.306 1.00 65.31 349 GLY A C 1
ATOM 2610 O O . GLY A 1 349 ? 20.549 -4.643 -0.528 1.00 65.31 349 GLY A O 1
ATOM 2611 N N . ALA A 1 350 ? 20.941 -5.731 1.387 1.00 77.06 350 ALA A N 1
ATOM 2612 C CA . ALA A 1 350 ? 19.540 -6.119 1.575 1.00 77.06 350 ALA A CA 1
ATOM 2613 C C . ALA A 1 350 ? 18.665 -5.000 2.167 1.00 77.06 350 ALA A C 1
ATOM 2615 O O . ALA A 1 350 ? 17.436 -5.072 2.078 1.00 77.06 350 ALA A O 1
ATOM 2616 N N . GLY A 1 351 ? 19.276 -3.973 2.770 1.00 84.62 351 GLY A N 1
ATOM 2617 C CA . GLY A 1 351 ? 18.574 -2.874 3.439 1.00 84.62 351 GLY A CA 1
ATOM 2618 C C . GLY A 1 351 ? 17.636 -2.114 2.500 1.00 84.62 351 GLY A C 1
ATOM 2619 O O . GLY A 1 351 ? 16.423 -2.098 2.719 1.00 84.62 351 GLY A O 1
ATOM 2620 N N . GLY A 1 352 ? 18.176 -1.546 1.420 1.00 90.81 352 GLY A N 1
ATOM 2621 C CA . GLY A 1 352 ? 17.401 -0.788 0.441 1.00 90.81 352 GLY A CA 1
ATOM 2622 C C . GLY A 1 352 ? 16.348 -1.627 -0.282 1.00 90.81 352 GLY A C 1
ATOM 2623 O O . GLY A 1 352 ? 15.224 -1.170 -0.487 1.00 90.81 352 GLY A O 1
ATOM 2624 N N . GLU A 1 353 ? 16.658 -2.891 -0.585 1.00 94.81 353 GLU A N 1
ATOM 2625 C CA . GLU A 1 353 ? 15.691 -3.841 -1.148 1.00 94.81 353 GLU A CA 1
ATOM 2626 C C . GLU A 1 353 ? 14.490 -4.066 -0.223 1.00 94.81 353 GLU A C 1
ATOM 2628 O O . GLU A 1 353 ? 13.342 -4.017 -0.670 1.00 94.81 353 GLU A O 1
ATOM 2633 N N . ASN A 1 354 ? 14.738 -4.304 1.067 1.00 94.06 354 ASN A N 1
ATOM 2634 C CA . ASN A 1 354 ? 13.673 -4.535 2.038 1.00 94.06 354 ASN A CA 1
ATOM 2635 C C . ASN A 1 354 ? 12.836 -3.271 2.256 1.00 94.06 354 ASN A C 1
ATOM 2637 O O . ASN A 1 354 ? 11.615 -3.376 2.287 1.00 94.06 354 ASN A O 1
ATOM 2641 N N . HIS A 1 355 ? 13.454 -2.088 2.335 1.00 94.81 355 HIS A N 1
ATOM 2642 C CA . HIS A 1 355 ? 12.718 -0.828 2.458 1.00 94.81 355 HIS A CA 1
ATOM 2643 C C . HIS A 1 355 ? 11.851 -0.532 1.227 1.00 94.81 355 HIS A C 1
ATOM 2645 O O . HIS A 1 355 ? 10.720 -0.077 1.377 1.00 94.81 355 HIS A O 1
ATOM 2651 N N . PHE A 1 356 ? 12.333 -0.824 0.013 1.00 97.00 356 PHE A N 1
ATOM 2652 C CA . PHE A 1 356 ? 11.514 -0.703 -1.195 1.00 97.00 356 PHE A CA 1
ATOM 2653 C C . PHE A 1 356 ? 10.287 -1.622 -1.125 1.00 97.00 356 PHE A C 1
ATOM 2655 O O . PHE A 1 356 ? 9.165 -1.191 -1.386 1.00 97.00 356 PHE A O 1
ATOM 2662 N N . LEU A 1 357 ? 10.479 -2.886 -0.728 1.00 97.38 357 LEU A N 1
ATOM 2663 C CA . LEU A 1 357 ? 9.378 -3.840 -0.569 1.00 97.38 357 LEU A CA 1
ATOM 2664 C C . LEU A 1 357 ? 8.429 -3.459 0.578 1.00 97.38 357 LEU A C 1
ATOM 2666 O O . LEU A 1 357 ? 7.226 -3.681 0.459 1.00 97.38 357 LEU A O 1
ATOM 2670 N N . ALA A 1 358 ? 8.942 -2.858 1.653 1.00 96.69 358 ALA A N 1
ATOM 2671 C CA . ALA A 1 358 ? 8.147 -2.308 2.747 1.00 96.69 358 ALA A CA 1
ATOM 2672 C C . ALA A 1 358 ? 7.246 -1.171 2.262 1.00 96.69 358 ALA A C 1
ATOM 2674 O O . ALA A 1 358 ? 6.072 -1.124 2.617 1.00 96.69 358 ALA A O 1
ATOM 2675 N N . ASP A 1 359 ? 7.761 -0.305 1.389 1.00 97.56 359 ASP A N 1
ATOM 2676 C CA . ASP A 1 359 ? 6.981 0.745 0.742 1.00 97.56 359 ASP A CA 1
ATOM 2677 C C . ASP A 1 359 ? 5.900 0.165 -0.185 1.00 97.56 359 ASP A C 1
ATOM 2679 O O . ASP A 1 359 ? 4.766 0.647 -0.201 1.00 97.56 359 ASP A O 1
ATOM 2683 N N . VAL A 1 360 ? 6.203 -0.910 -0.924 1.00 98.06 360 VAL A N 1
ATOM 2684 C CA . VAL A 1 360 ? 5.219 -1.644 -1.745 1.00 98.06 360 VAL A CA 1
ATOM 2685 C C . VAL A 1 360 ? 4.125 -2.285 -0.879 1.00 98.06 360 VAL A C 1
ATOM 2687 O O . VAL A 1 360 ? 2.953 -2.252 -1.254 1.00 98.06 360 VAL A O 1
ATOM 2690 N N . GLU A 1 361 ? 4.464 -2.859 0.279 1.00 97.50 361 GLU A N 1
ATOM 2691 C CA . GLU A 1 361 ? 3.477 -3.375 1.240 1.00 97.50 361 GLU A CA 1
ATOM 2692 C C . GLU A 1 361 ? 2.642 -2.242 1.855 1.00 97.50 361 GLU A C 1
ATOM 2694 O O . GLU A 1 361 ? 1.413 -2.318 1.868 1.00 97.50 361 GLU A O 1
ATOM 2699 N N . LEU A 1 362 ? 3.287 -1.175 2.333 1.00 97.62 362 LEU A N 1
ATOM 2700 C CA . LEU A 1 362 ? 2.626 -0.058 3.002 1.00 97.62 362 LEU A CA 1
ATOM 2701 C C . LEU A 1 362 ? 1.670 0.662 2.054 1.00 97.62 362 LEU A C 1
ATOM 2703 O O . LEU A 1 362 ? 0.500 0.841 2.383 1.00 97.62 362 LEU A O 1
ATOM 2707 N N . SER A 1 363 ? 2.145 1.045 0.870 1.00 97.69 363 SER A N 1
ATOM 2708 C CA . SER A 1 363 ? 1.327 1.705 -0.151 1.00 97.69 363 SER A CA 1
ATOM 2709 C C . SER A 1 363 ? 0.100 0.883 -0.533 1.00 97.69 363 SER A C 1
ATOM 2711 O O . SER A 1 363 ? -1.007 1.420 -0.580 1.00 97.69 363 SER A O 1
ATOM 2713 N N . PHE A 1 364 ? 0.259 -0.433 -0.677 1.00 97.56 364 PHE A N 1
ATOM 2714 C CA . PHE A 1 364 ? -0.862 -1.330 -0.911 1.00 97.56 364 PHE A CA 1
ATOM 2715 C C . PHE A 1 364 ? -1.926 -1.251 0.192 1.00 97.56 364 PHE A C 1
ATOM 2717 O O . PHE A 1 364 ? -3.114 -1.081 -0.078 1.00 97.56 364 PHE A O 1
ATOM 2724 N N . LEU A 1 365 ? -1.502 -1.347 1.453 1.00 97.00 365 LEU A N 1
ATOM 2725 C CA . LEU A 1 365 ? -2.412 -1.343 2.599 1.00 97.00 365 LEU A CA 1
ATOM 2726 C C . LEU A 1 365 ? -3.115 0.004 2.776 1.00 97.00 365 LEU A C 1
ATOM 2728 O O . LEU A 1 365 ? -4.298 0.035 3.119 1.00 97.00 365 LEU A O 1
ATOM 2732 N N . LEU A 1 366 ? -2.402 1.110 2.542 1.00 96.69 366 LEU A N 1
ATOM 2733 C CA . LEU A 1 366 ? -2.971 2.448 2.668 1.00 96.69 366 LEU A CA 1
ATOM 2734 C C . LEU A 1 366 ? -3.969 2.745 1.548 1.00 96.69 366 LEU A C 1
ATOM 2736 O O . LEU A 1 366 ? -5.022 3.303 1.841 1.00 96.69 366 LEU A O 1
ATOM 2740 N N . PHE A 1 367 ? -3.725 2.345 0.296 1.00 95.25 367 PHE A N 1
ATOM 2741 C CA . PHE A 1 367 ? -4.763 2.538 -0.722 1.00 95.25 367 PHE A CA 1
ATOM 2742 C C . PHE A 1 367 ? -5.973 1.636 -0.460 1.00 95.25 367 PHE A C 1
ATOM 2744 O O . PHE A 1 367 ? -7.104 2.097 -0.575 1.00 95.25 367 PHE A O 1
ATOM 2751 N N . LEU A 1 368 ? -5.750 0.376 -0.064 1.00 94.81 368 LEU A N 1
ATOM 2752 C CA . LEU A 1 368 ? -6.833 -0.590 0.114 1.00 94.81 368 LEU A CA 1
ATOM 2753 C C . LEU A 1 368 ? -7.765 -0.207 1.269 1.00 94.81 368 LEU A C 1
ATOM 2755 O O . LEU A 1 368 ? -8.969 -0.430 1.188 1.00 94.81 368 LEU A O 1
ATOM 2759 N N . HIS A 1 369 ? -7.218 0.332 2.361 1.00 94.94 369 HIS A N 1
ATOM 2760 C CA . HIS A 1 369 ? -7.991 0.586 3.579 1.00 94.94 369 HIS A CA 1
ATOM 2761 C C . HIS A 1 369 ? -8.262 2.065 3.866 1.00 94.94 369 HIS A C 1
ATOM 2763 O O . HIS A 1 369 ? -9.209 2.353 4.594 1.00 94.94 369 HIS A O 1
ATOM 2769 N N . LEU A 1 370 ? -7.467 2.993 3.323 1.00 94.44 370 LEU A N 1
ATOM 2770 C CA . LEU A 1 370 ? -7.666 4.441 3.480 1.00 94.44 370 LEU A CA 1
ATOM 2771 C C . LEU A 1 370 ? -8.049 5.150 2.184 1.00 94.44 370 LEU A C 1
ATOM 2773 O O . LEU A 1 370 ? -8.178 6.369 2.204 1.00 94.44 370 LEU A O 1
ATOM 2777 N N . GLU A 1 371 ? -8.202 4.428 1.070 1.00 92.94 371 GLU A N 1
ATOM 2778 C CA . GLU A 1 371 ? -8.516 5.027 -0.237 1.00 92.94 371 GLU A CA 1
ATOM 2779 C C . GLU A 1 371 ? -7.475 6.090 -0.646 1.00 92.94 371 GLU A C 1
ATOM 2781 O O . GLU A 1 371 ? -7.765 7.056 -1.349 1.00 92.94 371 GLU A O 1
ATOM 2786 N N . CYS A 1 372 ? -6.228 5.923 -0.190 1.00 92.75 372 CYS A N 1
ATOM 2787 C CA . CYS A 1 372 ? -5.150 6.864 -0.464 1.00 92.75 372 CYS A CA 1
ATOM 2788 C C . CYS A 1 372 ? -4.675 6.735 -1.920 1.00 92.75 372 CYS A C 1
ATOM 2790 O O . CYS A 1 372 ? -3.942 5.805 -2.266 1.00 92.75 372 CYS A O 1
ATOM 2792 N N . HIS A 1 373 ? -5.059 7.694 -2.765 1.00 91.25 373 HIS A N 1
ATOM 2793 C CA . HIS A 1 373 ? -4.723 7.681 -4.190 1.00 91.25 373 HIS A CA 1
ATOM 2794 C C . HIS A 1 373 ? -3.209 7.712 -4.450 1.00 91.25 373 HIS A C 1
ATOM 2796 O O . HIS A 1 373 ? -2.709 6.912 -5.233 1.00 91.25 373 HIS A O 1
ATOM 2802 N N . ALA A 1 374 ? -2.455 8.547 -3.728 1.00 91.44 374 ALA A N 1
ATOM 2803 C CA . ALA A 1 374 ? -0.996 8.611 -3.868 1.00 91.44 374 ALA A CA 1
ATOM 2804 C C . ALA A 1 374 ? -0.315 7.260 -3.564 1.00 91.44 374 ALA A C 1
ATOM 2806 O O . ALA A 1 374 ? 0.674 6.890 -4.196 1.00 91.44 374 ALA A O 1
ATOM 2807 N N . SER A 1 375 ? -0.864 6.497 -2.614 1.00 95.06 375 SER A N 1
ATOM 2808 C CA . SER A 1 375 ? -0.392 5.146 -2.311 1.00 95.06 375 SER A CA 1
ATOM 2809 C C . SER A 1 375 ? -0.722 4.156 -3.437 1.00 95.06 375 SER A C 1
ATOM 2811 O O . SER A 1 375 ? 0.091 3.285 -3.736 1.00 95.06 375 SER A O 1
ATOM 2813 N N . LEU A 1 376 ? -1.873 4.300 -4.102 1.00 93.31 376 LEU A N 1
ATOM 2814 C CA . LEU A 1 376 ? -2.210 3.498 -5.283 1.00 93.31 376 LEU A CA 1
ATOM 2815 C C . LEU A 1 376 ? -1.256 3.787 -6.449 1.00 93.31 376 LEU A C 1
ATOM 2817 O O . LEU A 1 376 ? -0.748 2.844 -7.056 1.00 93.31 376 LEU A O 1
ATOM 2821 N N . GLU A 1 377 ? -1.002 5.065 -6.746 1.00 91.69 377 GLU A N 1
ATOM 2822 C CA . GLU A 1 377 ? -0.070 5.478 -7.803 1.00 91.69 377 GLU A CA 1
ATOM 2823 C C . GLU A 1 377 ? 1.324 4.903 -7.553 1.00 91.69 377 GLU A C 1
ATOM 2825 O O . GLU A 1 377 ? 1.869 4.213 -8.413 1.00 91.69 377 GLU A O 1
ATOM 2830 N N . TYR A 1 378 ? 1.855 5.081 -6.339 1.00 95.06 378 TYR A N 1
ATOM 2831 C CA . TYR A 1 378 ? 3.153 4.525 -5.973 1.00 95.06 378 TYR A CA 1
ATOM 2832 C C . TYR A 1 378 ? 3.198 2.999 -6.137 1.00 95.06 378 TYR A C 1
ATOM 2834 O O . TYR A 1 378 ? 4.134 2.471 -6.738 1.00 95.06 378 TYR A O 1
ATOM 2842 N N . TRP A 1 379 ? 2.188 2.278 -5.634 1.00 96.81 379 TRP A N 1
ATOM 2843 C CA . TRP A 1 379 ? 2.132 0.820 -5.744 1.00 96.81 379 TRP A CA 1
ATOM 2844 C C . TRP A 1 379 ? 2.112 0.361 -7.209 1.00 96.81 379 TRP A C 1
ATOM 2846 O O . TRP A 1 379 ? 2.898 -0.507 -7.599 1.00 96.81 379 TRP A O 1
ATOM 2856 N N . ARG A 1 380 ? 1.262 0.979 -8.042 1.00 94.06 380 ARG A N 1
ATOM 2857 C CA . ARG A 1 380 ? 1.186 0.723 -9.489 1.00 94.06 380 ARG A CA 1
ATOM 2858 C C . ARG A 1 380 ? 2.545 0.924 -10.151 1.00 94.06 380 ARG A C 1
ATOM 2860 O O . ARG A 1 380 ? 2.995 0.059 -10.911 1.00 94.06 380 ARG A O 1
ATOM 2867 N N . ASP A 1 381 ? 3.180 2.058 -9.882 1.00 94.62 381 ASP A N 1
ATOM 2868 C CA . ASP A 1 381 ? 4.415 2.463 -10.544 1.00 94.62 381 ASP A CA 1
ATOM 2869 C C . ASP A 1 381 ? 5.586 1.574 -10.111 1.00 94.62 381 ASP A C 1
ATOM 2871 O O . ASP A 1 381 ? 6.365 1.128 -10.953 1.00 94.62 381 ASP A O 1
ATOM 2875 N N . ALA A 1 382 ? 5.667 1.222 -8.824 1.00 97.06 382 ALA A N 1
ATOM 2876 C CA . ALA A 1 382 ? 6.656 0.288 -8.287 1.00 97.06 382 ALA A CA 1
ATOM 2877 C C . ALA A 1 382 ? 6.565 -1.089 -8.958 1.00 97.06 382 ALA A C 1
ATOM 2879 O O . ALA A 1 382 ? 7.571 -1.618 -9.435 1.00 97.06 382 ALA A O 1
ATOM 2880 N N . VAL A 1 383 ? 5.356 -1.650 -9.067 1.00 96.94 383 VAL A N 1
ATOM 2881 C CA . VAL A 1 383 ? 5.132 -2.949 -9.723 1.00 96.94 383 VAL A CA 1
ATOM 2882 C C . VAL A 1 383 ? 5.451 -2.884 -11.217 1.00 96.94 383 VAL A C 1
ATOM 2884 O O . VAL A 1 383 ? 6.088 -3.791 -11.763 1.00 96.94 383 VAL A O 1
ATOM 2887 N N . SER A 1 384 ? 5.043 -1.803 -11.881 1.00 94.62 384 SER A N 1
ATOM 2888 C CA . SER A 1 384 ? 5.302 -1.585 -13.306 1.00 94.62 384 SER A CA 1
ATOM 2889 C C . SER A 1 384 ? 6.795 -1.460 -13.586 1.00 94.62 384 SER A C 1
ATOM 2891 O O . SER A 1 384 ? 7.309 -2.133 -14.477 1.00 94.62 384 SER A O 1
ATOM 2893 N N . MET A 1 385 ? 7.515 -0.673 -12.790 1.00 95.56 385 MET A N 1
ATOM 2894 C CA . MET A 1 385 ? 8.954 -0.483 -12.925 1.00 95.56 385 MET A CA 1
ATOM 2895 C C . MET A 1 385 ? 9.722 -1.785 -12.660 1.00 95.56 385 MET A C 1
ATOM 2897 O O . MET A 1 385 ? 10.553 -2.168 -13.484 1.00 95.56 385 MET A O 1
ATOM 2901 N N . CYS A 1 386 ? 9.386 -2.544 -11.605 1.00 96.44 386 CYS A N 1
ATOM 2902 C CA . CYS A 1 386 ? 9.986 -3.864 -11.380 1.00 96.44 386 CYS A CA 1
ATOM 2903 C C . CYS A 1 386 ? 9.761 -4.801 -12.572 1.00 96.44 386 CYS A C 1
ATOM 2905 O O . CYS A 1 386 ? 10.668 -5.532 -12.962 1.00 96.44 386 CYS A O 1
ATOM 2907 N N . SER A 1 387 ? 8.576 -4.757 -13.183 1.00 95.56 387 SER A N 1
ATOM 2908 C CA . SER A 1 387 ? 8.274 -5.522 -14.390 1.00 95.56 387 SER A CA 1
ATOM 2909 C C . SER A 1 387 ? 9.097 -5.085 -15.604 1.00 95.56 387 SER A C 1
ATOM 2911 O O . SER A 1 387 ? 9.649 -5.938 -16.302 1.00 95.56 387 SER A O 1
ATOM 2913 N N . LEU A 1 388 ? 9.243 -3.779 -15.832 1.00 92.88 388 LEU A N 1
ATOM 2914 C CA . LEU A 1 388 ? 10.070 -3.212 -16.904 1.00 92.88 388 LEU A CA 1
ATOM 2915 C C . LEU A 1 388 ? 11.561 -3.506 -16.712 1.00 92.88 388 LEU A C 1
ATOM 2917 O O . LEU A 1 388 ? 12.293 -3.666 -17.683 1.00 92.88 388 LEU A O 1
ATOM 2921 N N . ALA A 1 389 ? 12.032 -3.652 -15.475 1.00 93.25 389 ALA A N 1
ATOM 2922 C CA . ALA A 1 389 ? 13.393 -4.109 -15.223 1.00 93.25 389 ALA A CA 1
ATOM 2923 C C . ALA A 1 389 ? 13.615 -5.557 -15.706 1.00 93.25 389 ALA A C 1
ATOM 2925 O O . ALA A 1 389 ? 14.729 -5.923 -16.074 1.00 93.25 389 ALA A O 1
ATOM 2926 N N . THR A 1 390 ? 12.560 -6.381 -15.768 1.00 92.56 390 THR A N 1
ATOM 2927 C CA . THR A 1 390 ? 12.655 -7.784 -16.212 1.00 92.56 390 THR A CA 1
ATOM 2928 C C . THR A 1 390 ? 12.644 -7.985 -17.731 1.00 92.56 390 THR A C 1
ATOM 2930 O O . THR A 1 390 ? 12.890 -9.102 -18.205 1.00 92.56 390 THR A O 1
ATOM 2933 N N . THR A 1 391 ? 12.360 -6.944 -18.522 1.00 88.12 391 THR A N 1
ATOM 2934 C CA . THR A 1 391 ? 12.328 -7.039 -19.987 1.00 88.12 391 THR A CA 1
ATOM 2935 C C . THR A 1 391 ? 13.735 -7.005 -20.565 1.00 88.12 391 THR A C 1
ATOM 2937 O O . THR A 1 391 ? 14.132 -6.054 -21.215 1.00 88.12 391 THR A O 1
ATOM 2940 N N . THR A 1 392 ? 14.526 -8.058 -20.371 1.00 72.94 392 THR A N 1
ATOM 2941 C CA . THR A 1 392 ? 15.799 -8.174 -21.092 1.00 72.94 392 THR A CA 1
ATOM 2942 C C . THR A 1 392 ? 15.516 -8.266 -22.591 1.00 72.94 392 THR A C 1
ATOM 2944 O O . THR A 1 392 ? 14.798 -9.170 -23.028 1.00 72.94 392 THR A O 1
ATOM 2947 N N . THR A 1 393 ? 16.057 -7.330 -23.376 1.00 63.22 393 THR A N 1
ATOM 2948 C CA . THR A 1 393 ? 15.926 -7.319 -24.834 1.00 63.22 393 THR A CA 1
ATOM 2949 C C . THR A 1 393 ? 16.397 -8.660 -25.393 1.00 63.22 393 THR A C 1
ATOM 2951 O O . THR A 1 393 ? 17.586 -8.959 -25.406 1.00 63.22 393 THR A O 1
ATOM 2954 N N . MET A 1 394 ? 15.455 -9.464 -25.886 1.00 58.59 394 MET A N 1
ATOM 2955 C CA . MET A 1 394 ? 15.686 -10.776 -26.514 1.00 58.59 394 MET A CA 1
ATOM 2956 C C . MET A 1 394 ? 16.520 -10.703 -27.808 1.00 58.59 394 MET A C 1
ATOM 2958 O O . MET A 1 394 ? 16.765 -11.719 -28.455 1.00 58.59 394 MET A O 1
ATOM 2962 N N . ALA A 1 395 ? 16.947 -9.508 -28.217 1.00 54.44 395 ALA A N 1
ATOM 2963 C CA . ALA A 1 395 ? 17.675 -9.275 -29.450 1.00 54.44 395 ALA A CA 1
ATOM 2964 C C . ALA A 1 395 ? 19.171 -9.605 -29.281 1.00 54.44 395 ALA A C 1
ATOM 2966 O O . ALA A 1 395 ? 20.013 -8.730 -29.124 1.00 54.44 395 ALA A O 1
ATOM 2967 N N . GLY A 1 396 ? 19.498 -10.897 -29.339 1.00 55.75 396 GLY A N 1
ATOM 2968 C CA . GLY A 1 396 ? 20.683 -11.354 -30.072 1.00 55.75 396 GLY A CA 1
ATOM 2969 C C . GLY A 1 396 ? 22.038 -11.440 -29.363 1.00 55.75 396 GLY A C 1
ATOM 2970 O O . GLY A 1 396 ? 22.989 -11.849 -30.024 1.00 55.75 396 GLY A O 1
ATOM 2971 N N . SER A 1 397 ? 22.177 -11.135 -28.068 1.00 51.47 397 SER A N 1
ATOM 2972 C CA . SER A 1 397 ? 23.475 -11.325 -27.393 1.00 51.47 397 SER A CA 1
ATOM 2973 C C . SER A 1 397 ? 23.614 -12.743 -26.836 1.00 51.47 397 SER A C 1
ATOM 2975 O O . SER A 1 397 ? 23.081 -13.080 -25.780 1.00 51.47 397 SER A O 1
ATOM 2977 N N . GLY A 1 398 ? 24.298 -13.598 -27.596 1.00 56.25 398 GLY A N 1
ATOM 2978 C CA . GLY A 1 398 ? 24.445 -15.031 -27.344 1.00 56.25 398 GLY A CA 1
ATOM 2979 C C . GLY A 1 398 ? 25.350 -15.435 -26.178 1.00 56.25 398 GLY A C 1
ATOM 2980 O O . GLY A 1 398 ? 25.594 -16.627 -26.044 1.00 56.25 398 GLY A O 1
ATOM 2981 N N . ASN A 1 399 ? 25.843 -14.521 -25.334 1.00 53.94 399 ASN A N 1
ATOM 2982 C CA . ASN A 1 399 ? 26.739 -14.889 -24.235 1.00 53.94 399 ASN A CA 1
ATOM 2983 C C . ASN A 1 399 ? 26.516 -14.055 -22.958 1.00 53.94 399 ASN A C 1
ATOM 2985 O O . ASN A 1 399 ? 26.758 -12.855 -22.910 1.00 53.94 399 ASN A O 1
ATOM 2989 N N . GLY A 1 400 ? 26.112 -14.733 -21.882 1.00 56.91 400 GLY A N 1
ATOM 2990 C CA . GLY A 1 400 ? 26.653 -14.479 -20.541 1.00 56.91 400 GLY A CA 1
ATOM 2991 C C . GLY A 1 400 ? 25.953 -13.481 -19.612 1.00 56.91 400 GLY A C 1
ATOM 2992 O O . GLY A 1 400 ? 26.028 -13.676 -18.398 1.00 56.91 400 GLY A O 1
ATOM 2993 N N . ALA A 1 401 ? 25.251 -12.455 -20.099 1.00 59.59 401 ALA A N 1
ATOM 2994 C CA . ALA A 1 401 ? 24.665 -11.457 -19.195 1.00 59.59 401 ALA A CA 1
ATOM 2995 C C . ALA A 1 401 ? 23.465 -12.032 -18.410 1.00 59.59 401 ALA A C 1
ATOM 2997 O O . ALA A 1 401 ? 22.348 -12.140 -18.921 1.00 59.59 401 ALA A O 1
ATOM 2998 N N . ARG A 1 402 ? 23.688 -12.403 -17.140 1.00 72.88 402 ARG A N 1
ATOM 2999 C CA . ARG A 1 402 ? 22.616 -12.777 -16.204 1.00 72.88 402 ARG A CA 1
ATOM 3000 C C . ARG A 1 402 ? 21.684 -11.575 -16.032 1.00 72.88 402 ARG A C 1
ATOM 3002 O O . ARG A 1 402 ? 22.096 -10.559 -15.481 1.00 72.88 402 ARG A O 1
ATOM 3009 N N . GLY A 1 403 ? 20.435 -11.697 -16.484 1.00 86.38 403 GLY A N 1
ATOM 3010 C CA . GLY A 1 403 ? 19.429 -10.647 -16.307 1.00 86.38 403 GLY A CA 1
ATOM 3011 C C . GLY A 1 403 ? 19.215 -10.281 -14.833 1.00 86.38 403 GLY A C 1
ATOM 3012 O O . GLY A 1 403 ? 19.511 -11.073 -13.931 1.00 86.38 403 GLY A O 1
ATOM 3013 N N . ILE A 1 404 ? 18.656 -9.094 -14.580 1.00 90.44 404 ILE A N 1
ATOM 3014 C CA . ILE A 1 404 ? 18.472 -8.549 -13.223 1.00 90.44 404 ILE A CA 1
ATOM 3015 C C . ILE A 1 404 ? 17.728 -9.490 -12.273 1.00 90.44 404 ILE A C 1
ATOM 3017 O O . ILE A 1 404 ? 18.069 -9.572 -11.096 1.00 90.44 404 ILE A O 1
ATOM 3021 N N . VAL A 1 405 ? 16.776 -10.267 -12.793 1.00 91.00 405 VAL A N 1
ATOM 3022 C CA . VAL A 1 405 ? 16.018 -11.255 -12.017 1.00 91.00 405 VAL A CA 1
ATOM 3023 C C . VAL A 1 405 ? 16.932 -12.305 -11.386 1.00 91.00 405 VAL A C 1
ATOM 3025 O O . VAL A 1 405 ? 16.650 -12.784 -10.294 1.00 91.00 405 VAL A O 1
ATOM 3028 N N . HIS A 1 406 ? 18.048 -12.651 -12.029 1.00 87.56 406 HIS A N 1
ATOM 3029 C CA . HIS A 1 406 ? 19.014 -13.602 -11.482 1.00 87.56 406 HIS A CA 1
ATOM 3030 C C . HIS A 1 406 ? 19.985 -12.947 -10.517 1.00 87.56 406 HIS A C 1
ATOM 3032 O O . HIS A 1 406 ? 20.237 -13.511 -9.456 1.00 87.56 406 HIS A O 1
ATOM 3038 N N . ARG A 1 407 ? 20.488 -11.751 -10.847 1.00 89.62 407 ARG A N 1
ATOM 3039 C CA . ARG A 1 407 ? 21.361 -11.003 -9.930 1.00 89.62 407 ARG A CA 1
ATOM 3040 C C . ARG A 1 407 ? 20.647 -10.651 -8.623 1.00 89.62 407 ARG A C 1
ATOM 3042 O O . ARG A 1 407 ? 21.273 -10.668 -7.574 1.00 89.62 407 ARG A O 1
ATOM 3049 N N . ARG A 1 408 ? 19.335 -10.402 -8.681 1.00 92.19 408 ARG A N 1
ATOM 3050 C CA . ARG A 1 408 ? 18.482 -10.062 -7.534 1.00 92.19 408 ARG A CA 1
ATOM 3051 C C . ARG A 1 408 ? 17.377 -11.100 -7.303 1.00 92.19 408 ARG A C 1
ATOM 3053 O O . ARG A 1 408 ? 16.222 -10.766 -7.040 1.00 92.19 408 ARG A O 1
ATOM 3060 N N . SER A 1 409 ? 17.711 -12.388 -7.391 1.00 92.69 409 SER A N 1
ATOM 3061 C CA . SER A 1 409 ? 16.740 -13.492 -7.263 1.00 92.69 409 SER A CA 1
ATOM 3062 C C . SER A 1 409 ? 15.974 -13.476 -5.935 1.00 92.69 409 SER A C 1
ATOM 3064 O O . SER A 1 409 ? 14.761 -13.701 -5.909 1.00 92.69 409 SER A O 1
ATOM 3066 N N . ARG A 1 410 ? 16.650 -13.142 -4.828 1.00 93.38 410 ARG A N 1
ATOM 3067 C CA . ARG A 1 410 ? 16.037 -13.013 -3.496 1.00 93.38 410 ARG A CA 1
ATOM 3068 C C . ARG A 1 410 ? 15.003 -11.883 -3.446 1.00 93.38 410 ARG A C 1
ATOM 3070 O O . ARG A 1 410 ? 13.911 -12.112 -2.922 1.00 93.38 410 ARG A O 1
ATOM 3077 N N . PHE A 1 411 ? 15.317 -10.719 -4.019 1.00 95.44 411 PHE A N 1
ATOM 3078 C CA . PHE A 1 411 ? 14.402 -9.580 -4.139 1.00 95.44 411 PHE A CA 1
ATOM 3079 C C . PHE A 1 411 ? 13.144 -9.955 -4.921 1.00 95.44 411 PHE A C 1
ATOM 3081 O O . PHE A 1 411 ? 12.040 -9.843 -4.393 1.00 95.44 411 PHE A O 1
ATOM 3088 N N . PHE A 1 412 ? 13.293 -10.487 -6.140 1.00 96.25 412 PHE A N 1
ATOM 3089 C CA . PHE A 1 412 ? 12.140 -10.852 -6.968 1.00 96.25 412 PHE A CA 1
ATOM 3090 C C . PHE A 1 412 ? 11.310 -11.973 -6.341 1.00 96.25 412 PHE A C 1
ATOM 3092 O O . PHE A 1 412 ? 10.083 -11.934 -6.402 1.00 96.25 412 PHE A O 1
ATOM 3099 N N . ARG A 1 413 ? 11.940 -12.936 -5.656 1.00 95.75 413 ARG A N 1
ATOM 3100 C CA . ARG A 1 413 ? 11.210 -13.960 -4.896 1.00 95.75 413 ARG A CA 1
ATOM 3101 C C . ARG A 1 413 ? 10.347 -13.327 -3.805 1.00 95.75 413 ARG A C 1
ATOM 3103 O O . ARG A 1 413 ? 9.177 -13.684 -3.680 1.00 95.75 413 ARG A O 1
ATOM 3110 N N . LYS A 1 414 ? 10.902 -12.390 -3.026 1.00 96.12 414 LYS A N 1
ATOM 3111 C CA . LYS A 1 414 ? 10.154 -11.649 -1.999 1.00 96.12 414 LYS A CA 1
ATOM 3112 C C . LYS A 1 414 ? 9.029 -10.820 -2.625 1.00 96.12 414 LYS A C 1
ATOM 3114 O O . LYS A 1 414 ? 7.898 -10.933 -2.166 1.00 96.12 414 LYS A O 1
ATOM 3119 N N . LEU A 1 415 ? 9.304 -10.082 -3.703 1.00 97.75 415 LEU A N 1
ATOM 3120 C CA . LEU A 1 415 ? 8.311 -9.290 -4.435 1.00 97.75 415 LEU A CA 1
ATOM 3121 C C . LEU A 1 415 ? 7.134 -10.149 -4.916 1.00 97.75 415 LEU A C 1
ATOM 3123 O O . LEU A 1 415 ? 5.983 -9.800 -4.676 1.00 97.75 415 LEU A O 1
ATOM 3127 N N . LEU A 1 416 ? 7.394 -11.306 -5.535 1.00 97.31 416 LEU A N 1
ATOM 3128 C CA . LEU A 1 416 ? 6.336 -12.218 -5.984 1.00 97.31 416 LEU A CA 1
ATOM 3129 C C . LEU A 1 416 ? 5.502 -12.760 -4.815 1.00 97.31 416 LEU A C 1
ATOM 3131 O O . LEU A 1 416 ? 4.287 -12.909 -4.950 1.00 97.31 416 LEU A O 1
ATOM 3135 N N . CYS A 1 417 ? 6.124 -13.038 -3.666 1.00 96.38 417 CYS A N 1
ATOM 3136 C CA . CYS A 1 417 ? 5.405 -13.424 -2.451 1.00 96.38 417 CYS A CA 1
ATOM 3137 C C . CYS A 1 417 ? 4.525 -12.284 -1.915 1.00 96.38 417 CYS A C 1
ATOM 3139 O O . CYS A 1 417 ? 3.358 -12.528 -1.612 1.00 96.38 417 CYS A O 1
ATOM 3141 N N . VAL A 1 418 ? 5.051 -11.056 -1.850 1.00 97.06 418 VAL A N 1
ATOM 3142 C CA . VAL A 1 418 ? 4.299 -9.853 -1.453 1.00 97.06 418 VAL A CA 1
ATOM 3143 C C . VAL A 1 418 ? 3.089 -9.671 -2.367 1.00 97.06 418 VAL A C 1
ATOM 3145 O O . VAL A 1 418 ? 1.956 -9.660 -1.889 1.00 97.06 418 VAL A O 1
ATOM 3148 N N . LEU A 1 419 ? 3.301 -9.653 -3.686 1.00 97.69 419 LEU A N 1
ATOM 3149 C CA . LEU A 1 419 ? 2.228 -9.513 -4.672 1.00 97.69 419 LEU A CA 1
ATOM 3150 C C . LEU A 1 419 ? 1.195 -10.630 -4.551 1.00 97.69 419 LEU A C 1
ATOM 3152 O O . LEU A 1 419 ? -0.001 -10.373 -4.623 1.00 97.69 419 LEU A O 1
ATOM 3156 N N . ARG A 1 420 ? 1.624 -11.870 -4.302 1.00 96.62 420 ARG A N 1
ATOM 3157 C CA . ARG A 1 420 ? 0.701 -12.986 -4.073 1.00 96.62 420 ARG A CA 1
ATOM 3158 C C . ARG A 1 420 ? -0.202 -12.737 -2.866 1.00 96.62 420 ARG A C 1
ATOM 3160 O O . ARG A 1 420 ? -1.395 -13.018 -2.943 1.00 96.62 420 ARG A O 1
ATOM 3167 N N . TYR A 1 421 ? 0.335 -12.234 -1.757 1.00 95.62 421 TYR A N 1
ATOM 3168 C CA . TYR A 1 421 ? -0.483 -11.927 -0.586 1.00 95.62 421 TYR A CA 1
ATOM 3169 C C . TYR A 1 421 ? -1.419 -10.744 -0.841 1.00 95.62 421 TYR A C 1
ATOM 3171 O O . TYR A 1 421 ? -2.605 -10.837 -0.533 1.00 95.62 421 TYR A O 1
ATOM 3179 N N . GLN A 1 422 ? -0.937 -9.685 -1.485 1.00 95.75 422 GLN A N 1
ATOM 3180 C CA . GLN A 1 422 ? -1.748 -8.524 -1.858 1.00 95.75 422 GLN A CA 1
ATOM 3181 C C . GLN A 1 422 ? -2.917 -8.921 -2.772 1.00 95.75 422 GLN A C 1
ATOM 3183 O O . GLN A 1 422 ? -4.082 -8.696 -2.442 1.00 95.75 422 GLN A O 1
ATOM 3188 N N . LEU A 1 423 ? -2.629 -9.645 -3.857 1.00 95.38 423 LEU A N 1
ATOM 3189 C CA . LEU A 1 423 ? -3.621 -10.159 -4.805 1.00 95.38 423 LEU A CA 1
ATOM 3190 C C . LEU A 1 423 ? -4.557 -11.215 -4.223 1.00 95.38 423 LEU A C 1
ATOM 3192 O O . LEU A 1 423 ? -5.491 -11.615 -4.908 1.00 95.38 423 LEU A O 1
ATOM 3196 N N . SER A 1 424 ? -4.328 -11.707 -3.007 1.00 93.88 424 SER A N 1
ATOM 3197 C CA . SER A 1 424 ? -5.294 -12.561 -2.305 1.00 93.88 424 SER A CA 1
ATOM 3198 C C . SER A 1 424 ? -6.287 -11.766 -1.450 1.00 93.88 424 SER A C 1
ATOM 3200 O O . SER A 1 424 ? -7.297 -12.322 -1.030 1.00 93.88 424 SER A O 1
ATOM 3202 N N . CYS A 1 425 ? -6.027 -10.472 -1.230 1.00 91.56 425 CYS A N 1
ATOM 3203 C CA . CYS A 1 425 ? -6.875 -9.570 -0.450 1.00 91.56 425 CYS A CA 1
ATOM 3204 C C . CYS A 1 425 ? -7.716 -8.620 -1.310 1.00 91.56 425 CYS A C 1
ATOM 3206 O O . CYS A 1 425 ? -8.804 -8.254 -0.889 1.00 91.56 425 CYS A O 1
ATOM 3208 N N . ILE A 1 426 ? -7.239 -8.240 -2.499 1.00 91.62 426 ILE A N 1
ATOM 3209 C CA . ILE A 1 426 ? -7.955 -7.335 -3.423 1.00 91.62 426 ILE A CA 1
ATOM 3210 C C . ILE A 1 426 ? -9.304 -7.929 -3.853 1.00 91.62 426 ILE A C 1
ATOM 3212 O O . ILE A 1 426 ? -9.367 -9.123 -4.088 1.00 91.62 426 ILE A O 1
ATOM 3216 N N . GLU A 1 427 ? -10.375 -7.168 -4.022 1.00 90.81 427 GLU A N 1
ATOM 3217 C CA . GLU A 1 427 ? -11.642 -7.720 -4.535 1.00 90.81 427 GLU A CA 1
ATOM 3218 C C . GLU A 1 427 ? -11.545 -8.180 -6.002 1.00 90.81 427 GLU A C 1
ATOM 3220 O O . GLU A 1 427 ? -10.737 -7.682 -6.781 1.00 90.81 427 GLU A O 1
ATOM 3225 N N . THR A 1 428 ? -12.344 -9.169 -6.411 1.00 87.25 428 THR A N 1
ATOM 3226 C CA . THR A 1 428 ? -12.265 -9.727 -7.777 1.00 87.25 428 THR A CA 1
ATOM 3227 C C . THR A 1 428 ? -12.590 -8.707 -8.862 1.00 87.25 428 THR A C 1
ATOM 3229 O O . THR A 1 428 ? -12.027 -8.784 -9.954 1.00 87.25 428 THR A O 1
ATOM 3232 N N . ASP A 1 429 ? -13.442 -7.733 -8.547 1.00 84.75 429 ASP A N 1
ATOM 3233 C CA . ASP A 1 429 ? -13.869 -6.698 -9.486 1.00 84.75 429 ASP A CA 1
ATOM 3234 C C . ASP A 1 429 ? -12.838 -5.577 -9.663 1.00 84.75 429 ASP A C 1
ATOM 3236 O O . ASP A 1 429 ? -12.895 -4.853 -10.653 1.00 84.75 429 ASP A O 1
ATOM 3240 N N . PHE A 1 430 ? -11.797 -5.521 -8.822 1.00 82.88 430 PHE A N 1
ATOM 3241 C CA . PHE A 1 430 ? -10.696 -4.565 -8.977 1.00 82.88 430 PHE A CA 1
ATOM 3242 C C . PHE A 1 430 ? -10.082 -4.608 -10.383 1.00 82.88 430 PHE A C 1
ATOM 3244 O O . PHE A 1 430 ? -9.794 -3.577 -10.972 1.00 82.88 430 PHE A O 1
ATOM 3251 N N . PHE A 1 431 ? -9.919 -5.792 -10.983 1.00 77.50 431 PHE A N 1
ATOM 3252 C CA . PHE A 1 431 ? -9.348 -5.898 -12.333 1.00 77.50 431 PHE A CA 1
ATOM 3253 C C . PHE A 1 431 ? -10.266 -5.366 -13.441 1.00 77.50 431 PHE A C 1
ATOM 3255 O O . PHE A 1 431 ? -9.771 -5.093 -14.536 1.00 77.50 431 PHE A O 1
ATOM 3262 N N . ARG A 1 432 ? -11.572 -5.256 -13.168 1.00 78.06 432 ARG A N 1
ATOM 3263 C CA . ARG A 1 432 ? -12.590 -4.751 -14.097 1.00 78.06 432 ARG A CA 1
ATOM 3264 C C . ARG A 1 432 ? -12.773 -3.247 -13.962 1.00 78.06 432 ARG A C 1
ATOM 3266 O O . ARG A 1 432 ? -12.926 -2.572 -14.967 1.00 78.06 432 ARG A O 1
ATOM 3273 N N . GLU A 1 433 ? -12.760 -2.750 -12.731 1.00 72.88 433 GLU A N 1
ATOM 3274 C CA . GLU A 1 433 ? -13.036 -1.344 -12.423 1.00 72.88 433 GLU A CA 1
ATOM 3275 C C . GLU A 1 433 ? -11.808 -0.448 -12.599 1.00 72.88 433 GLU A C 1
ATOM 3277 O O . GLU A 1 433 ? -11.938 0.756 -12.812 1.00 72.88 433 GLU A O 1
ATOM 3282 N N . VAL A 1 434 ? -10.602 -1.019 -12.534 1.00 65.62 434 VAL A N 1
ATOM 3283 C CA . VAL A 1 434 ? -9.355 -0.259 -12.642 1.00 65.62 434 VAL A CA 1
ATOM 3284 C C . VAL A 1 434 ? -9.046 0.054 -14.116 1.00 65.62 434 VAL A C 1
ATOM 3286 O O . VAL A 1 434 ? -8.119 -0.492 -14.707 1.00 65.62 434 VAL A O 1
ATOM 3289 N N . GLU A 1 435 ? -9.798 0.985 -14.708 1.00 59.56 435 GLU A N 1
ATOM 3290 C CA . GLU A 1 435 ? -9.473 1.674 -15.974 1.00 59.56 435 GLU A CA 1
ATOM 3291 C C . GLU A 1 435 ? -8.587 2.920 -15.724 1.00 59.56 435 GLU A C 1
ATOM 3293 O O . GLU A 1 435 ? -8.738 3.967 -16.346 1.00 59.56 435 GLU A O 1
ATOM 3298 N N . TYR A 1 436 ? -7.651 2.855 -14.770 1.00 55.03 436 TYR A N 1
ATOM 3299 C CA . TYR A 1 436 ? -6.990 4.059 -14.235 1.00 55.03 436 TYR A CA 1
ATOM 3300 C C . TYR A 1 436 ? -5.903 4.696 -15.117 1.00 55.03 436 TYR A C 1
ATOM 3302 O O . TYR A 1 436 ? -5.341 5.718 -14.722 1.00 55.03 436 TYR A O 1
ATOM 3310 N N . SER A 1 437 ? -5.571 4.165 -16.297 1.00 44.03 437 SER A N 1
ATOM 3311 C CA . SER A 1 437 ? -4.576 4.839 -17.144 1.00 44.03 437 SER A CA 1
ATOM 3312 C C . SER A 1 437 ? -4.571 4.376 -18.601 1.00 44.03 437 SER A C 1
ATOM 3314 O O . SER A 1 437 ? -4.473 3.191 -18.892 1.00 44.03 437 SER A O 1
ATOM 3316 N N . SER A 1 438 ? -4.635 5.373 -19.487 1.00 47.44 438 SER A N 1
ATOM 3317 C CA . SER A 1 438 ? -4.235 5.401 -20.906 1.00 47.44 438 SER A CA 1
ATOM 3318 C C . SER A 1 438 ? -4.984 4.566 -21.950 1.00 47.44 438 SER A C 1
ATOM 3320 O O . SER A 1 438 ? -4.674 4.721 -23.127 1.00 47.44 438 SER A O 1
ATOM 3322 N N . GLY A 1 439 ? -5.986 3.757 -21.594 1.00 50.62 439 GLY A N 1
ATOM 3323 C CA . GLY A 1 439 ? -6.717 2.951 -22.588 1.00 50.62 439 GLY A CA 1
ATOM 3324 C C . GLY A 1 439 ? -5.907 1.771 -23.149 1.00 50.62 439 GLY A C 1
ATOM 3325 O O . GLY A 1 439 ? -6.350 1.100 -24.077 1.00 50.62 439 GLY A O 1
ATOM 3326 N N . GLU A 1 440 ? -4.743 1.481 -22.560 1.00 53.56 440 GLU A N 1
ATOM 3327 C CA . GLU A 1 440 ? -3.844 0.384 -22.932 1.00 53.56 440 GLU A CA 1
ATOM 3328 C C . GLU A 1 440 ? -3.942 -0.770 -21.920 1.00 53.56 440 GLU A C 1
ATOM 3330 O O . GLU A 1 440 ? -2.965 -1.180 -21.303 1.00 53.56 440 GLU A O 1
ATOM 3335 N N . GLY A 1 441 ? -5.146 -1.311 -21.730 1.00 69.50 441 GLY A N 1
ATOM 3336 C CA . GLY A 1 441 ? -5.367 -2.518 -20.929 1.00 69.50 441 GLY A CA 1
ATOM 3337 C C . GLY A 1 441 ? -4.942 -2.434 -19.452 1.00 69.50 441 GLY A C 1
ATOM 3338 O O . GLY A 1 441 ? -4.566 -1.400 -18.907 1.00 69.50 441 GLY A O 1
ATOM 3339 N N . ASN A 1 442 ? -5.048 -3.565 -18.757 1.00 83.06 442 ASN A N 1
ATOM 3340 C CA . ASN A 1 442 ? -4.748 -3.646 -17.332 1.00 83.06 442 ASN A CA 1
ATOM 3341 C C . ASN A 1 442 ? -3.225 -3.771 -17.110 1.00 83.06 442 ASN A C 1
ATOM 3343 O O . ASN A 1 442 ? -2.648 -4.845 -17.328 1.00 83.06 442 ASN A O 1
ATOM 3347 N N . PHE A 1 443 ? -2.582 -2.682 -16.659 1.00 86.19 443 PHE A N 1
ATOM 3348 C CA . PHE A 1 443 ? -1.127 -2.605 -16.430 1.00 86.19 443 PHE A CA 1
ATOM 3349 C C . PHE A 1 443 ? -0.600 -3.777 -15.589 1.00 86.19 443 PHE A C 1
ATOM 3351 O O . PHE A 1 443 ? 0.491 -4.294 -15.837 1.00 86.19 443 PHE A O 1
ATOM 3358 N N . LEU A 1 444 ? -1.388 -4.216 -14.603 1.00 91.00 444 LEU A N 1
ATOM 3359 C CA . LEU A 1 444 ? -0.989 -5.222 -13.634 1.00 91.00 444 LEU A CA 1
ATOM 3360 C C . LEU A 1 444 ? -0.882 -6.593 -14.295 1.00 91.00 444 LEU A C 1
ATOM 3362 O O . LEU A 1 444 ? 0.076 -7.315 -14.041 1.00 91.00 444 LEU A O 1
ATOM 3366 N N . ILE A 1 445 ? -1.801 -6.938 -15.201 1.00 91.44 445 ILE A N 1
ATOM 3367 C CA . ILE A 1 445 ? -1.749 -8.208 -15.942 1.00 91.44 445 ILE A CA 1
ATOM 3368 C C . ILE A 1 445 ? -0.470 -8.278 -16.779 1.00 91.44 445 ILE A C 1
ATOM 3370 O O . ILE A 1 445 ? 0.273 -9.261 -16.696 1.00 91.44 445 ILE A O 1
ATOM 3374 N N . ALA A 1 446 ? -0.181 -7.221 -17.543 1.00 90.00 446 ALA A N 1
ATOM 3375 C CA . ALA A 1 446 ? 1.040 -7.135 -18.338 1.00 90.00 446 ALA A CA 1
ATOM 3376 C C . ALA A 1 446 ? 2.288 -7.193 -17.444 1.00 90.00 446 ALA A C 1
ATOM 3378 O O . ALA A 1 446 ? 3.238 -7.926 -17.738 1.00 90.00 446 ALA A O 1
ATOM 3379 N N . ALA A 1 447 ? 2.268 -6.477 -16.316 1.00 93.62 447 ALA A N 1
ATOM 3380 C CA . ALA A 1 447 ? 3.384 -6.429 -15.389 1.00 93.62 447 ALA A CA 1
ATOM 3381 C C . ALA A 1 447 ? 3.695 -7.806 -14.775 1.00 93.62 447 ALA A C 1
ATOM 3383 O O . ALA A 1 447 ? 4.847 -8.259 -14.803 1.00 93.62 447 ALA A O 1
ATOM 3384 N N . LEU A 1 448 ? 2.661 -8.486 -14.273 1.00 95.50 448 LEU A N 1
ATOM 3385 C CA . LEU A 1 448 ? 2.742 -9.815 -13.671 1.00 95.50 448 LEU A CA 1
ATOM 3386 C C . LEU A 1 448 ? 3.202 -10.870 -14.677 1.00 95.50 448 LEU A C 1
ATOM 3388 O O . LEU A 1 448 ? 4.055 -11.691 -14.334 1.00 95.50 448 LEU A O 1
ATOM 3392 N N . ARG A 1 449 ? 2.682 -10.833 -15.913 1.00 94.06 449 ARG A N 1
ATOM 3393 C CA . ARG A 1 449 ? 3.102 -11.735 -16.995 1.00 94.06 449 ARG A CA 1
ATOM 3394 C C . ARG A 1 449 ? 4.599 -11.602 -17.261 1.00 94.06 449 ARG A C 1
ATOM 3396 O O . ARG A 1 449 ? 5.320 -12.589 -17.146 1.00 94.06 449 ARG A O 1
ATOM 3403 N N . ARG A 1 450 ? 5.082 -10.379 -17.517 1.00 92.62 450 ARG A N 1
ATOM 3404 C CA . ARG A 1 450 ? 6.507 -10.098 -17.779 1.00 92.62 450 ARG A CA 1
ATOM 3405 C C . ARG A 1 450 ? 7.414 -10.610 -16.652 1.00 92.62 450 ARG A C 1
ATOM 3407 O O . ARG A 1 450 ? 8.383 -11.314 -16.937 1.00 92.62 450 ARG A O 1
ATOM 3414 N N . MET A 1 451 ? 7.065 -10.328 -15.392 1.00 95.12 451 MET A N 1
ATOM 3415 C CA . MET A 1 451 ? 7.844 -10.781 -14.231 1.00 95.12 451 MET A CA 1
ATOM 3416 C C . MET A 1 451 ? 7.849 -12.305 -14.089 1.00 95.12 451 MET A C 1
ATOM 3418 O O . MET A 1 451 ? 8.912 -12.892 -13.888 1.00 95.12 451 MET A O 1
ATOM 3422 N N . CYS A 1 452 ? 6.687 -12.957 -14.202 1.00 95.38 452 CYS A N 1
ATOM 3423 C CA . CYS A 1 452 ? 6.602 -14.412 -14.082 1.00 95.38 452 CYS A CA 1
ATOM 3424 C C . CYS A 1 452 ? 7.366 -15.113 -15.212 1.00 95.38 452 CYS A C 1
ATOM 3426 O O . CYS A 1 452 ? 8.147 -16.025 -14.947 1.00 95.38 452 CYS A O 1
ATOM 3428 N N . ASP A 1 453 ? 7.227 -14.634 -16.450 1.00 92.44 453 ASP A N 1
ATOM 3429 C CA . ASP A 1 453 ? 7.964 -15.166 -17.597 1.00 92.44 453 ASP A CA 1
ATOM 3430 C C . ASP A 1 453 ? 9.478 -15.022 -17.398 1.00 92.44 453 ASP A C 1
ATOM 3432 O O . ASP A 1 453 ? 10.240 -15.939 -17.699 1.00 92.44 453 ASP A O 1
ATOM 3436 N N . ALA A 1 454 ? 9.935 -13.874 -16.887 1.00 91.19 454 ALA A N 1
ATOM 3437 C CA . ALA A 1 454 ? 11.353 -13.639 -16.631 1.00 91.19 454 ALA A CA 1
ATOM 3438 C C . ALA A 1 454 ? 11.915 -14.551 -15.529 1.00 91.19 454 ALA A C 1
ATOM 3440 O O . ALA A 1 454 ? 13.055 -15.000 -15.633 1.00 91.19 454 ALA A O 1
ATOM 3441 N N . CYS A 1 455 ? 11.114 -14.869 -14.509 1.00 91.56 455 CYS A N 1
ATOM 3442 C CA . CYS A 1 455 ? 11.503 -15.793 -13.444 1.00 91.56 455 CYS A CA 1
ATOM 3443 C C . CYS A 1 455 ? 11.594 -17.251 -13.925 1.00 91.56 455 CYS A C 1
ATOM 3445 O O . CYS A 1 455 ? 12.423 -18.004 -13.422 1.00 91.56 455 CYS A O 1
ATOM 3447 N N . GLU A 1 456 ? 10.776 -17.655 -14.902 1.00 89.69 456 GLU A N 1
ATOM 3448 C CA . GLU A 1 456 ? 10.695 -19.045 -15.381 1.00 89.69 456 GLU A CA 1
ATOM 3449 C C . GLU A 1 456 ? 11.641 -19.358 -16.555 1.00 89.69 456 GLU A C 1
ATOM 3451 O O . GLU A 1 456 ? 12.078 -20.502 -16.702 1.00 89.69 456 GLU A O 1
ATOM 3456 N N . ARG A 1 457 ? 12.000 -18.363 -17.382 1.00 83.88 457 ARG A N 1
ATOM 3457 C CA . ARG A 1 457 ? 12.786 -18.544 -18.622 1.00 83.88 457 ARG A CA 1
ATOM 3458 C C . ARG A 1 457 ? 14.111 -19.303 -18.450 1.00 83.88 457 ARG A C 1
ATOM 3460 O O . ARG A 1 457 ? 14.535 -19.989 -19.378 1.00 83.88 457 ARG A O 1
ATOM 3467 N N . ARG A 1 458 ? 14.754 -19.230 -17.282 1.00 67.19 458 ARG A N 1
ATOM 3468 C CA . ARG A 1 458 ? 16.065 -19.858 -17.038 1.00 67.19 458 ARG A CA 1
ATOM 3469 C C . ARG A 1 458 ? 15.999 -21.368 -16.819 1.00 67.19 458 ARG A C 1
ATOM 3471 O O . ARG A 1 458 ? 16.907 -22.075 -17.251 1.00 67.19 458 ARG A O 1
ATOM 3478 N N . VAL A 1 459 ? 14.911 -21.868 -16.227 1.00 64.12 459 VAL A N 1
ATOM 3479 C CA . VAL A 1 459 ? 14.742 -23.309 -15.962 1.00 64.12 459 VAL A CA 1
ATOM 3480 C C . VAL A 1 459 ? 14.868 -24.109 -17.262 1.00 64.12 459 VAL A C 1
ATOM 3482 O O . VAL A 1 459 ? 15.448 -25.188 -17.279 1.00 64.12 459 VAL A O 1
ATOM 3485 N N . ASN A 1 460 ? 14.416 -23.546 -18.383 1.00 65.19 460 ASN A N 1
ATOM 3486 C CA . ASN A 1 460 ? 14.463 -24.230 -19.673 1.00 65.19 460 ASN A CA 1
ATOM 3487 C C . ASN A 1 460 ? 15.865 -24.241 -20.308 1.00 65.19 460 ASN A C 1
ATOM 3489 O O . ASN A 1 460 ? 16.218 -25.212 -20.979 1.00 65.19 460 ASN A O 1
ATOM 3493 N N . VAL A 1 461 ? 16.676 -23.197 -20.093 1.00 71.06 461 VAL A N 1
ATOM 3494 C CA . VAL A 1 461 ? 18.029 -23.101 -20.671 1.00 71.06 461 VAL A CA 1
ATOM 3495 C C . VAL A 1 461 ? 18.996 -24.015 -19.918 1.00 71.06 461 VAL A C 1
ATOM 3497 O O . VAL A 1 461 ? 19.687 -24.822 -20.543 1.00 71.06 461 VAL A O 1
ATOM 3500 N N . ASP A 1 462 ? 18.988 -23.970 -18.584 1.00 65.62 462 ASP A N 1
ATOM 3501 C CA . ASP A 1 462 ? 19.950 -24.723 -17.775 1.00 65.62 462 ASP A CA 1
ATOM 3502 C C . ASP A 1 462 ? 19.660 -26.230 -17.768 1.00 65.62 462 ASP A C 1
ATOM 3504 O O . ASP A 1 462 ? 20.601 -27.017 -17.835 1.00 65.62 462 ASP A O 1
ATOM 3508 N N . VAL A 1 463 ? 18.394 -26.671 -17.819 1.00 67.50 463 VAL A N 1
ATOM 3509 C CA . VAL A 1 463 ? 18.064 -28.107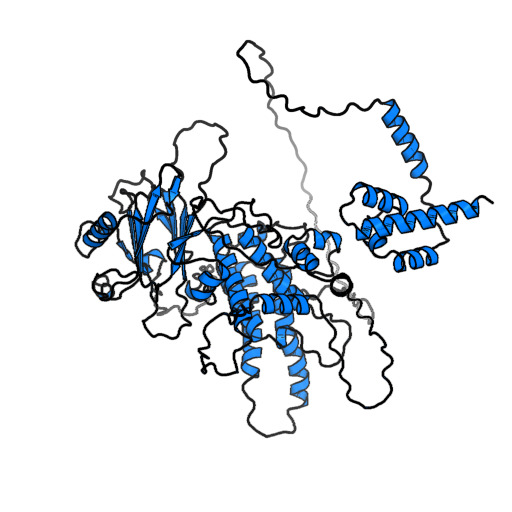 -17.958 1.00 67.50 463 VAL A CA 1
ATOM 3510 C C . VAL A 1 463 ? 18.632 -28.682 -19.262 1.00 67.50 463 VAL A C 1
ATOM 3512 O O . VAL A 1 463 ? 19.145 -29.804 -19.276 1.00 67.50 463 VAL A O 1
ATOM 3515 N N . SER A 1 464 ? 18.621 -27.902 -20.348 1.00 67.25 464 SER A N 1
ATOM 3516 C CA . SER A 1 464 ? 19.187 -28.331 -21.632 1.00 67.25 464 SER A CA 1
ATOM 3517 C C . SER A 1 464 ? 20.722 -28.436 -21.605 1.00 67.25 464 SER A C 1
ATOM 3519 O O . SER A 1 464 ? 21.292 -29.351 -22.206 1.00 67.25 464 SER A O 1
ATOM 3521 N N . ALA A 1 465 ? 21.397 -27.557 -20.855 1.00 68.75 465 ALA A N 1
ATOM 3522 C CA . ALA A 1 465 ? 22.854 -27.540 -20.723 1.00 68.75 465 ALA A CA 1
ATOM 3523 C C . ALA A 1 465 ? 23.371 -28.555 -19.683 1.00 68.75 465 ALA A C 1
ATOM 3525 O O . ALA A 1 465 ? 24.338 -29.276 -19.945 1.00 68.75 465 ALA A O 1
ATOM 3526 N N . ALA A 1 466 ? 22.707 -28.670 -18.531 1.00 63.56 466 ALA A N 1
ATOM 3527 C CA . ALA A 1 466 ? 23.044 -29.599 -17.452 1.00 63.56 466 ALA A CA 1
ATOM 3528 C C . ALA A 1 466 ? 22.829 -31.059 -17.872 1.00 63.56 466 ALA A C 1
ATOM 3530 O O . ALA A 1 466 ? 23.680 -31.912 -17.601 1.00 63.56 466 ALA A O 1
ATOM 3531 N N . SER A 1 467 ? 21.774 -31.348 -18.648 1.00 67.88 467 SER A N 1
ATOM 3532 C CA . SER A 1 467 ? 21.570 -32.683 -19.227 1.00 67.88 467 SER A CA 1
ATOM 3533 C C . SER A 1 467 ? 22.695 -33.097 -20.190 1.00 67.88 467 SER A C 1
ATOM 3535 O O . SER A 1 467 ? 22.826 -34.283 -20.495 1.00 67.88 467 SER A O 1
ATOM 3537 N N . LYS A 1 468 ? 23.530 -32.152 -20.649 1.00 68.19 468 LYS A N 1
ATOM 3538 C CA . LYS A 1 468 ? 24.705 -32.411 -21.491 1.00 68.19 468 LYS A CA 1
ATOM 3539 C C . LYS A 1 468 ? 26.005 -32.582 -20.690 1.00 68.19 468 LYS A C 1
ATOM 3541 O O . LYS A 1 468 ? 26.924 -33.213 -21.202 1.00 68.19 468 LYS A O 1
ATOM 3546 N N . ARG A 1 469 ? 26.089 -32.057 -19.458 1.00 61.12 469 ARG A N 1
ATOM 3547 C CA . ARG A 1 469 ? 27.307 -32.077 -18.615 1.00 61.12 469 ARG A CA 1
ATOM 3548 C C . ARG A 1 469 ? 27.340 -33.181 -17.553 1.00 61.12 469 ARG A C 1
ATOM 3550 O O . ARG A 1 469 ? 28.417 -33.504 -17.068 1.00 61.12 469 ARG A O 1
ATOM 3557 N N . LYS A 1 470 ? 26.208 -33.818 -17.232 1.00 58.72 470 LYS A N 1
ATOM 3558 C CA . LYS A 1 470 ? 26.095 -34.855 -16.182 1.00 58.72 470 LYS A CA 1
ATOM 3559 C C . LYS A 1 470 ? 26.739 -36.217 -16.526 1.00 58.72 470 LYS A C 1
ATOM 3561 O O . LYS A 1 470 ? 26.232 -37.251 -16.102 1.00 58.72 470 LYS A O 1
ATOM 3566 N N . ARG A 1 471 ? 27.806 -36.258 -17.334 1.00 58.44 471 ARG A N 1
ATOM 3567 C CA . ARG A 1 471 ? 28.531 -37.508 -17.622 1.00 58.44 471 ARG A CA 1
ATOM 3568 C C . ARG A 1 471 ? 29.882 -37.663 -16.935 1.00 58.44 471 ARG A C 1
ATOM 3570 O O . ARG A 1 471 ? 30.275 -38.813 -16.812 1.00 58.44 471 ARG A O 1
ATOM 3577 N N . ASP A 1 472 ? 30.547 -36.605 -16.458 1.00 56.91 472 ASP A N 1
ATOM 3578 C CA . ASP A 1 472 ? 32.001 -36.733 -16.246 1.00 56.91 472 ASP A CA 1
ATOM 3579 C C . ASP A 1 472 ? 32.612 -36.154 -14.949 1.00 56.91 472 ASP A C 1
ATOM 3581 O O . ASP A 1 472 ? 33.837 -36.138 -14.867 1.00 56.91 472 ASP A O 1
ATOM 3585 N N . VAL A 1 473 ? 31.863 -35.709 -13.927 1.00 63.53 473 VAL A N 1
ATOM 3586 C CA . VAL A 1 473 ? 32.500 -35.173 -12.697 1.00 63.53 473 VAL A CA 1
ATOM 3587 C C . VAL A 1 473 ? 31.742 -35.576 -11.428 1.00 63.53 473 VAL A C 1
ATOM 3589 O O . VAL A 1 473 ? 30.678 -35.034 -11.138 1.00 63.53 473 VAL A O 1
ATOM 3592 N N . ASP A 1 474 ? 32.311 -36.546 -10.710 1.00 61.06 474 ASP A N 1
ATOM 3593 C CA . ASP A 1 474 ? 32.082 -36.803 -9.287 1.00 61.06 474 ASP A CA 1
ATOM 3594 C C . ASP A 1 474 ? 33.059 -35.893 -8.524 1.00 61.06 474 ASP A C 1
ATOM 3596 O O . ASP A 1 474 ? 34.245 -36.197 -8.540 1.00 61.06 474 ASP A O 1
ATOM 3600 N N . ASP A 1 475 ? 32.619 -34.773 -7.948 1.00 61.50 475 ASP A N 1
ATOM 3601 C CA . ASP A 1 475 ? 33.348 -34.061 -6.884 1.00 61.50 475 ASP A CA 1
ATOM 3602 C C . ASP A 1 475 ? 32.406 -33.051 -6.199 1.00 61.50 475 ASP A C 1
ATOM 3604 O O . ASP A 1 475 ? 31.632 -32.346 -6.850 1.00 61.50 475 ASP A O 1
ATOM 3608 N N . ASP A 1 476 ? 32.456 -33.084 -4.871 1.00 63.59 476 ASP A N 1
ATOM 3609 C CA . ASP A 1 476 ? 31.497 -32.585 -3.886 1.00 63.59 476 ASP A CA 1
ATOM 3610 C C . ASP A 1 476 ? 31.633 -31.065 -3.572 1.00 63.59 476 ASP A C 1
ATOM 3612 O O . ASP A 1 476 ? 32.723 -30.510 -3.703 1.00 63.59 476 ASP A O 1
ATOM 3616 N N . ASP A 1 477 ? 30.536 -30.440 -3.090 1.00 58.91 477 ASP A N 1
ATOM 3617 C CA . ASP A 1 477 ? 30.482 -29.323 -2.101 1.00 58.91 477 ASP A CA 1
ATOM 3618 C C . ASP A 1 477 ? 29.861 -27.924 -2.430 1.00 58.91 477 ASP A C 1
ATOM 3620 O O . ASP A 1 477 ? 29.914 -27.063 -1.556 1.00 58.91 477 ASP A O 1
ATOM 3624 N N . ASP A 1 478 ? 29.149 -27.666 -3.543 1.00 58.22 478 ASP A N 1
ATOM 3625 C CA . ASP A 1 478 ? 28.500 -26.338 -3.793 1.00 58.22 478 ASP A CA 1
ATOM 3626 C C . ASP A 1 478 ? 26.947 -26.370 -3.942 1.00 58.22 478 ASP A C 1
ATOM 3628 O O . ASP A 1 478 ? 26.390 -25.931 -4.950 1.00 58.22 478 ASP A O 1
ATOM 3632 N N . ASP A 1 479 ? 26.217 -26.865 -2.930 1.00 60.09 479 ASP A N 1
ATOM 3633 C CA . ASP A 1 479 ? 24.753 -27.123 -2.972 1.00 60.09 479 ASP A CA 1
ATOM 3634 C C . ASP A 1 479 ? 23.811 -25.928 -2.628 1.00 60.09 479 ASP A C 1
ATOM 3636 O O . ASP A 1 479 ? 22.585 -26.085 -2.620 1.00 60.09 479 ASP A O 1
ATOM 3640 N N . ASP A 1 480 ? 24.308 -24.719 -2.332 1.00 66.69 480 ASP A N 1
ATOM 3641 C CA . ASP A 1 480 ? 23.464 -23.673 -1.707 1.00 66.69 480 ASP A CA 1
ATOM 3642 C C . ASP A 1 480 ? 22.661 -22.761 -2.673 1.00 66.69 480 ASP A C 1
ATOM 3644 O O . ASP A 1 480 ? 21.667 -22.151 -2.255 1.00 66.69 480 ASP A O 1
ATOM 3648 N N . ASP A 1 481 ? 23.023 -22.642 -3.960 1.00 65.50 481 ASP A N 1
ATOM 3649 C CA . ASP A 1 481 ? 22.377 -21.672 -4.881 1.00 65.50 481 ASP A CA 1
ATOM 3650 C C . ASP A 1 481 ? 21.105 -22.227 -5.570 1.00 65.50 481 ASP A C 1
ATOM 3652 O O . ASP A 1 481 ? 20.161 -21.483 -5.874 1.00 65.50 481 ASP A O 1
ATOM 3656 N N . ASP A 1 482 ? 21.002 -23.551 -5.732 1.00 70.50 482 ASP A N 1
ATOM 3657 C CA . ASP A 1 482 ? 19.873 -24.198 -6.423 1.00 70.50 482 ASP A CA 1
ATOM 3658 C C . ASP A 1 482 ? 18.530 -23.966 -5.702 1.00 70.50 482 ASP A C 1
ATOM 3660 O O . ASP A 1 482 ? 17.493 -23.709 -6.328 1.00 70.50 482 ASP A O 1
ATOM 3664 N N . GLY A 1 483 ? 18.544 -23.924 -4.364 1.00 81.62 483 GLY A N 1
ATOM 3665 C CA . GLY A 1 483 ? 17.341 -23.695 -3.560 1.00 81.62 483 GLY A CA 1
ATOM 3666 C C . GLY A 1 483 ? 16.712 -22.305 -3.749 1.00 81.62 483 GLY A C 1
ATOM 3667 O O . GLY A 1 483 ? 15.500 -22.126 -3.563 1.00 81.62 483 GLY A O 1
ATOM 3668 N N . VAL A 1 484 ? 17.497 -21.293 -4.136 1.00 81.94 484 VAL A N 1
ATOM 3669 C CA . VAL A 1 484 ? 16.982 -19.931 -4.353 1.00 81.94 484 VAL A CA 1
ATOM 3670 C C . VAL A 1 484 ? 16.211 -19.848 -5.669 1.00 81.94 484 VAL A C 1
ATOM 3672 O O . VAL A 1 484 ? 15.118 -19.269 -5.697 1.00 81.94 484 VAL A O 1
ATOM 3675 N N . ILE A 1 485 ? 16.743 -20.454 -6.732 1.00 82.81 485 ILE A N 1
ATOM 3676 C CA . ILE A 1 485 ? 16.128 -20.479 -8.068 1.00 82.81 485 ILE A CA 1
ATOM 3677 C C . ILE A 1 485 ? 14.833 -21.299 -8.047 1.00 82.81 485 ILE A C 1
ATOM 3679 O O . ILE A 1 485 ? 13.805 -20.855 -8.579 1.00 82.81 485 ILE A O 1
ATOM 3683 N N . ASP A 1 486 ? 14.837 -22.441 -7.360 1.00 86.69 486 ASP A N 1
ATOM 3684 C CA . ASP A 1 486 ? 13.632 -23.243 -7.141 1.00 86.69 486 ASP A CA 1
ATOM 3685 C C . ASP A 1 486 ? 12.573 -22.462 -6.358 1.00 86.69 486 ASP A C 1
ATOM 3687 O O . ASP A 1 486 ? 11.386 -22.466 -6.710 1.00 86.69 486 ASP A O 1
ATOM 3691 N N . GLY A 1 487 ? 13.000 -21.707 -5.342 1.00 90.94 487 GLY A N 1
ATOM 3692 C CA . GLY A 1 487 ? 12.130 -20.810 -4.588 1.00 90.94 487 GLY A CA 1
ATOM 3693 C C . GLY A 1 487 ? 11.496 -19.718 -5.455 1.00 90.94 487 GLY A C 1
ATOM 3694 O O . GLY A 1 487 ? 10.304 -19.443 -5.314 1.00 90.94 487 GLY A O 1
ATOM 3695 N N . LEU A 1 488 ? 12.262 -19.113 -6.368 1.00 92.44 488 LEU A N 1
ATOM 3696 C CA . LEU A 1 488 ? 11.772 -18.087 -7.292 1.00 92.44 488 LEU A CA 1
ATOM 3697 C C . LEU A 1 488 ? 10.737 -18.658 -8.274 1.00 92.44 488 LEU A C 1
ATOM 3699 O O . LEU A 1 488 ? 9.650 -18.099 -8.438 1.00 92.44 488 LEU A O 1
ATOM 3703 N N . THR A 1 489 ? 11.039 -19.811 -8.869 1.00 92.31 489 THR A N 1
ATOM 3704 C CA . THR A 1 489 ? 10.136 -20.503 -9.799 1.00 92.31 489 THR A CA 1
ATOM 3705 C C . THR A 1 489 ? 8.850 -20.943 -9.093 1.00 92.31 489 THR A C 1
ATOM 3707 O O . THR A 1 489 ? 7.747 -20.786 -9.620 1.00 92.31 489 THR A O 1
ATOM 3710 N N . SER A 1 490 ? 8.964 -21.457 -7.866 1.00 94.12 490 SER A N 1
ATOM 3711 C CA . SER A 1 490 ? 7.822 -21.828 -7.026 1.00 94.12 490 SER A CA 1
ATOM 3712 C C . SER A 1 490 ? 6.940 -20.620 -6.685 1.00 94.12 490 SER A C 1
ATOM 3714 O O . SER A 1 490 ? 5.713 -20.699 -6.805 1.00 94.12 490 SER A O 1
ATOM 3716 N N . ALA A 1 491 ? 7.545 -19.478 -6.333 1.00 94.94 491 ALA A N 1
ATOM 3717 C CA . ALA A 1 491 ? 6.822 -18.234 -6.072 1.00 94.94 491 ALA A CA 1
ATOM 3718 C C . ALA A 1 491 ? 6.054 -17.752 -7.313 1.00 94.94 491 ALA A C 1
ATOM 3720 O O . ALA A 1 491 ? 4.862 -17.455 -7.211 1.00 94.94 491 ALA A O 1
ATOM 3721 N N . SER A 1 492 ? 6.696 -17.764 -8.488 1.00 95.69 492 SER A N 1
ATOM 3722 C CA . SER A 1 492 ? 6.068 -17.390 -9.762 1.00 95.69 492 SER A CA 1
ATOM 3723 C C . SER A 1 492 ? 4.877 -18.289 -10.109 1.00 95.69 492 SER A C 1
ATOM 3725 O O . SER A 1 492 ? 3.763 -17.793 -10.295 1.00 95.69 492 SER A O 1
ATOM 3727 N N . ARG A 1 493 ? 5.048 -19.618 -10.075 1.00 94.94 493 ARG A N 1
ATOM 3728 C CA . ARG A 1 493 ? 3.948 -20.576 -10.302 1.00 94.94 493 ARG A CA 1
ATOM 3729 C C . ARG A 1 493 ? 2.812 -20.400 -9.297 1.00 94.94 493 ARG A C 1
ATOM 3731 O O . ARG A 1 493 ? 1.641 -20.528 -9.650 1.00 94.94 493 ARG A O 1
ATOM 3738 N N . GLY A 1 494 ? 3.151 -20.118 -8.040 1.00 95.19 494 GLY A N 1
ATOM 3739 C CA . GLY A 1 494 ? 2.184 -19.844 -6.983 1.00 95.19 494 GLY A CA 1
ATOM 3740 C C . GLY A 1 494 ? 1.345 -18.596 -7.254 1.00 95.19 494 GLY A C 1
ATOM 3741 O O . GLY A 1 494 ? 0.135 -18.622 -7.033 1.00 95.19 494 GLY A O 1
ATOM 3742 N N . LEU A 1 495 ? 1.974 -17.534 -7.762 1.00 96.31 495 LEU A N 1
ATOM 3743 C CA . LEU A 1 495 ? 1.302 -16.302 -8.163 1.00 96.31 495 LEU A CA 1
ATOM 3744 C C . LEU A 1 495 ? 0.400 -16.522 -9.383 1.00 96.31 495 LEU A C 1
ATOM 3746 O O . LEU A 1 495 ? -0.773 -16.165 -9.330 1.00 96.31 495 LEU A O 1
ATOM 3750 N N . ARG A 1 496 ? 0.896 -17.190 -10.435 1.00 95.81 496 ARG A N 1
ATOM 3751 C CA . ARG A 1 496 ? 0.089 -17.549 -11.619 1.00 95.81 496 ARG A CA 1
ATOM 3752 C C . ARG A 1 496 ? -1.151 -18.351 -11.243 1.00 95.81 496 ARG A C 1
ATOM 3754 O O . ARG A 1 496 ? -2.246 -18.039 -11.697 1.00 95.81 496 ARG A O 1
ATOM 3761 N N . ARG A 1 497 ? -0.981 -19.367 -10.389 1.00 95.56 497 ARG A N 1
ATOM 3762 C CA . ARG A 1 497 ? -2.087 -20.192 -9.896 1.00 95.56 497 ARG A CA 1
ATOM 3763 C C . ARG A 1 497 ? -3.121 -19.342 -9.166 1.00 95.56 497 ARG A C 1
ATOM 3765 O O . ARG A 1 497 ? -4.293 -19.449 -9.483 1.00 95.56 497 ARG A O 1
ATOM 3772 N N . LEU A 1 498 ? -2.694 -18.480 -8.239 1.00 94.81 498 LEU A N 1
ATOM 3773 C CA . LEU A 1 498 ? -3.615 -17.581 -7.540 1.00 94.81 498 LEU A CA 1
ATOM 3774 C C . LEU A 1 498 ? -4.387 -16.697 -8.528 1.00 94.81 498 LEU A C 1
ATOM 3776 O O . LEU A 1 498 ? -5.601 -16.585 -8.410 1.00 94.81 498 LEU A O 1
ATOM 3780 N N . VAL A 1 499 ? -3.690 -16.087 -9.489 1.00 94.31 499 VAL A N 1
ATOM 3781 C CA . VAL A 1 499 ? -4.303 -15.150 -10.435 1.00 94.31 499 VAL A CA 1
ATOM 3782 C C . VAL A 1 499 ? -5.328 -15.845 -11.332 1.00 94.31 499 VAL A C 1
ATOM 3784 O O . VAL A 1 499 ? -6.445 -15.355 -11.490 1.00 94.31 499 VAL A O 1
ATOM 3787 N N . ARG A 1 500 ? -4.987 -17.029 -11.841 1.00 94.38 500 ARG A N 1
ATOM 3788 C CA . ARG A 1 500 ? -5.894 -17.858 -12.635 1.00 94.38 500 ARG A CA 1
ATOM 3789 C C . ARG A 1 500 ? -7.091 -18.335 -11.821 1.00 94.38 500 ARG A C 1
ATOM 3791 O O . ARG A 1 500 ? -8.220 -18.192 -12.268 1.00 94.38 500 ARG A O 1
ATOM 3798 N N . ASP A 1 501 ? -6.851 -18.888 -10.636 1.00 92.88 501 ASP A N 1
ATOM 3799 C CA . ASP A 1 501 ? -7.904 -19.509 -9.832 1.00 92.88 501 ASP A CA 1
ATOM 3800 C C . ASP A 1 501 ? -8.866 -18.451 -9.250 1.00 92.88 501 ASP A C 1
ATOM 3802 O O . ASP A 1 501 ? -10.051 -18.725 -9.090 1.00 92.88 501 ASP A O 1
ATOM 3806 N N . ARG A 1 502 ? -8.374 -17.239 -8.943 1.00 91.44 502 ARG A N 1
ATOM 3807 C CA . ARG A 1 502 ? -9.171 -16.173 -8.316 1.00 91.44 502 ARG A CA 1
ATOM 3808 C C . ARG A 1 502 ? -9.803 -15.201 -9.308 1.00 91.44 502 ARG A C 1
ATOM 3810 O O . ARG A 1 502 ? -10.926 -14.766 -9.080 1.00 91.44 502 ARG A O 1
ATOM 3817 N N . PHE A 1 503 ? -9.090 -14.840 -10.372 1.00 91.12 503 PHE A N 1
ATOM 3818 C CA . PHE A 1 503 ? -9.543 -13.825 -11.329 1.00 91.12 503 PHE A CA 1
ATOM 3819 C C . PHE A 1 503 ? -9.883 -14.408 -12.705 1.00 91.12 503 PHE A C 1
ATOM 3821 O O . PHE A 1 503 ? -10.334 -13.672 -13.576 1.00 91.12 503 PHE A O 1
ATOM 3828 N N . GLY A 1 504 ? -9.657 -15.707 -12.937 1.00 91.75 504 GLY A N 1
ATOM 3829 C CA . GLY A 1 504 ? -9.854 -16.321 -14.254 1.00 91.75 504 GLY A CA 1
ATOM 3830 C C . GLY A 1 504 ? -8.856 -15.833 -15.308 1.00 91.75 504 GLY A C 1
ATOM 3831 O O . GLY A 1 504 ? -9.092 -16.000 -16.500 1.00 91.75 504 GLY A O 1
ATOM 3832 N N . LEU A 1 505 ? -7.755 -15.205 -14.885 1.00 90.88 505 LEU A N 1
ATOM 3833 C CA . LEU A 1 505 ? -6.767 -14.607 -15.778 1.00 90.88 505 LEU A CA 1
ATOM 3834 C C . LEU A 1 505 ? -5.609 -15.575 -16.008 1.00 90.88 505 LEU A C 1
ATOM 3836 O O . LEU A 1 505 ? -4.885 -15.922 -15.071 1.00 90.88 505 LEU A O 1
ATOM 3840 N N . ASP A 1 506 ? -5.403 -15.985 -17.259 1.00 92.56 506 ASP A N 1
ATOM 3841 C CA . ASP A 1 506 ? -4.218 -16.756 -17.614 1.00 92.56 506 ASP A CA 1
ATOM 3842 C C . ASP A 1 506 ? -3.030 -15.827 -17.895 1.00 92.56 506 ASP A C 1
ATOM 3844 O O . ASP A 1 506 ? -3.030 -14.991 -18.803 1.00 92.56 506 ASP A O 1
ATOM 3848 N N . LEU A 1 507 ? -2.000 -15.968 -17.063 1.00 92.00 507 LEU A N 1
ATOM 3849 C CA . LEU A 1 507 ? -0.736 -15.264 -17.236 1.00 92.00 507 LEU A CA 1
ATOM 3850 C C . LEU A 1 507 ? 0.228 -16.027 -18.141 1.00 92.00 507 LEU A C 1
ATOM 3852 O O . LEU A 1 507 ? 1.298 -15.490 -18.426 1.00 92.00 507 LEU A O 1
ATOM 3856 N N . SER A 1 508 ? -0.077 -17.270 -18.531 1.00 89.00 508 SER A N 1
ATOM 3857 C CA . SER A 1 508 ? 0.759 -17.998 -19.482 1.00 89.00 508 SER A CA 1
ATOM 3858 C C . SER A 1 508 ? 0.910 -17.164 -20.757 1.00 89.00 508 SER A C 1
ATOM 3860 O O . SER A 1 508 ? 0.002 -16.416 -21.134 1.00 89.00 508 SER A O 1
ATOM 3862 N N . GLN A 1 509 ? 2.091 -17.204 -21.382 1.00 73.88 509 GLN A N 1
ATOM 3863 C CA . GLN A 1 509 ? 2.204 -16.664 -22.729 1.00 73.88 509 GLN A CA 1
ATOM 3864 C C . GLN A 1 509 ? 1.192 -17.433 -23.562 1.00 73.88 509 GLN A C 1
ATOM 3866 O O . GLN A 1 509 ? 1.372 -18.630 -23.800 1.00 73.88 509 GLN A O 1
ATOM 3871 N N . THR A 1 510 ? 0.140 -16.744 -24.003 1.00 58.19 510 THR A N 1
ATOM 3872 C CA . THR A 1 510 ? -0.513 -17.105 -25.247 1.00 58.19 510 THR A CA 1
ATOM 3873 C C . THR A 1 510 ? 0.644 -17.219 -26.215 1.00 58.19 510 THR A C 1
ATOM 3875 O O . THR A 1 510 ? 1.301 -16.218 -26.503 1.00 58.19 510 THR A O 1
ATOM 3878 N N . LYS A 1 511 ? 1.013 -18.452 -26.584 1.00 60.62 511 LYS A N 1
ATOM 3879 C CA . LYS A 1 511 ? 1.795 -18.662 -27.793 1.00 60.62 511 LYS A CA 1
ATOM 3880 C C . LYS A 1 511 ? 0.997 -17.884 -28.806 1.00 60.62 511 LYS A C 1
ATOM 3882 O O . LYS A 1 511 ? -0.133 -18.283 -29.076 1.00 60.62 511 LYS A O 1
ATOM 3887 N N . ASP A 1 512 ? 1.502 -16.712 -29.179 1.00 51.16 512 ASP A N 1
ATOM 3888 C CA . ASP A 1 512 ? 0.849 -15.912 -30.187 1.00 51.16 512 ASP A CA 1
ATOM 3889 C C . ASP A 1 512 ? 0.540 -16.903 -31.296 1.00 51.16 512 ASP A C 1
ATOM 3891 O O . ASP A 1 512 ? 1.445 -17.636 -31.722 1.00 51.16 512 ASP A O 1
ATOM 3895 N N . ASP A 1 513 ? -0.731 -16.955 -31.690 1.00 46.19 513 ASP A N 1
ATOM 3896 C CA . ASP A 1 513 ? -1.186 -17.418 -32.994 1.00 46.19 513 ASP A CA 1
ATOM 3897 C C . ASP A 1 513 ? -0.480 -16.547 -34.047 1.00 46.19 513 ASP A C 1
ATOM 3899 O O . ASP A 1 513 ? -1.082 -15.818 -34.833 1.00 46.19 513 ASP A O 1
ATOM 3903 N N . ARG A 1 514 ? 0.856 -16.583 -34.070 1.00 52.78 514 ARG A N 1
ATOM 3904 C CA . ARG A 1 514 ? 1.599 -16.515 -35.302 1.00 52.78 514 ARG A CA 1
ATOM 3905 C C . ARG A 1 514 ? 1.056 -17.715 -36.034 1.00 52.78 514 ARG A C 1
ATOM 3907 O O . ARG A 1 514 ? 1.515 -18.827 -35.784 1.00 52.78 514 ARG A O 1
ATOM 3914 N N . GLY A 1 515 ? 0.021 -17.451 -36.828 1.00 49.53 515 GLY A N 1
ATOM 3915 C CA . GLY A 1 515 ? -0.448 -18.307 -37.890 1.00 49.53 515 GLY A CA 1
ATOM 3916 C C . GLY A 1 515 ? 0.762 -18.569 -38.759 1.00 49.53 515 GLY A C 1
ATOM 3917 O O . GLY A 1 515 ? 1.023 -17.890 -39.745 1.00 49.53 515 GLY A O 1
ATOM 3918 N N . VAL A 1 516 ? 1.563 -19.533 -38.323 1.00 56.31 516 VAL A N 1
ATOM 3919 C CA . VAL A 1 516 ? 2.114 -20.498 -39.232 1.00 56.31 516 VAL A CA 1
ATOM 3920 C C . VAL A 1 516 ? 0.857 -21.196 -39.722 1.00 56.31 516 VAL A C 1
ATOM 3922 O O . VAL A 1 516 ? 0.384 -22.161 -39.126 1.00 56.31 516 VAL A O 1
ATOM 3925 N N . ASP A 1 517 ? 0.240 -20.565 -40.721 1.00 51.72 517 ASP A N 1
ATOM 3926 C CA . ASP A 1 517 ? -0.491 -21.262 -41.751 1.00 51.72 517 ASP A CA 1
ATOM 3927 C C . ASP A 1 517 ? 0.535 -22.281 -42.264 1.00 51.72 517 ASP A C 1
ATOM 3929 O O . ASP A 1 517 ? 1.326 -22.000 -43.164 1.00 51.72 517 ASP A O 1
ATOM 3933 N N . ASP A 1 518 ? 0.620 -23.430 -41.584 1.00 53.91 518 ASP A N 1
ATOM 3934 C CA . ASP A 1 518 ? 1.142 -24.672 -42.143 1.00 53.91 518 ASP A CA 1
ATOM 3935 C C . ASP A 1 518 ? 0.102 -25.112 -43.195 1.00 53.91 518 ASP A C 1
ATOM 3937 O O . ASP A 1 518 ? -0.555 -26.144 -43.069 1.00 53.91 518 ASP A O 1
ATOM 3941 N N . ASP A 1 519 ? -0.104 -24.240 -44.183 1.00 55.81 519 ASP A N 1
ATOM 3942 C CA . ASP A 1 519 ? -0.694 -24.543 -45.468 1.00 55.81 519 ASP A CA 1
ATOM 3943 C C . ASP A 1 519 ? 0.439 -25.154 -46.301 1.00 55.81 519 ASP A C 1
ATOM 3945 O O . ASP A 1 519 ? 1.458 -24.507 -46.556 1.00 55.81 519 ASP A O 1
ATOM 3949 N N . ASP A 1 520 ? 0.193 -26.391 -46.733 1.00 51.50 520 ASP A N 1
ATOM 3950 C CA . ASP A 1 520 ? 0.681 -26.972 -47.986 1.00 51.50 520 ASP A CA 1
ATOM 3951 C C . ASP A 1 520 ? 2.170 -27.406 -48.008 1.00 51.50 520 ASP A C 1
ATOM 3953 O O . ASP A 1 520 ? 3.099 -26.641 -47.774 1.00 51.50 520 ASP A O 1
ATOM 3957 N N . ASP A 1 521 ? 2.532 -28.660 -48.270 1.00 52.09 521 ASP A N 1
ATOM 3958 C CA . ASP A 1 521 ? 1.915 -29.686 -49.105 1.00 52.09 521 ASP A CA 1
ATOM 3959 C C . ASP A 1 521 ? 2.308 -31.072 -48.568 1.00 52.09 521 ASP A C 1
ATOM 3961 O O . ASP A 1 521 ? 3.463 -31.281 -48.197 1.00 52.09 521 ASP A O 1
ATOM 3965 N N . ASP A 1 522 ? 1.357 -32.007 -48.532 1.00 50.91 522 ASP A N 1
ATOM 3966 C CA . ASP A 1 522 ? 1.526 -33.370 -49.063 1.00 50.91 522 ASP A CA 1
ATOM 3967 C C . ASP A 1 522 ? 0.194 -34.131 -48.883 1.00 50.91 522 ASP A C 1
ATOM 3969 O O . ASP A 1 522 ? -0.074 -34.751 -47.854 1.00 50.91 522 ASP A O 1
ATOM 3973 N N . ASP A 1 523 ? -0.667 -33.931 -49.886 1.00 54.22 523 ASP A N 1
ATOM 3974 C CA . ASP A 1 523 ? -1.408 -34.926 -50.669 1.00 54.22 523 ASP A CA 1
ATOM 3975 C C . ASP A 1 523 ? -2.151 -36.126 -50.011 1.00 54.22 523 ASP A C 1
ATOM 3977 O O . ASP A 1 523 ? -1.797 -36.729 -49.005 1.00 54.22 523 ASP A O 1
ATOM 3981 N N . ASP A 1 524 ? -3.230 -36.493 -50.715 1.00 54.94 524 ASP A N 1
ATOM 3982 C CA . ASP A 1 524 ? -3.832 -37.828 -50.837 1.00 54.94 524 ASP A CA 1
ATOM 3983 C C . ASP A 1 524 ? -4.617 -38.474 -49.667 1.00 54.94 524 ASP A C 1
ATOM 3985 O O . ASP A 1 524 ? -4.159 -39.371 -48.968 1.00 54.94 524 ASP A O 1
ATOM 3989 N N . MET A 1 525 ? -5.937 -38.230 -49.629 1.00 52.31 525 MET A N 1
ATOM 3990 C CA . MET A 1 525 ? -6.885 -39.141 -50.305 1.00 52.31 525 MET A CA 1
ATOM 3991 C C . MET A 1 525 ? -8.355 -38.692 -50.218 1.00 52.31 525 MET A C 1
ATOM 3993 O O . MET A 1 525 ? -8.908 -38.412 -49.157 1.00 52.31 525 MET A O 1
ATOM 3997 N N . GLU A 1 526 ? -8.986 -38.717 -51.392 1.00 53.06 526 GLU A N 1
ATOM 3998 C CA . GLU A 1 526 ? -10.423 -38.667 -51.664 1.00 53.06 526 GLU A CA 1
ATOM 3999 C C . GLU A 1 526 ? -11.227 -39.660 -50.801 1.00 53.06 526 GLU A C 1
ATOM 4001 O O . GLU A 1 526 ? -10.829 -40.815 -50.661 1.00 53.06 526 GLU A O 1
ATOM 4006 N N . THR A 1 527 ? -12.411 -39.280 -50.305 1.00 43.94 527 THR A N 1
ATOM 4007 C CA . THR A 1 527 ? -13.725 -39.731 -50.835 1.00 43.94 527 THR A CA 1
ATOM 4008 C C . THR A 1 527 ? -14.887 -39.502 -49.852 1.00 43.94 527 THR A C 1
ATOM 4010 O O . THR A 1 527 ? -14.881 -39.959 -48.715 1.00 43.94 527 THR A O 1
ATOM 4013 N N . ASP A 1 528 ? -15.909 -38.816 -50.371 1.00 51.84 528 ASP A N 1
ATOM 4014 C CA . ASP A 1 528 ? -17.354 -39.033 -50.218 1.00 51.84 528 ASP A CA 1
ATOM 4015 C C . ASP A 1 528 ? -17.974 -39.375 -48.849 1.00 51.84 528 ASP A C 1
ATOM 4017 O O . ASP A 1 528 ? -17.934 -40.514 -48.393 1.00 51.84 528 ASP A O 1
ATOM 4021 N N . ALA A 1 529 ? -18.812 -38.455 -48.345 1.00 43.28 529 ALA A N 1
ATOM 4022 C CA . ALA A 1 529 ? -20.140 -38.819 -47.830 1.00 43.28 529 ALA A CA 1
ATOM 4023 C C . ALA A 1 529 ? -21.115 -37.624 -47.796 1.00 43.28 529 ALA A C 1
ATOM 4025 O O . ALA A 1 529 ? -21.174 -36.838 -46.855 1.00 43.28 529 ALA A O 1
ATOM 4026 N N . LEU A 1 530 ? -21.930 -37.564 -48.847 1.00 49.34 530 LEU A N 1
ATOM 4027 C CA . LEU A 1 530 ? -23.229 -36.897 -48.966 1.00 49.34 530 LEU A CA 1
ATOM 4028 C C . LEU A 1 530 ? -24.209 -37.252 -47.835 1.00 49.34 530 LEU A C 1
ATOM 4030 O O . LEU A 1 530 ? -24.581 -38.413 -47.802 1.00 49.34 530 LEU A O 1
ATOM 4034 N N . TRP A 1 531 ? -24.742 -36.284 -47.072 1.00 42.91 531 TRP A N 1
ATOM 4035 C CA . TRP A 1 531 ? -26.128 -36.249 -46.527 1.00 42.91 531 TRP A CA 1
ATOM 4036 C C . TRP A 1 531 ? -26.481 -34.763 -46.249 1.00 42.91 531 TRP A C 1
ATOM 4038 O O . TRP A 1 531 ? -25.964 -34.173 -45.311 1.00 42.91 531 TRP A O 1
ATOM 4048 N N . SER A 1 532 ? -27.108 -34.010 -47.162 1.00 38.97 532 SER A N 1
ATOM 4049 C CA . SER A 1 532 ? -28.568 -33.837 -47.341 1.00 38.97 532 SER A CA 1
ATOM 4050 C C . SER A 1 532 ? -29.344 -33.531 -46.041 1.00 38.97 532 SER A C 1
ATOM 4052 O O . SER A 1 532 ? -29.521 -34.408 -45.209 1.00 38.97 532 SER A O 1
ATOM 4054 N N . THR A 1 533 ? -29.704 -32.259 -45.799 1.00 40.16 533 THR A N 1
ATOM 4055 C CA . THR A 1 533 ? -31.035 -31.622 -46.031 1.00 40.16 533 THR A CA 1
ATOM 4056 C C . THR A 1 533 ? -32.112 -31.879 -44.970 1.00 40.16 533 THR A C 1
ATOM 4058 O O . THR A 1 533 ? -32.644 -32.981 -44.929 1.00 40.16 533 THR A O 1
ATOM 4061 N N . THR A 1 534 ? -32.493 -30.811 -44.251 1.00 38.03 534 THR A N 1
ATOM 4062 C CA . THR A 1 534 ? -33.851 -30.340 -43.841 1.00 38.03 534 THR A CA 1
ATOM 4063 C C . THR A 1 534 ? -33.599 -29.181 -42.858 1.00 38.03 534 THR A C 1
ATOM 4065 O O . THR A 1 534 ? -32.863 -29.389 -41.905 1.00 38.03 534 THR A O 1
ATOM 4068 N N . GLY A 1 535 ? -34.010 -27.924 -43.041 1.00 41.56 535 GLY A N 1
ATOM 4069 C CA . GLY A 1 535 ? -35.227 -27.398 -43.658 1.00 41.56 535 GLY A CA 1
ATOM 4070 C C . GLY A 1 535 ? -36.270 -27.174 -42.561 1.00 41.56 535 GLY A C 1
ATOM 4071 O O . GLY A 1 535 ? -36.844 -28.170 -42.158 1.00 41.56 535 GLY A O 1
ATOM 4072 N N . ASP A 1 536 ? -36.418 -25.927 -42.088 1.00 40.97 536 ASP A N 1
ATOM 4073 C CA . ASP A 1 536 ? -37.519 -25.312 -41.295 1.00 40.97 536 ASP A CA 1
ATOM 4074 C C . ASP A 1 536 ? -37.007 -23.887 -40.937 1.00 40.97 536 ASP A C 1
ATOM 4076 O O . ASP A 1 536 ? -35.969 -23.780 -40.289 1.00 40.97 536 ASP A O 1
ATOM 4080 N N . ASP A 1 537 ? -37.472 -22.717 -41.393 1.00 55.16 537 ASP A N 1
ATOM 4081 C CA . ASP A 1 537 ? -38.760 -22.133 -41.825 1.00 55.16 537 ASP A CA 1
ATOM 4082 C C . ASP A 1 537 ? -39.865 -22.040 -40.760 1.00 55.16 537 ASP A C 1
ATOM 4084 O O . ASP A 1 537 ? -40.728 -22.904 -40.700 1.00 55.16 537 ASP A O 1
ATOM 4088 N N . TYR A 1 538 ? -39.836 -20.955 -39.970 1.00 48.53 538 TYR A N 1
ATOM 4089 C CA . TYR A 1 538 ? -40.979 -20.264 -39.336 1.00 48.53 538 TYR A CA 1
ATOM 4090 C C . TYR A 1 538 ? -40.551 -18.783 -39.168 1.00 48.53 538 TYR A C 1
ATOM 4092 O O . TYR A 1 538 ? -39.523 -18.530 -38.542 1.00 48.53 538 TYR A O 1
ATOM 4100 N N . GLY A 1 539 ? -41.120 -17.802 -39.887 1.00 39.62 539 GLY A N 1
ATOM 4101 C CA . GLY A 1 539 ? -42.414 -17.134 -39.624 1.00 39.62 539 GLY A CA 1
ATOM 4102 C C . GLY A 1 539 ? -42.199 -16.002 -38.602 1.00 39.62 539 GLY A C 1
ATOM 4103 O O . GLY A 1 539 ? -41.930 -16.296 -37.444 1.00 39.62 539 GLY A O 1
ATOM 4104 N N . ASP A 1 540 ? -42.011 -14.733 -38.982 1.00 52.47 540 ASP A N 1
ATOM 4105 C CA . ASP A 1 540 ? -43.014 -13.728 -39.408 1.00 52.47 540 ASP A CA 1
ATOM 4106 C C . ASP A 1 540 ? -44.254 -13.665 -38.496 1.00 52.47 540 ASP A C 1
ATOM 4108 O O . ASP A 1 540 ? -45.021 -14.622 -38.463 1.00 52.47 540 ASP A O 1
ATOM 4112 N N . ASP A 1 541 ? -44.382 -12.572 -37.726 1.00 49.03 541 ASP A N 1
ATOM 4113 C CA . ASP A 1 541 ? -45.626 -11.839 -37.406 1.00 49.03 541 ASP A CA 1
ATOM 4114 C C . ASP A 1 541 ? -45.381 -10.770 -36.302 1.00 49.03 541 ASP A C 1
ATOM 4116 O O . ASP A 1 541 ? -44.848 -11.053 -35.229 1.00 49.03 541 ASP A O 1
ATOM 4120 N N . GLU A 1 542 ? -45.776 -9.528 -36.616 1.00 54.09 542 GLU A N 1
ATOM 4121 C CA . GLU A 1 542 ? -45.743 -8.260 -35.845 1.00 54.09 542 GLU A CA 1
ATOM 4122 C C . GLU A 1 542 ? -46.673 -8.254 -34.577 1.00 54.09 542 GLU A C 1
ATOM 4124 O O . GLU A 1 542 ? -47.079 -9.346 -34.175 1.00 54.09 542 GLU A O 1
ATOM 4129 N N . PRO A 1 543 ? -47.143 -7.137 -33.925 1.00 57.81 543 PRO A N 1
ATOM 4130 C CA . PRO A 1 543 ? -46.952 -5.674 -34.105 1.00 57.81 543 PRO A CA 1
ATOM 4131 C C . PRO A 1 543 ? -46.932 -4.779 -32.826 1.00 57.81 543 PRO A C 1
ATOM 4133 O O . PRO A 1 543 ? -47.061 -5.234 -31.693 1.00 57.81 543 PRO A O 1
ATOM 4136 N N . ASP A 1 544 ? -46.770 -3.469 -33.066 1.00 45.38 544 ASP A N 1
ATOM 4137 C CA . ASP A 1 544 ? -47.340 -2.278 -32.397 1.00 45.38 544 ASP A CA 1
ATOM 4138 C C . ASP A 1 544 ? -47.869 -2.322 -30.942 1.00 45.38 544 ASP A C 1
ATOM 4140 O O . ASP A 1 544 ? -48.787 -3.059 -30.583 1.00 45.38 544 ASP A O 1
ATOM 4144 N N . GLY A 1 545 ? -47.451 -1.315 -30.160 1.00 38.38 545 GLY A N 1
ATOM 4145 C CA . GLY A 1 545 ? -48.127 -0.869 -28.931 1.00 38.38 545 GLY A CA 1
ATOM 4146 C C . GLY A 1 545 ? -47.405 0.317 -28.273 1.00 38.38 545 GLY A C 1
ATOM 4147 O O . GLY A 1 545 ? -46.499 0.127 -27.477 1.00 38.38 545 GLY A O 1
ATOM 4148 N N . ALA A 1 546 ? -47.629 1.550 -28.735 1.00 39.00 546 ALA A N 1
ATOM 4149 C CA . ALA A 1 546 ? -48.578 2.518 -28.167 1.00 39.00 546 ALA A CA 1
ATOM 4150 C C . ALA A 1 546 ? -48.176 3.161 -26.816 1.00 39.00 546 ALA A C 1
ATOM 4152 O O . ALA A 1 546 ? -48.333 2.570 -25.756 1.00 39.00 546 ALA A O 1
ATOM 4153 N N . GLY A 1 547 ? -47.851 4.460 -26.883 1.00 37.09 547 GLY A N 1
ATOM 4154 C CA . GLY A 1 547 ? -48.392 5.465 -25.961 1.00 37.09 547 GLY A CA 1
ATOM 4155 C C . GLY A 1 547 ? -47.479 5.962 -24.840 1.00 37.09 547 GLY A C 1
ATOM 4156 O O . GLY A 1 547 ? -47.327 5.294 -23.829 1.00 37.09 547 GLY A O 1
ATOM 4157 N N . HIS A 1 548 ? -47.018 7.213 -24.945 1.00 38.16 548 HIS A N 1
ATOM 4158 C CA . HIS A 1 548 ? -47.406 8.233 -23.965 1.00 38.16 548 HIS A CA 1
ATOM 4159 C C . HIS A 1 548 ? -47.157 9.654 -24.492 1.00 38.16 548 HIS A C 1
ATOM 4161 O O . HIS A 1 548 ? -46.032 10.108 -24.670 1.00 38.16 548 HIS A O 1
ATOM 4167 N N . ASP A 1 549 ? -48.278 10.324 -24.732 1.00 42.62 549 ASP A N 1
ATOM 4168 C CA . ASP A 1 549 ? -48.443 11.732 -25.069 1.00 42.62 549 ASP A CA 1
ATOM 4169 C C . ASP A 1 549 ? -48.546 12.600 -23.792 1.00 42.62 549 ASP A C 1
ATOM 4171 O O . ASP A 1 549 ? -49.104 12.164 -22.783 1.00 42.62 549 ASP A O 1
ATOM 4175 N N . ASN A 1 550 ? -48.172 13.877 -23.944 1.00 39.28 550 ASN A N 1
ATOM 4176 C CA . ASN A 1 550 ? -48.673 15.084 -23.253 1.00 39.28 550 ASN A CA 1
ATOM 4177 C C . ASN A 1 550 ? -48.252 15.451 -21.811 1.00 39.28 550 ASN A C 1
ATOM 4179 O O . ASN A 1 550 ? -48.786 14.924 -20.837 1.00 39.28 550 ASN A O 1
ATOM 4183 N N . ARG A 1 551 ? -47.513 16.575 -21.706 1.00 38.31 551 ARG A N 1
ATOM 4184 C CA . ARG A 1 551 ? -47.911 17.867 -21.061 1.00 38.31 551 ARG A CA 1
ATOM 4185 C C . ARG A 1 551 ? -46.719 18.838 -21.109 1.00 38.31 551 ARG A C 1
ATOM 4187 O O . ARG A 1 551 ? -45.726 18.603 -20.444 1.00 38.31 551 ARG A O 1
ATOM 4194 N N . LYS A 1 552 ? -46.616 19.797 -22.034 1.00 46.66 552 LYS A N 1
ATOM 4195 C CA . LYS A 1 552 ? -47.239 21.141 -22.139 1.00 46.66 552 LYS A CA 1
ATOM 4196 C C . LYS A 1 552 ? -47.873 21.795 -20.885 1.00 46.66 552 LYS A C 1
ATOM 4198 O O . LYS A 1 552 ? -48.908 21.327 -20.420 1.00 46.66 552 LYS A O 1
ATOM 4203 N N . LEU A 1 553 ? -47.330 22.992 -20.590 1.00 47.81 553 LEU A N 1
ATOM 4204 C CA . LEU A 1 553 ? -47.899 24.245 -20.030 1.00 47.81 553 LEU A CA 1
ATOM 4205 C C . LEU A 1 553 ? -47.876 24.509 -18.511 1.00 47.81 553 LEU A C 1
ATOM 4207 O O . LEU A 1 553 ? -48.656 23.904 -17.780 1.00 47.81 553 LEU A O 1
ATOM 4211 N N . ALA A 1 554 ? -47.064 25.512 -18.135 1.00 43.19 554 ALA A N 1
ATOM 4212 C CA . ALA A 1 554 ? -47.315 26.719 -17.305 1.00 43.19 554 ALA A CA 1
ATOM 4213 C C . ALA A 1 554 ? -45.919 27.198 -16.830 1.00 43.19 554 ALA A C 1
ATOM 4215 O O . ALA A 1 554 ? -45.196 26.383 -16.266 1.00 43.19 554 ALA A O 1
ATOM 4216 N N . ASP A 1 555 ? -45.334 28.341 -17.206 1.00 54.72 555 ASP A N 1
ATOM 4217 C CA . ASP A 1 555 ? -45.786 29.750 -17.210 1.00 54.72 555 ASP A CA 1
ATOM 4218 C C . ASP A 1 555 ? -46.346 30.227 -15.860 1.00 54.72 555 ASP A C 1
ATOM 4220 O O . ASP A 1 555 ? -47.109 29.491 -15.241 1.00 54.72 555 ASP A O 1
ATOM 4224 N N . ASP A 1 556 ? -45.958 31.450 -15.478 1.00 49.56 556 ASP A N 1
ATOM 4225 C CA . ASP A 1 556 ? -46.049 32.147 -14.174 1.00 49.56 556 ASP A CA 1
ATOM 4226 C C . ASP A 1 556 ? -44.783 31.932 -13.301 1.00 49.56 556 ASP A C 1
ATOM 4228 O O . ASP A 1 556 ? -44.496 30.813 -12.887 1.00 49.56 556 ASP A O 1
ATOM 4232 N N . GLY A 1 557 ? -43.923 32.908 -12.992 1.00 44.59 557 GLY A N 1
ATOM 4233 C CA . GLY A 1 557 ? -44.087 34.362 -12.898 1.00 44.59 557 GLY A CA 1
ATOM 4234 C C . GLY A 1 557 ? -43.757 34.807 -11.462 1.00 44.59 557 GLY A C 1
ATOM 4235 O O . GLY A 1 557 ? -44.319 34.231 -10.532 1.00 44.59 557 GLY A O 1
ATOM 4236 N N . ASP A 1 558 ? -42.892 35.823 -11.337 1.00 50.53 558 ASP A N 1
ATOM 4237 C CA . ASP A 1 558 ? -42.614 36.666 -10.152 1.00 50.53 558 ASP A CA 1
ATOM 4238 C C . ASP A 1 558 ? -41.797 36.021 -9.002 1.00 50.53 558 ASP A C 1
ATOM 4240 O O . ASP A 1 558 ? -42.008 34.868 -8.639 1.00 50.53 558 ASP A O 1
ATOM 4244 N N . ASP A 1 559 ? -40.883 36.679 -8.287 1.00 48.00 559 ASP A N 1
ATOM 4245 C CA . ASP A 1 559 ? -40.215 37.987 -8.350 1.00 48.00 559 ASP A CA 1
ATOM 4246 C C . ASP A 1 559 ? -39.166 37.984 -7.202 1.00 48.00 559 ASP A C 1
ATOM 4248 O O . ASP A 1 559 ? -39.376 37.324 -6.183 1.00 48.00 559 ASP A O 1
ATOM 4252 N N . ASP A 1 560 ? -38.084 38.741 -7.406 1.00 50.69 560 ASP A N 1
ATOM 4253 C CA . ASP A 1 560 ? -37.310 39.539 -6.433 1.00 50.69 560 ASP A CA 1
ATOM 4254 C C . ASP A 1 560 ? -36.592 38.907 -5.210 1.00 50.69 560 ASP A C 1
ATOM 4256 O O . ASP A 1 560 ? -37.198 38.338 -4.303 1.00 50.69 560 ASP A O 1
ATOM 4260 N N . ASP A 1 561 ? -35.257 39.074 -5.184 1.00 50.75 561 ASP A N 1
ATOM 4261 C CA . ASP A 1 561 ? -34.474 39.827 -4.166 1.00 50.75 561 ASP A CA 1
ATOM 4262 C C . ASP A 1 561 ? -33.008 39.316 -4.148 1.00 50.75 561 ASP A C 1
ATOM 4264 O O . ASP A 1 561 ? -32.732 38.188 -3.746 1.00 50.75 561 ASP A O 1
ATOM 4268 N N . GLU A 1 562 ? -32.068 39.998 -4.811 1.00 51.09 562 GLU A N 1
ATOM 4269 C CA . GLU A 1 562 ? -31.167 41.053 -4.287 1.00 51.09 562 GLU A CA 1
ATOM 4270 C C . GLU A 1 562 ? -29.732 40.524 -4.019 1.00 51.09 562 GLU A C 1
ATOM 4272 O O . GLU A 1 562 ? -29.501 39.672 -3.167 1.00 51.09 562 GLU A O 1
ATOM 4277 N N . ASP A 1 563 ? -28.793 41.097 -4.783 1.00 52.03 563 ASP A N 1
ATOM 4278 C CA . ASP A 1 563 ? -27.394 41.419 -4.461 1.00 52.03 563 ASP A CA 1
ATOM 4279 C C . ASP A 1 563 ? -26.386 40.310 -4.079 1.00 52.03 563 ASP A C 1
ATOM 4281 O O . ASP A 1 563 ? -26.256 39.943 -2.913 1.00 52.03 563 ASP A O 1
ATOM 4285 N N . ASP A 1 564 ? -25.510 39.942 -5.029 1.00 52.69 564 ASP A N 1
ATOM 4286 C CA . ASP A 1 564 ? -24.056 40.033 -4.784 1.00 52.69 564 ASP A CA 1
ATOM 4287 C C . ASP A 1 564 ? -23.274 40.157 -6.110 1.00 52.69 564 ASP A C 1
ATOM 4289 O O . ASP A 1 564 ? -23.186 39.220 -6.908 1.00 52.69 564 ASP A O 1
ATOM 4293 N N . ASP A 1 565 ? -22.726 41.350 -6.349 1.00 55.38 565 ASP A N 1
ATOM 4294 C CA . ASP A 1 565 ? -21.812 41.661 -7.447 1.00 55.38 565 ASP A CA 1
ATOM 4295 C C . ASP A 1 565 ? -20.462 40.956 -7.216 1.00 55.38 565 ASP A C 1
ATOM 4297 O O . ASP A 1 565 ? -19.567 41.484 -6.550 1.00 55.38 565 ASP A O 1
ATOM 4301 N N . SER A 1 566 ? -20.267 39.786 -7.824 1.00 51.31 566 SER A N 1
ATOM 4302 C CA . SER A 1 566 ? -18.927 39.288 -8.144 1.00 51.31 566 SER A CA 1
ATOM 4303 C C . SER A 1 566 ? -18.792 39.155 -9.656 1.00 51.31 566 SER A C 1
ATOM 4305 O O . SER A 1 566 ? -19.261 38.187 -10.252 1.00 51.31 566 SER A O 1
ATOM 4307 N N . GLU A 1 567 ? -18.174 40.169 -10.264 1.00 48.97 567 GLU A N 1
ATOM 4308 C CA . GLU A 1 567 ? -17.716 40.196 -11.654 1.00 48.97 567 GLU A CA 1
ATOM 4309 C C . GLU A 1 567 ? -16.691 39.071 -11.898 1.00 48.97 567 GLU A C 1
ATOM 4311 O O . GLU A 1 567 ? -15.484 39.303 -11.881 1.00 48.97 567 GLU A O 1
ATOM 4316 N N . ASP A 1 568 ? -17.166 37.848 -12.122 1.00 52.44 568 ASP A N 1
ATOM 4317 C CA . ASP A 1 568 ? -16.412 36.831 -12.847 1.00 52.44 568 ASP A CA 1
ATOM 4318 C C . ASP A 1 568 ? -16.882 36.893 -14.302 1.00 52.44 568 ASP A C 1
ATOM 4320 O O . ASP A 1 568 ? -18.018 36.551 -14.632 1.00 52.44 568 ASP A O 1
ATOM 4324 N N . GLU A 1 569 ? -16.011 37.420 -15.163 1.00 52.97 569 GLU A N 1
ATOM 4325 C CA . GLU A 1 569 ? -16.182 37.495 -16.613 1.00 52.97 569 GLU A CA 1
ATOM 4326 C C . GLU A 1 569 ? -16.384 36.078 -17.179 1.00 52.97 569 GLU A C 1
ATOM 4328 O O . GLU A 1 569 ? -15.441 35.370 -17.531 1.00 52.97 569 GLU A O 1
ATOM 4333 N N . GLU A 1 570 ? -17.644 35.651 -17.229 1.00 53.34 570 GLU A N 1
ATOM 4334 C CA . GLU A 1 570 ? -18.085 34.440 -17.903 1.00 53.34 570 GLU A CA 1
ATOM 4335 C C . GLU A 1 570 ? -17.862 34.639 -19.407 1.00 53.34 570 GLU A C 1
ATOM 4337 O O . GLU A 1 570 ? -18.583 35.376 -20.086 1.00 53.34 570 GLU A O 1
ATOM 4342 N N . ASP A 1 571 ? -16.788 34.027 -19.906 1.00 63.19 571 ASP A N 1
ATOM 4343 C CA . ASP A 1 571 ? -16.352 34.054 -21.299 1.00 63.19 571 ASP A CA 1
ATOM 4344 C C . ASP A 1 571 ? -17.417 33.367 -22.173 1.00 63.19 571 ASP A C 1
ATOM 4346 O O . ASP A 1 571 ? -17.405 32.159 -22.428 1.00 63.19 571 ASP A O 1
ATOM 4350 N N . GLY A 1 572 ? -18.426 34.149 -22.561 1.00 66.38 572 GLY A N 1
ATOM 4351 C CA . GLY A 1 572 ? -19.508 33.712 -23.428 1.00 66.38 572 GLY A CA 1
ATOM 4352 C C . GLY A 1 572 ? -18.973 33.243 -24.786 1.00 66.38 572 GLY A C 1
ATOM 4353 O O . GLY A 1 572 ? -17.913 33.681 -25.237 1.00 66.38 572 GLY A O 1
ATOM 4354 N N . PRO A 1 573 ? -19.699 32.359 -25.490 1.00 60.72 573 PRO A N 1
ATOM 4355 C CA . PRO A 1 573 ? -19.224 31.776 -26.738 1.00 60.72 573 PRO A CA 1
ATOM 4356 C C . PRO A 1 573 ? -18.866 32.867 -27.755 1.00 60.72 573 PRO A C 1
ATOM 4358 O O . PRO A 1 573 ? -19.721 33.642 -28.189 1.00 60.72 573 PRO A O 1
ATOM 4361 N N . VAL A 1 574 ? -17.590 32.906 -28.149 1.00 70.44 574 VAL A N 1
ATOM 4362 C CA . VAL A 1 574 ? -17.051 33.861 -29.123 1.00 70.44 574 VAL A CA 1
ATOM 4363 C C . VAL A 1 574 ? -17.797 33.706 -30.449 1.00 70.44 574 VAL A C 1
ATOM 4365 O O . VAL A 1 574 ? -17.611 32.736 -31.187 1.00 70.44 574 VAL A O 1
ATOM 4368 N N . ILE A 1 575 ? -18.652 34.678 -30.773 1.00 66.75 575 ILE A N 1
ATOM 4369 C CA . ILE A 1 575 ? -19.359 34.726 -32.055 1.00 66.75 575 ILE A CA 1
ATOM 4370 C C . ILE A 1 575 ? -18.370 35.200 -33.122 1.00 66.75 575 ILE A C 1
ATOM 4372 O O . ILE A 1 575 ? -18.111 36.393 -33.275 1.00 66.75 575 ILE A O 1
ATOM 4376 N N . ILE A 1 576 ? -17.805 34.252 -33.869 1.00 71.56 576 ILE A N 1
ATOM 4377 C CA . ILE A 1 576 ? -16.905 34.545 -34.988 1.00 71.56 576 ILE A CA 1
ATOM 4378 C C . ILE A 1 576 ? -17.748 34.993 -36.198 1.00 71.56 576 ILE A C 1
ATOM 4380 O O . ILE A 1 576 ? -18.647 34.257 -36.617 1.00 71.56 576 ILE A O 1
ATOM 4384 N N . PRO A 1 577 ? -17.476 36.171 -36.797 1.00 76.94 577 PRO A N 1
ATOM 4385 C CA . PRO A 1 577 ? -18.157 36.625 -38.006 1.00 76.94 577 PRO A CA 1
ATOM 4386 C C . PRO A 1 577 ? -18.010 35.607 -39.140 1.00 76.94 577 PRO A C 1
ATOM 4388 O O . PRO A 1 577 ? -16.917 35.086 -39.377 1.00 76.94 577 PRO A O 1
ATOM 4391 N N . TYR A 1 578 ? -19.097 35.353 -39.871 1.00 66.31 578 TYR A N 1
ATOM 4392 C CA . TYR A 1 578 ? -19.143 34.342 -40.936 1.00 66.31 578 TYR A CA 1
ATOM 4393 C C . TYR A 1 578 ? -18.031 34.526 -41.983 1.00 66.31 578 TYR A C 1
ATOM 4395 O O . TYR A 1 578 ? -17.452 33.554 -42.457 1.00 66.31 578 TYR A O 1
ATOM 4403 N N . ASP A 1 579 ? -17.654 35.770 -42.262 1.00 78.38 579 ASP A N 1
ATOM 4404 C CA . ASP A 1 579 ? -16.620 36.154 -43.220 1.00 78.38 579 ASP A CA 1
ATOM 4405 C C . ASP A 1 579 ? -15.215 35.691 -42.777 1.00 78.38 579 ASP A C 1
ATOM 4407 O O . ASP A 1 579 ? -14.370 35.353 -43.609 1.00 78.38 579 ASP A O 1
ATOM 4411 N N . GLN A 1 580 ? -14.953 35.629 -41.463 1.00 75.12 580 GLN A N 1
ATOM 4412 C CA . GLN A 1 580 ? -13.704 35.07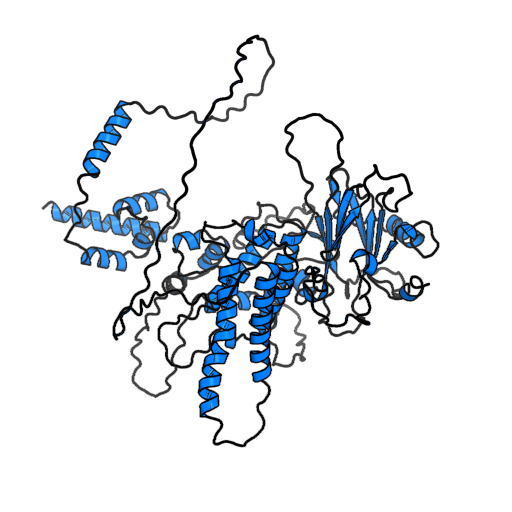4 -40.931 1.00 75.12 580 GLN A CA 1
ATOM 4413 C C . GLN A 1 580 ? -13.683 33.553 -41.046 1.00 75.12 580 GLN A C 1
ATOM 4415 O O . GLN A 1 580 ? -12.635 32.990 -41.349 1.00 75.12 580 GLN A O 1
ATOM 4420 N N . ILE A 1 581 ? -14.826 32.891 -40.866 1.00 69.06 581 ILE A N 1
ATOM 4421 C CA . ILE A 1 581 ? -14.952 31.443 -41.061 1.00 69.06 581 ILE A CA 1
ATOM 4422 C C . ILE A 1 581 ? -14.740 31.107 -42.543 1.00 69.06 581 ILE A C 1
ATOM 4424 O O . ILE A 1 581 ? -13.957 30.215 -42.864 1.00 69.06 581 ILE A O 1
ATOM 4428 N N . GLU A 1 582 ? -15.328 31.880 -43.456 1.00 73.25 582 GLU A N 1
ATOM 4429 C CA . GLU A 1 582 ? -15.123 31.722 -44.899 1.00 73.25 582 GLU A CA 1
ATOM 4430 C C . GLU A 1 582 ? -13.666 31.978 -45.309 1.00 73.25 582 GLU A C 1
ATOM 4432 O O . GLU A 1 582 ? -13.099 31.211 -46.086 1.00 73.25 582 GLU A O 1
ATOM 4437 N N . ALA A 1 583 ? -13.004 32.987 -44.730 1.00 73.50 583 ALA A N 1
ATOM 4438 C CA . ALA A 1 583 ? -11.583 33.243 -44.965 1.00 73.50 583 ALA A CA 1
ATOM 4439 C C . ALA A 1 583 ? -10.674 32.134 -44.398 1.00 73.50 583 ALA A C 1
ATOM 4441 O O . ALA A 1 583 ? -9.617 31.842 -44.962 1.00 73.50 583 ALA A O 1
ATOM 4442 N N . SER A 1 584 ? -11.052 31.508 -43.281 1.00 64.88 584 SER A N 1
ATOM 4443 C CA . SER A 1 584 ? -10.353 30.355 -42.688 1.00 64.88 584 SER A CA 1
ATOM 4444 C C . SER A 1 584 ? -10.523 29.088 -43.525 1.00 64.88 584 SER A C 1
ATOM 4446 O O . SER A 1 584 ? -9.555 28.359 -43.752 1.00 64.88 584 SER A O 1
ATOM 4448 N N . ILE A 1 585 ? -11.728 28.861 -44.054 1.00 68.81 585 ILE A N 1
ATOM 4449 C CA . ILE A 1 585 ? -12.038 27.743 -44.951 1.00 68.81 585 ILE A CA 1
ATOM 4450 C C . ILE A 1 585 ? -11.353 27.942 -46.306 1.00 68.81 585 ILE A C 1
ATOM 4452 O O . ILE A 1 585 ? -10.747 27.004 -46.815 1.00 68.81 585 ILE A O 1
ATOM 4456 N N . ALA A 1 586 ? -11.343 29.158 -46.860 1.00 71.00 586 ALA A N 1
ATOM 4457 C CA . ALA A 1 586 ? -10.630 29.468 -48.098 1.00 71.00 586 ALA A CA 1
ATOM 4458 C C . ALA A 1 586 ? -9.109 29.269 -47.959 1.00 71.00 586 ALA A C 1
ATOM 4460 O O . ALA A 1 586 ? -8.464 28.783 -48.889 1.00 71.00 586 ALA A O 1
ATOM 4461 N N . ARG A 1 587 ? -8.533 29.579 -46.787 1.00 63.91 587 ARG A N 1
ATOM 4462 C CA . ARG A 1 587 ? -7.117 29.309 -46.477 1.00 63.91 587 ARG A CA 1
ATOM 4463 C C . ARG A 1 587 ? -6.828 27.816 -46.293 1.00 63.91 587 ARG A C 1
ATOM 4465 O O . ARG A 1 587 ? -5.841 27.329 -46.838 1.00 63.91 587 ARG A O 1
ATOM 4472 N N . SER A 1 588 ? -7.717 27.078 -45.626 1.00 53.94 588 SER A N 1
ATOM 4473 C CA . SER A 1 588 ? -7.568 25.626 -45.430 1.00 53.94 588 SER A CA 1
ATOM 4474 C C . SER A 1 588 ? -7.775 24.826 -46.723 1.00 53.94 588 SER A C 1
ATOM 4476 O O . SER A 1 588 ? -7.064 23.854 -46.969 1.00 53.94 588 SER A O 1
ATOM 4478 N N . ALA A 1 589 ? -8.681 25.263 -47.604 1.00 52.12 589 ALA A N 1
ATOM 4479 C CA . ALA A 1 589 ? -8.947 24.623 -48.896 1.00 52.12 589 ALA A CA 1
ATOM 4480 C C . ALA A 1 589 ? -7.785 24.780 -49.899 1.00 52.12 589 ALA A C 1
ATOM 4482 O O . ALA A 1 589 ? -7.598 23.938 -50.780 1.00 52.12 589 ALA A O 1
ATOM 4483 N N . LEU A 1 590 ? -6.971 25.833 -49.750 1.00 48.94 590 LEU A N 1
ATOM 4484 C CA . LEU A 1 590 ? -5.734 26.014 -50.518 1.00 48.94 590 LEU A CA 1
ATOM 4485 C C . LEU A 1 590 ? -4.571 25.161 -49.980 1.00 48.94 590 LEU A C 1
ATOM 4487 O O . LEU A 1 590 ? -3.699 24.785 -50.761 1.00 48.94 590 LEU A O 1
ATOM 4491 N N . GLN A 1 591 ? -4.577 24.791 -48.693 1.00 47.62 591 GLN A N 1
ATOM 4492 C CA . GLN A 1 591 ? -3.558 23.918 -48.093 1.00 47.62 591 GLN A CA 1
ATOM 4493 C C . GLN A 1 591 ? -3.853 22.420 -48.279 1.00 47.62 591 GLN A C 1
ATOM 4495 O O . GLN A 1 591 ? -2.923 21.635 -48.459 1.00 47.62 591 GLN A O 1
ATOM 4500 N N . SER A 1 592 ? -5.123 22.003 -48.351 1.00 41.78 592 SER A N 1
ATOM 4501 C CA . SER A 1 592 ? -5.486 20.584 -48.526 1.00 41.78 592 SER A CA 1
ATOM 4502 C C . SER A 1 592 ? -5.211 20.020 -49.929 1.00 41.78 592 SER A C 1
ATOM 4504 O O . SER A 1 592 ? -5.342 18.817 -50.142 1.00 41.78 592 SER A O 1
ATOM 4506 N N . SER A 1 593 ? -4.812 20.861 -50.891 1.00 41.16 593 SER A N 1
ATOM 4507 C CA . SER A 1 593 ? -4.479 20.443 -52.264 1.00 41.16 593 SER A CA 1
ATOM 4508 C C . SER A 1 593 ? -2.968 20.362 -52.540 1.00 41.16 593 SER A C 1
ATOM 4510 O O . SER A 1 593 ? -2.570 20.096 -53.674 1.00 41.16 593 SER A O 1
ATOM 4512 N N . GLN A 1 594 ? -2.112 20.563 -51.530 1.00 40.69 594 GLN A N 1
ATOM 4513 C CA . GLN A 1 594 ? -0.651 20.482 -51.667 1.00 40.69 594 GLN A CA 1
ATOM 4514 C C . GLN A 1 594 ? 0.007 19.568 -50.621 1.00 40.69 594 GLN A C 1
ATOM 4516 O O . GLN A 1 594 ? 1.039 19.901 -50.055 1.00 40.69 594 GLN A O 1
ATOM 4521 N N . THR A 1 595 ? -0.481 18.340 -50.440 1.00 40.84 595 THR A N 1
ATOM 4522 C CA . THR A 1 595 ? 0.407 17.242 -50.004 1.00 40.84 595 THR A CA 1
ATOM 4523 C C . THR A 1 595 ? 1.233 16.749 -51.195 1.00 40.84 595 THR A C 1
ATOM 4525 O O . THR A 1 595 ? 1.141 15.597 -51.620 1.00 40.84 595 THR A O 1
ATOM 4528 N N . LEU A 1 596 ? 2.039 17.639 -51.777 1.00 39.78 596 LEU A N 1
ATOM 4529 C CA . LEU A 1 596 ? 3.186 17.218 -52.567 1.00 39.78 596 LEU A CA 1
ATOM 4530 C C . LEU A 1 596 ? 4.228 16.747 -51.557 1.00 39.78 596 LEU A C 1
ATOM 4532 O O . LEU A 1 596 ? 4.840 17.568 -50.883 1.00 39.78 596 LEU A O 1
ATOM 4536 N N . LYS A 1 597 ? 4.428 15.428 -51.436 1.00 42.69 597 LYS A N 1
ATOM 4537 C CA . LYS A 1 597 ? 5.649 14.892 -50.818 1.00 42.69 597 LYS A CA 1
ATOM 4538 C C . LYS A 1 597 ? 6.837 15.597 -51.494 1.00 42.69 597 LYS A C 1
ATOM 4540 O O . LYS A 1 597 ? 7.014 15.381 -52.699 1.00 42.69 597 LYS A O 1
ATOM 4545 N N . PRO A 1 598 ? 7.637 16.418 -50.789 1.00 42.75 598 PRO A N 1
ATOM 4546 C CA . PRO A 1 598 ? 8.846 16.964 -51.372 1.00 42.75 598 PRO A CA 1
ATOM 4547 C C . PRO A 1 598 ? 9.784 15.778 -51.581 1.00 42.75 598 PRO A C 1
ATOM 4549 O O . PRO A 1 598 ? 10.274 15.167 -50.637 1.00 42.75 598 PRO A O 1
ATOM 4552 N N . ARG A 1 599 ? 9.972 15.384 -52.838 1.00 43.19 599 ARG A N 1
ATOM 4553 C CA . ARG A 1 599 ? 10.800 14.239 -53.238 1.00 43.19 599 ARG A CA 1
ATOM 4554 C C . ARG A 1 599 ? 12.295 14.614 -53.273 1.00 43.19 599 ARG A C 1
ATOM 4556 O O . ARG A 1 599 ? 13.006 14.136 -54.147 1.00 43.19 599 ARG A O 1
ATOM 4563 N N . GLY A 1 600 ? 12.739 15.502 -52.378 1.00 52.88 600 GLY A N 1
ATOM 4564 C CA . GLY A 1 600 ? 14.020 16.215 -52.482 1.00 52.88 600 GLY A CA 1
ATOM 4565 C C . GLY A 1 600 ? 14.973 16.071 -51.295 1.00 52.88 600 GLY A C 1
ATOM 4566 O O . GLY A 1 600 ? 16.090 15.629 -51.504 1.00 52.88 600 GLY A O 1
ATOM 4567 N N . ASP A 1 601 ? 14.547 16.356 -50.062 1.00 60.12 601 ASP A N 1
ATOM 4568 C CA . ASP A 1 601 ? 15.497 16.728 -48.991 1.00 60.12 601 ASP A CA 1
ATOM 4569 C C . ASP A 1 601 ? 15.478 15.810 -47.761 1.00 60.12 601 ASP A C 1
ATOM 4571 O O . ASP A 1 601 ? 15.456 16.257 -46.614 1.00 60.12 601 ASP A O 1
ATOM 4575 N N . TRP A 1 602 ? 15.473 14.493 -47.971 1.00 69.19 602 TRP A N 1
ATOM 4576 C CA . TRP A 1 602 ? 15.579 13.554 -46.846 1.00 69.19 602 TRP A CA 1
ATOM 4577 C C . TRP A 1 602 ? 16.957 13.630 -46.163 1.00 69.19 602 TRP A C 1
ATOM 4579 O O . TRP A 1 602 ? 17.017 13.564 -44.939 1.00 69.19 602 TRP A O 1
ATOM 4589 N N . GLU A 1 603 ? 18.036 13.855 -46.923 1.00 76.56 603 GLU A N 1
ATOM 4590 C CA . GLU A 1 603 ? 19.397 14.026 -46.383 1.00 76.56 603 GLU A CA 1
ATOM 4591 C C . GLU A 1 603 ? 19.529 15.316 -45.568 1.00 76.56 603 GLU A C 1
ATOM 4593 O O . GLU A 1 603 ? 20.099 15.303 -44.481 1.00 76.56 603 GLU A O 1
ATOM 4598 N N . GLN A 1 604 ? 18.941 16.420 -46.039 1.00 79.75 604 GLN A N 1
ATOM 4599 C CA . GLN A 1 604 ? 18.988 17.694 -45.322 1.00 79.75 604 GLN A CA 1
ATOM 4600 C C . GLN A 1 604 ? 18.162 17.646 -44.032 1.00 79.75 604 GLN A C 1
ATOM 4602 O O . GLN A 1 604 ? 18.612 18.118 -42.992 1.00 79.75 604 GLN A O 1
ATOM 4607 N N . ARG A 1 605 ? 16.993 16.989 -44.060 1.00 83.19 605 ARG A N 1
ATOM 4608 C CA . ARG A 1 605 ? 16.221 16.719 -42.838 1.00 83.19 605 ARG A CA 1
ATOM 4609 C C . ARG A 1 605 ? 16.982 15.857 -41.841 1.00 83.19 605 ARG A C 1
ATOM 4611 O O . ARG A 1 605 ? 16.842 16.066 -40.642 1.00 83.19 605 ARG A O 1
ATOM 4618 N N . GLN A 1 606 ? 17.764 14.893 -42.315 1.00 83.75 606 GLN A N 1
ATOM 4619 C CA . GLN A 1 606 ? 18.565 14.048 -41.439 1.00 83.75 606 GLN A CA 1
ATOM 4620 C C . GLN A 1 606 ? 19.728 14.836 -40.823 1.00 83.75 606 GLN A C 1
ATOM 4622 O O . GLN A 1 606 ? 19.902 14.783 -39.613 1.00 83.75 606 GLN A O 1
ATOM 4627 N N . SER A 1 607 ? 20.400 15.683 -41.611 1.00 90.12 607 SER A N 1
ATOM 4628 C CA . SER A 1 607 ? 21.423 16.615 -41.114 1.00 90.12 607 SER A CA 1
ATOM 4629 C C . SER A 1 607 ? 20.872 17.572 -40.054 1.00 90.12 607 SER A C 1
ATOM 4631 O O . SER A 1 607 ? 21.458 17.714 -38.987 1.00 90.12 607 SER A O 1
ATOM 4633 N N . HIS A 1 608 ? 19.709 18.185 -40.297 1.00 91.31 608 HIS A N 1
ATOM 4634 C CA . HIS A 1 608 ? 19.080 19.073 -39.316 1.00 91.31 608 HIS A CA 1
ATOM 4635 C C . HIS A 1 608 ? 18.618 18.323 -38.061 1.00 91.31 608 HIS A C 1
ATOM 4637 O O . HIS A 1 608 ? 18.574 18.906 -36.983 1.00 91.31 608 HIS A O 1
ATOM 4643 N N . ARG A 1 609 ? 18.253 17.041 -38.178 1.00 91.19 609 ARG A N 1
ATOM 4644 C CA . ARG A 1 609 ? 17.873 16.214 -37.027 1.00 91.19 609 ARG A CA 1
ATOM 4645 C C . ARG A 1 609 ? 19.069 15.899 -36.131 1.00 91.19 609 ARG A C 1
ATOM 4647 O O . ARG A 1 609 ? 18.895 15.824 -34.917 1.00 91.19 609 ARG A O 1
ATOM 4654 N N . ASP A 1 610 ? 20.245 15.737 -36.726 1.00 89.62 610 ASP A N 1
ATOM 4655 C CA . ASP A 1 610 ? 21.493 15.521 -35.996 1.00 89.62 610 ASP A CA 1
ATOM 4656 C C . ASP A 1 610 ? 22.005 16.830 -35.362 1.00 89.62 610 ASP A C 1
ATOM 4658 O O . ASP A 1 610 ? 22.530 16.815 -34.250 1.00 89.62 610 ASP A O 1
ATOM 4662 N N . GLU A 1 611 ? 21.805 17.969 -36.034 1.00 94.25 611 GLU A N 1
ATOM 4663 C CA . GLU A 1 611 ? 22.239 19.295 -35.568 1.00 94.25 611 GLU A CA 1
ATOM 4664 C C . GLU A 1 611 ? 21.289 19.929 -34.535 1.00 94.25 611 GLU A C 1
ATOM 4666 O O . GLU A 1 611 ? 21.743 20.590 -33.599 1.00 94.25 611 GLU A O 1
ATOM 4671 N N . TYR A 1 612 ? 19.983 19.668 -34.654 1.00 95.19 612 TYR A N 1
ATOM 4672 C CA . TYR A 1 612 ? 18.927 20.198 -33.784 1.00 95.19 612 TYR A CA 1
ATOM 4673 C C . TYR A 1 612 ? 18.068 19.075 -33.152 1.00 95.19 612 TYR A C 1
ATOM 4675 O O . TYR A 1 612 ? 16.854 18.985 -33.381 1.00 95.19 612 TYR A O 1
ATOM 4683 N N . PRO A 1 613 ? 18.658 18.189 -32.328 1.00 92.69 613 PRO A N 1
ATOM 4684 C CA . PRO A 1 613 ? 17.969 17.012 -31.805 1.00 92.69 613 PRO A CA 1
ATOM 4685 C C . PRO A 1 613 ? 16.815 17.328 -30.838 1.00 92.69 613 PRO A C 1
ATOM 4687 O O . PRO A 1 613 ? 15.826 16.590 -30.817 1.00 92.69 613 PRO A O 1
ATOM 4690 N N . LEU A 1 614 ? 16.895 18.400 -30.037 1.00 90.38 614 LEU A N 1
ATOM 4691 C CA . LEU A 1 614 ? 15.822 18.781 -29.112 1.00 90.38 614 LEU A CA 1
ATOM 4692 C C . LEU A 1 614 ? 14.630 19.369 -29.868 1.00 90.38 614 LEU A C 1
ATOM 4694 O O . LEU A 1 614 ? 13.488 19.074 -29.509 1.00 90.38 614 LEU A O 1
ATOM 4698 N N . LEU A 1 615 ? 14.877 20.152 -30.925 1.00 95.00 615 LEU A N 1
ATOM 4699 C CA . LEU A 1 615 ? 13.820 20.691 -31.781 1.00 95.00 615 LEU A CA 1
ATOM 4700 C C . LEU A 1 615 ? 13.013 19.554 -32.418 1.00 95.00 615 LEU A C 1
ATOM 4702 O O . LEU A 1 615 ? 11.794 19.505 -32.253 1.00 95.00 615 LEU A O 1
ATOM 4706 N N . TYR A 1 616 ? 13.686 18.599 -33.069 1.00 95.44 616 TYR A N 1
ATOM 4707 C CA . TYR A 1 616 ? 13.015 17.471 -33.726 1.00 95.44 616 TYR A CA 1
ATOM 4708 C C . TYR A 1 616 ? 12.350 16.507 -32.737 1.00 95.44 616 TYR A C 1
ATOM 4710 O O . TYR A 1 616 ? 11.334 15.899 -33.073 1.00 95.44 616 TYR A O 1
ATOM 4718 N N . ALA A 1 617 ? 12.864 16.389 -31.509 1.00 91.25 617 ALA A N 1
ATOM 4719 C CA . ALA A 1 617 ? 12.195 15.640 -30.445 1.00 91.25 617 ALA A CA 1
ATOM 4720 C C . ALA A 1 617 ? 10.909 16.326 -29.946 1.00 91.25 617 ALA A C 1
ATOM 4722 O O . ALA A 1 617 ? 10.009 15.657 -29.441 1.00 91.25 617 ALA A O 1
ATOM 4723 N N . ALA A 1 618 ? 10.810 17.652 -30.076 1.00 91.31 618 ALA A N 1
ATOM 4724 C CA . ALA A 1 618 ? 9.667 18.435 -29.617 1.00 91.31 618 ALA A CA 1
ATOM 4725 C C . ALA A 1 618 ? 8.560 18.618 -30.673 1.00 91.31 618 ALA A C 1
ATOM 4727 O O . ALA A 1 618 ? 7.496 19.148 -30.330 1.00 91.31 618 ALA A O 1
ATOM 4728 N N . MET A 1 619 ? 8.782 18.203 -31.926 1.00 95.12 619 MET A N 1
ATOM 4729 C CA . MET A 1 619 ? 7.810 18.319 -33.020 1.00 95.12 619 MET A CA 1
ATOM 4730 C C . MET A 1 619 ? 6.616 17.374 -32.830 1.00 95.12 619 MET A C 1
ATOM 4732 O O . MET A 1 619 ? 6.776 16.187 -32.549 1.00 95.12 619 MET A O 1
ATOM 4736 N N . SER A 1 620 ? 5.398 17.886 -33.021 1.00 90.31 620 SER A N 1
ATOM 4737 C CA . SER A 1 620 ? 4.188 17.054 -33.036 1.00 90.31 620 SER A CA 1
ATOM 4738 C C . SER A 1 620 ? 3.962 16.416 -34.418 1.00 90.31 620 SER A C 1
ATOM 4740 O O . SER A 1 620 ? 4.350 16.995 -35.434 1.00 90.31 620 SER A O 1
ATOM 4742 N N . PRO A 1 621 ? 3.304 15.242 -34.513 1.00 86.38 621 PRO A N 1
ATOM 4743 C CA . PRO A 1 621 ? 2.956 14.650 -35.804 1.00 86.38 621 PRO A CA 1
ATOM 4744 C C . PRO A 1 621 ? 2.133 15.626 -36.660 1.00 86.38 621 PRO A C 1
ATOM 4746 O O . PRO A 1 621 ? 1.068 16.070 -36.239 1.00 86.38 621 PRO A O 1
ATOM 4749 N N . GLY A 1 622 ? 2.629 1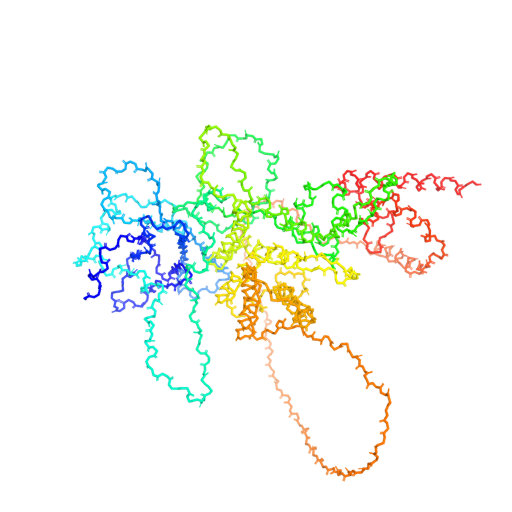5.960 -37.855 1.00 84.62 622 GLY A N 1
ATOM 4750 C CA . GLY A 1 622 ? 1.987 16.920 -38.765 1.00 84.62 622 GLY A CA 1
ATOM 4751 C C . GLY A 1 622 ? 2.373 18.390 -38.549 1.00 84.62 622 GLY A C 1
ATOM 4752 O O . GLY A 1 622 ? 1.915 19.241 -39.305 1.00 84.62 622 GLY A O 1
ATOM 4753 N N . GLU A 1 623 ? 3.222 18.687 -37.565 1.00 90.88 623 GLU A N 1
ATOM 4754 C CA . GLU A 1 623 ? 3.856 19.995 -37.380 1.00 90.88 623 GLU A CA 1
ATOM 4755 C C . GLU A 1 623 ? 5.098 20.090 -38.289 1.00 90.88 623 GLU A C 1
ATOM 4757 O O . GLU A 1 623 ? 5.867 19.130 -38.380 1.00 90.88 623 GLU A O 1
ATOM 4762 N N . ASP A 1 624 ? 5.291 21.210 -38.992 1.00 93.69 624 ASP A N 1
ATOM 4763 C CA . ASP A 1 624 ? 6.545 21.488 -39.700 1.00 93.69 624 ASP A CA 1
ATOM 4764 C C . ASP A 1 624 ? 7.569 22.142 -38.759 1.00 93.69 624 ASP A C 1
ATOM 4766 O O . ASP A 1 624 ? 7.239 22.582 -37.654 1.00 93.69 624 ASP A O 1
ATOM 4770 N N . GLU A 1 625 ? 8.833 22.158 -39.173 1.00 94.38 625 GLU A N 1
ATOM 4771 C CA . GLU A 1 625 ? 9.956 22.622 -38.360 1.00 94.38 625 GLU A CA 1
ATOM 4772 C C . GLU A 1 625 ? 9.772 24.080 -37.890 1.00 94.38 625 GLU A C 1
ATOM 4774 O O . GLU A 1 625 ? 10.115 24.427 -36.760 1.00 94.38 625 GLU A O 1
ATOM 4779 N N . VAL A 1 626 ? 9.161 24.933 -38.720 1.00 93.75 626 VAL A N 1
ATOM 4780 C CA . VAL A 1 626 ? 8.946 26.356 -38.419 1.00 93.75 626 VAL A CA 1
ATOM 4781 C C . VAL A 1 626 ? 7.778 26.545 -37.447 1.00 93.75 626 VAL A C 1
ATOM 4783 O O . VAL A 1 626 ? 7.880 27.353 -36.521 1.00 93.75 626 VAL A O 1
ATOM 4786 N N . MET A 1 627 ? 6.688 25.790 -37.614 1.00 93.81 627 MET A N 1
ATOM 4787 C CA . MET A 1 627 ? 5.558 25.771 -36.682 1.00 93.81 627 MET A CA 1
ATOM 4788 C C . MET A 1 627 ? 5.994 25.292 -35.294 1.00 93.81 627 MET A C 1
ATOM 4790 O O . MET A 1 627 ? 5.628 25.915 -34.294 1.00 93.81 627 MET A O 1
ATOM 4794 N N . ALA A 1 628 ? 6.842 24.261 -35.234 1.00 95.69 628 ALA A N 1
ATOM 4795 C CA . ALA A 1 628 ? 7.405 23.770 -33.982 1.00 95.69 628 ALA A CA 1
ATOM 4796 C C . ALA A 1 628 ? 8.265 24.833 -33.290 1.00 95.69 628 ALA A C 1
ATOM 4798 O O . ALA A 1 628 ? 8.067 25.095 -32.101 1.00 95.69 628 ALA A O 1
ATOM 4799 N N . CYS A 1 629 ? 9.155 25.509 -34.027 1.00 96.62 629 CYS A N 1
ATOM 4800 C CA . CYS A 1 629 ? 9.935 26.618 -33.480 1.00 96.62 629 CYS A CA 1
ATOM 4801 C C . CYS A 1 629 ? 9.045 27.743 -32.936 1.00 96.62 629 CYS A C 1
ATOM 4803 O O . CYS A 1 629 ? 9.284 28.222 -31.830 1.00 96.62 629 CYS A O 1
ATOM 4805 N N . ALA A 1 630 ? 8.005 28.148 -33.672 1.00 91.62 630 ALA A N 1
ATOM 4806 C CA . ALA A 1 630 ? 7.097 29.209 -33.240 1.00 91.62 630 ALA A CA 1
ATOM 4807 C C . ALA A 1 630 ? 6.394 28.859 -31.919 1.00 91.62 630 ALA A C 1
ATOM 4809 O O . ALA A 1 630 ? 6.399 29.666 -30.991 1.00 91.62 630 ALA A O 1
ATOM 4810 N N . ARG A 1 631 ? 5.868 27.634 -31.797 1.00 96.81 631 ARG A N 1
ATOM 4811 C CA . ARG A 1 631 ? 5.237 27.152 -30.561 1.00 96.81 631 ARG A CA 1
ATOM 4812 C C . ARG A 1 631 ? 6.224 27.088 -29.394 1.00 96.81 631 ARG A C 1
ATOM 4814 O O . ARG A 1 631 ? 5.897 27.504 -28.288 1.00 96.81 631 ARG A O 1
ATOM 4821 N N . ILE A 1 632 ? 7.433 26.581 -29.626 1.00 96.62 632 ILE A N 1
ATOM 4822 C CA . ILE A 1 632 ? 8.483 26.481 -28.601 1.00 96.62 632 ILE A CA 1
ATOM 4823 C C . ILE A 1 632 ? 8.870 27.864 -28.065 1.00 96.62 632 ILE A C 1
ATOM 4825 O O . ILE A 1 632 ? 9.016 28.032 -26.851 1.00 96.62 632 ILE A O 1
ATOM 4829 N N . LEU A 1 633 ? 9.045 28.840 -28.960 1.00 94.25 633 LEU A N 1
ATOM 4830 C CA . LEU A 1 633 ? 9.404 30.211 -28.598 1.00 94.25 633 LEU A CA 1
ATOM 4831 C C . LEU A 1 633 ? 8.280 30.920 -27.835 1.00 94.25 633 LEU A C 1
ATOM 4833 O O . LEU A 1 633 ? 8.576 31.676 -26.913 1.00 94.25 633 LEU A O 1
ATOM 4837 N N . ASP A 1 634 ? 7.022 30.652 -28.186 1.00 93.19 634 ASP A N 1
ATOM 4838 C CA . ASP A 1 634 ? 5.850 31.227 -27.519 1.00 93.19 634 ASP A CA 1
ATOM 4839 C C . ASP A 1 634 ? 5.634 30.629 -26.117 1.00 93.19 634 ASP A C 1
ATOM 4841 O O . ASP A 1 634 ? 5.415 31.348 -25.144 1.00 93.19 634 ASP A O 1
ATOM 4845 N N . GLU A 1 635 ? 5.782 29.305 -25.972 1.00 92.62 635 GLU A N 1
ATOM 4846 C CA . GLU A 1 635 ? 5.650 28.630 -24.676 1.00 92.62 635 GLU A CA 1
ATOM 4847 C C . GLU A 1 635 ? 6.806 28.960 -23.714 1.00 92.62 635 GLU A C 1
ATOM 4849 O O . GLU A 1 635 ? 6.599 29.016 -22.500 1.00 92.62 635 GLU A O 1
ATOM 4854 N N . ALA A 1 636 ? 8.028 29.112 -24.237 1.00 90.69 636 ALA A N 1
ATOM 4855 C CA . ALA A 1 636 ? 9.255 29.452 -23.508 1.00 90.69 636 ALA A CA 1
ATOM 4856 C C . ALA A 1 636 ? 9.537 28.625 -22.228 1.00 90.69 636 ALA A C 1
ATOM 4858 O O . ALA A 1 636 ? 10.211 29.090 -21.305 1.00 90.69 636 ALA A O 1
ATOM 4859 N N . LYS A 1 637 ? 9.041 27.381 -22.160 1.00 88.81 637 LYS A N 1
ATOM 4860 C CA . LYS A 1 637 ? 9.119 26.522 -20.960 1.00 88.81 637 LYS A CA 1
ATOM 4861 C C . LYS A 1 637 ? 10.513 25.941 -20.697 1.00 88.81 637 LYS A C 1
ATOM 4863 O O . LYS A 1 637 ? 10.849 25.702 -19.539 1.00 88.81 637 LYS A O 1
ATOM 4868 N N . ASP A 1 638 ? 11.313 25.715 -21.742 1.00 91.25 638 ASP A N 1
ATOM 4869 C CA . ASP A 1 638 ? 12.678 25.175 -21.651 1.00 91.25 638 ASP A CA 1
ATOM 4870 C C . ASP A 1 638 ? 13.661 26.064 -22.426 1.00 91.25 638 ASP A C 1
ATOM 4872 O O . ASP A 1 638 ? 13.573 26.209 -23.645 1.00 91.25 638 ASP A O 1
ATOM 4876 N N . VAL A 1 639 ? 14.623 26.652 -21.711 1.00 91.50 639 VAL A N 1
ATOM 4877 C CA . VAL A 1 639 ? 15.613 27.593 -22.264 1.00 91.50 639 VAL A CA 1
ATOM 4878 C C . VAL A 1 639 ? 16.521 26.935 -23.309 1.00 91.50 639 VAL A C 1
ATOM 4880 O O . VAL A 1 639 ? 16.971 27.610 -24.233 1.00 91.50 639 VAL A O 1
ATOM 4883 N N . SER A 1 640 ? 16.803 25.638 -23.179 1.00 91.00 640 SER A N 1
ATOM 4884 C CA . SER A 1 640 ? 17.663 24.910 -24.121 1.00 91.00 640 SER A CA 1
ATOM 4885 C C . SER A 1 640 ? 16.932 24.697 -25.442 1.00 91.00 640 SER A C 1
ATOM 4887 O O . SER A 1 640 ? 17.478 24.993 -26.500 1.00 91.00 640 SER A O 1
ATOM 4889 N N . LEU A 1 641 ? 15.660 24.299 -25.362 1.00 93.62 641 LEU A N 1
ATOM 4890 C CA . LEU A 1 641 ? 14.792 24.114 -26.522 1.00 93.62 641 LEU A CA 1
ATOM 4891 C C . LEU A 1 641 ? 14.510 25.445 -27.240 1.00 93.62 641 LEU A C 1
ATOM 4893 O O . LEU A 1 641 ? 14.550 25.508 -28.464 1.00 93.62 641 LEU A O 1
ATOM 4897 N N . VAL A 1 642 ? 14.308 26.528 -26.482 1.00 95.19 642 VAL A N 1
ATOM 4898 C CA . VAL A 1 642 ? 14.160 27.896 -27.015 1.00 95.19 642 VAL A CA 1
ATOM 4899 C C . VAL A 1 642 ? 15.411 28.346 -27.770 1.00 95.19 642 VAL A C 1
ATOM 4901 O O . VAL A 1 642 ? 15.298 28.943 -28.838 1.00 95.19 642 VAL A O 1
ATOM 4904 N N . ARG A 1 643 ? 16.610 28.061 -27.244 1.00 95.44 643 ARG A N 1
ATOM 4905 C CA . ARG A 1 643 ? 17.872 28.400 -27.923 1.00 95.44 643 ARG A CA 1
ATOM 4906 C C . ARG A 1 643 ? 18.036 27.642 -29.230 1.00 95.44 643 ARG A C 1
ATOM 4908 O O . ARG A 1 643 ? 18.455 28.236 -30.215 1.00 95.44 643 ARG A O 1
ATOM 4915 N N . GLU A 1 644 ? 17.705 26.359 -29.227 1.00 96.88 644 GLU A N 1
ATOM 4916 C CA . GLU A 1 644 ? 17.834 25.505 -30.402 1.00 96.88 644 GLU A CA 1
ATOM 4917 C C . GLU A 1 644 ? 16.824 25.885 -31.494 1.00 96.88 644 GLU A C 1
ATOM 4919 O O . GLU A 1 644 ? 17.201 26.065 -32.649 1.00 96.88 644 GLU A O 1
ATOM 4924 N N . ALA A 1 645 ? 15.569 26.144 -31.110 1.00 96.56 645 ALA A N 1
ATOM 4925 C CA . ALA A 1 645 ? 14.542 26.658 -32.012 1.00 96.56 645 ALA A CA 1
ATOM 4926 C C . ALA A 1 645 ? 14.923 28.018 -32.624 1.00 96.56 645 ALA A C 1
ATOM 4928 O O . ALA A 1 645 ? 14.704 28.242 -33.815 1.00 96.56 645 ALA A O 1
ATOM 4929 N N . ALA A 1 646 ? 15.515 28.922 -31.833 1.00 95.44 646 ALA A N 1
ATOM 4930 C CA . ALA A 1 646 ? 16.000 30.211 -32.325 1.00 95.44 646 ALA A CA 1
ATOM 4931 C C . ALA A 1 646 ? 17.187 30.060 -33.292 1.00 95.44 646 ALA A C 1
ATOM 4933 O O . ALA A 1 646 ? 17.205 30.720 -34.328 1.00 95.44 646 ALA A O 1
ATOM 4934 N N . ALA A 1 647 ? 18.144 29.178 -32.981 1.00 96.50 647 ALA A N 1
ATOM 4935 C CA . ALA A 1 647 ? 19.303 28.912 -33.834 1.00 96.50 647 ALA A CA 1
ATOM 4936 C C . ALA A 1 647 ? 18.893 28.330 -35.197 1.00 96.50 647 ALA A C 1
ATOM 4938 O O . ALA A 1 647 ? 19.393 28.777 -36.226 1.00 96.50 647 ALA A O 1
ATOM 4939 N N . TYR A 1 648 ? 17.931 27.402 -35.212 1.00 96.75 648 TYR A N 1
ATOM 4940 C CA . TYR A 1 648 ? 17.373 26.865 -36.453 1.00 96.75 648 TYR A CA 1
ATOM 4941 C C . TYR A 1 648 ? 16.693 27.954 -37.302 1.00 96.75 648 TYR A C 1
ATOM 4943 O O . TYR A 1 648 ? 16.905 28.031 -38.510 1.00 96.75 648 TYR A O 1
ATOM 4951 N N . LEU A 1 649 ? 15.897 28.843 -36.689 1.00 95.81 649 LEU A N 1
ATOM 4952 C CA . LEU A 1 649 ? 15.249 29.936 -37.428 1.00 95.81 649 LEU A CA 1
ATOM 4953 C C . LEU A 1 649 ? 16.259 30.930 -38.018 1.00 95.81 649 LEU A C 1
ATOM 4955 O O . LEU A 1 649 ? 16.057 31.393 -39.140 1.00 95.81 649 LEU A O 1
ATOM 4959 N N . GLU A 1 650 ? 17.345 31.230 -37.303 1.00 95.44 650 GLU A N 1
ATOM 4960 C CA . GLU A 1 650 ? 18.432 32.076 -37.810 1.00 95.44 650 GLU A CA 1
ATOM 4961 C C . GLU A 1 650 ? 19.101 31.441 -39.040 1.00 95.44 650 GLU A C 1
ATOM 4963 O O . GLU A 1 650 ? 19.306 32.110 -40.055 1.00 95.44 650 GLU A O 1
ATOM 4968 N N . GLU A 1 651 ? 19.362 30.132 -39.005 1.00 94.19 651 GLU A N 1
ATOM 4969 C CA . GLU A 1 651 ? 19.906 29.401 -40.151 1.00 94.19 651 GLU A CA 1
ATOM 4970 C C . GLU A 1 651 ? 18.951 29.425 -41.360 1.00 94.19 651 GLU A C 1
ATOM 4972 O O . GLU A 1 651 ? 19.374 29.676 -42.497 1.00 94.19 651 GLU A O 1
ATOM 4977 N N . VAL A 1 652 ? 17.651 29.218 -41.127 1.00 91.38 652 VAL A N 1
ATOM 4978 C CA . VAL A 1 652 ? 16.620 29.276 -42.174 1.00 91.38 652 VAL A CA 1
ATOM 4979 C C . VAL A 1 652 ? 16.540 30.676 -42.795 1.00 91.38 652 VAL A C 1
ATOM 4981 O O . VAL A 1 652 ? 16.409 30.799 -44.017 1.00 91.38 652 VAL A O 1
ATOM 4984 N N . GLU A 1 653 ? 16.659 31.743 -42.000 1.00 88.50 653 GLU A N 1
ATOM 4985 C CA . GLU A 1 653 ? 16.696 33.124 -42.502 1.00 88.50 653 GLU A CA 1
ATOM 4986 C C . GLU A 1 653 ? 17.926 33.394 -43.378 1.00 88.50 653 GLU A C 1
ATOM 4988 O O . GLU A 1 653 ? 17.796 33.993 -44.454 1.00 88.50 653 GLU A O 1
ATOM 4993 N N . VAL A 1 654 ? 19.102 32.900 -42.974 1.00 90.56 654 VAL A N 1
ATOM 4994 C CA . VAL A 1 654 ? 20.343 33.017 -43.756 1.00 90.56 654 VAL A CA 1
ATOM 4995 C C . VAL A 1 654 ? 20.199 32.323 -45.114 1.00 90.56 654 VAL A C 1
ATOM 4997 O O . VAL A 1 654 ? 20.497 32.928 -46.148 1.00 90.56 654 VAL A O 1
ATOM 5000 N N . HIS A 1 655 ? 19.666 31.099 -45.150 1.00 84.12 655 HIS A N 1
ATOM 5001 C CA . HIS A 1 655 ? 19.460 30.355 -46.398 1.00 84.12 655 HIS A CA 1
ATOM 5002 C C . HIS A 1 655 ? 18.398 30.992 -47.305 1.00 84.12 655 HIS A C 1
ATOM 5004 O O . HIS A 1 655 ? 18.546 31.018 -48.532 1.00 84.12 655 HIS A O 1
ATOM 5010 N N . ARG A 1 656 ? 17.353 31.589 -46.720 1.00 82.19 656 ARG A N 1
ATOM 5011 C CA . ARG A 1 656 ? 16.317 32.310 -47.473 1.00 82.19 656 ARG A CA 1
ATOM 5012 C C . ARG A 1 656 ? 16.856 33.581 -48.135 1.00 82.19 656 ARG A C 1
ATOM 5014 O O . ARG A 1 656 ? 16.404 33.932 -49.225 1.00 82.19 656 ARG A O 1
ATOM 5021 N N . GLY A 1 657 ? 17.843 34.234 -47.518 1.00 73.00 657 GLY A N 1
ATOM 5022 C CA . GLY A 1 657 ? 18.550 35.383 -48.089 1.00 73.00 657 GLY A CA 1
ATOM 5023 C C . GLY A 1 657 ? 19.426 35.034 -49.298 1.00 73.00 657 GLY A C 1
ATOM 5024 O O . GLY A 1 657 ? 19.566 35.855 -50.202 1.00 73.00 657 GLY A O 1
ATOM 5025 N N . VAL A 1 658 ? 19.970 33.814 -49.352 1.00 73.50 658 VAL A N 1
ATOM 5026 C CA . VAL A 1 658 ? 20.826 33.337 -50.455 1.00 73.50 658 VAL A CA 1
ATOM 5027 C C . VAL A 1 658 ? 20.007 32.916 -51.679 1.00 73.50 658 VAL A C 1
ATOM 5029 O O . VAL A 1 658 ? 20.456 33.106 -52.801 1.00 73.50 658 VAL A O 1
ATOM 5032 N N . SER A 1 659 ? 18.784 32.410 -51.492 1.00 62.19 659 SER A N 1
ATOM 5033 C CA . SER A 1 659 ? 17.925 31.958 -52.600 1.00 62.19 659 SER A CA 1
ATOM 5034 C C . SER A 1 659 ? 17.226 33.089 -53.381 1.00 62.19 659 SER A C 1
ATOM 5036 O O . SER A 1 659 ? 16.524 32.807 -54.354 1.00 62.19 659 SER A O 1
ATOM 5038 N N . LEU A 1 660 ? 17.360 34.349 -52.953 1.00 52.38 660 LEU A N 1
ATOM 5039 C CA . LEU A 1 660 ? 16.716 35.519 -53.574 1.00 52.38 660 LEU A CA 1
ATOM 5040 C C . LEU A 1 660 ? 17.677 36.403 -54.396 1.00 52.38 660 LEU A C 1
ATOM 5042 O O . LEU A 1 660 ? 17.253 37.446 -54.900 1.00 52.38 660 LEU A O 1
ATOM 5046 N N . TYR A 1 661 ? 18.929 35.971 -54.567 1.00 48.53 661 TYR A N 1
ATOM 5047 C CA . TYR A 1 661 ? 19.919 36.536 -55.494 1.00 48.53 661 TYR A CA 1
ATOM 5048 C C . TYR A 1 661 ? 20.302 35.497 -56.545 1.00 48.53 661 TYR A C 1
ATOM 5050 O O . TYR A 1 661 ? 20.580 35.921 -57.693 1.00 48.53 661 TYR A O 1
#

Radius of gyration: 33.82 Å; chains: 1; bounding box: 97×81×93 Å